Protein AF-A0A8T3QNW0-F1 (afdb_monomer_lite)

Foldseek 3Di:
DDDDDDPPPVVVVVVVVVVVVVVVVVVVPPDPPDDDDDDDDDDDDDDDDPPVVVVVVVCCVVCVVVVVVPDPPPPPDFDADPVRDGCADPNFGAAAQVSVVVCQVDQKGKHWAFKAFPCVQQPPPDPVSNVDRPGFIWGFGDDPVDGSDIETEDCQVVAAPRDLAGRKTWIFMFRHWDDDPDPPPHIYTYTNHTPDIDFFEEAQDPVQQPPVGDHGNLSSGTQWHFFDDPVRPDGQATFGCCLVRVQDWDPDDPVGHTARDWTFGAHPVNPHTQFTQHPPQGTDGPPPDDDDPDPDPPPDDDDDDDDDDDDDDDDQAAEAQDPADPVLSVQQVVQCCVVPVVLQVAFNYKYKDQFDPQDQDPVRDGDRDRPDPQFSFQMKIKTDHPDLPSPDIWIWGFGDPHRSHTDDIDTDDDDDPVVSVVVVPDD

Radius of gyration: 30.7 Å; chains: 1; bounding box: 68×67×98 Å

Structure (mmCIF, N/CA/C/O backbone):
data_AF-A0A8T3QNW0-F1
#
_entry.id   AF-A0A8T3QNW0-F1
#
loop_
_atom_site.group_PDB
_atom_site.id
_atom_site.type_symbol
_atom_site.label_atom_id
_atom_site.label_alt_id
_atom_site.label_comp_id
_atom_site.label_asym_id
_atom_site.label_entity_id
_atom_site.label_seq_id
_atom_site.pdbx_PDB_ins_code
_atom_site.Cartn_x
_atom_site.Cartn_y
_atom_site.Cartn_z
_atom_site.occupancy
_atom_site.B_iso_or_equiv
_atom_site.auth_seq_id
_atom_site.auth_comp_id
_atom_site.auth_asym_id
_atom_site.auth_atom_id
_atom_site.pdbx_PDB_model_num
ATOM 1 N N . MET A 1 1 ? -9.417 35.039 -35.838 1.00 38.91 1 MET A N 1
ATOM 2 C CA . MET A 1 1 ? -9.108 34.206 -34.661 1.00 38.91 1 MET A CA 1
ATOM 3 C C . MET A 1 1 ? -10.439 33.762 -34.097 1.00 38.91 1 MET A C 1
ATOM 5 O O . MET A 1 1 ? -11.165 34.604 -33.591 1.00 38.91 1 MET A O 1
ATOM 9 N N . ALA A 1 2 ? -10.817 32.513 -34.361 1.00 36.44 2 ALA A N 1
ATOM 10 C CA . ALA A 1 2 ? -12.035 31.917 -33.829 1.00 36.44 2 ALA A CA 1
ATOM 11 C C . ALA A 1 2 ? -11.647 31.136 -32.572 1.00 36.44 2 ALA A C 1
ATOM 13 O O . ALA A 1 2 ? -10.723 30.326 -32.620 1.00 36.44 2 ALA A O 1
ATOM 14 N N . ASP A 1 3 ? -12.312 31.466 -31.474 1.00 40.50 3 ASP A N 1
ATOM 15 C CA . ASP A 1 3 ? -12.163 30.845 -30.166 1.00 40.50 3 ASP A CA 1
ATOM 16 C C . ASP A 1 3 ? -12.858 29.477 -30.211 1.00 40.50 3 ASP A C 1
ATOM 18 O O . ASP A 1 3 ? -14.054 29.396 -30.504 1.00 40.50 3 ASP A O 1
ATOM 22 N N . VAL A 1 4 ? -12.099 28.396 -30.029 1.00 44.06 4 VAL A N 1
ATOM 23 C CA . VAL A 1 4 ? -12.635 27.030 -29.963 1.00 44.06 4 VAL A CA 1
ATOM 24 C C . VAL A 1 4 ? -12.748 26.678 -28.491 1.00 44.06 4 VAL A C 1
ATOM 26 O O . VAL A 1 4 ? -11.758 26.381 -27.827 1.00 44.06 4 VAL A O 1
ATOM 29 N N . GLN A 1 5 ? -13.972 26.751 -27.987 1.00 44.12 5 GLN A N 1
ATOM 30 C CA . GLN A 1 5 ? -14.312 26.407 -26.618 1.00 44.12 5 GLN A CA 1
ATOM 31 C C . GLN A 1 5 ? -14.442 24.877 -26.515 1.00 44.12 5 GLN A C 1
ATOM 33 O O . GLN A 1 5 ? -15.215 24.296 -27.278 1.00 44.12 5 GLN A O 1
ATOM 38 N N . PRO A 1 6 ? -13.678 24.194 -25.644 1.00 50.41 6 PRO A N 1
ATOM 39 C CA . PRO A 1 6 ? -13.734 22.741 -25.552 1.00 50.41 6 PRO A CA 1
ATOM 40 C C . PRO A 1 6 ? -15.025 22.293 -24.851 1.00 50.41 6 PRO A C 1
ATOM 42 O O . PRO A 1 6 ? -15.368 22.790 -23.777 1.00 50.41 6 PRO A O 1
ATOM 45 N N . ASP A 1 7 ? -15.725 21.339 -25.471 1.00 60.53 7 ASP A N 1
ATOM 46 C CA . ASP A 1 7 ? -16.954 20.690 -24.995 1.00 60.53 7 ASP A CA 1
ATOM 47 C C . ASP A 1 7 ? -16.712 19.868 -23.708 1.00 60.53 7 ASP A C 1
ATOM 49 O O . ASP A 1 7 ? -16.688 18.637 -23.714 1.00 60.53 7 ASP A O 1
ATOM 53 N N . GLY A 1 8 ? -16.537 20.555 -22.578 1.00 59.50 8 GLY A N 1
ATOM 54 C CA . GLY A 1 8 ? -16.298 19.961 -21.257 1.00 59.50 8 GLY A CA 1
ATOM 55 C C . GLY A 1 8 ? -17.390 19.003 -20.742 1.00 59.50 8 GLY A C 1
ATOM 56 O O . GLY A 1 8 ? -17.051 17.908 -20.298 1.00 59.50 8 GLY A O 1
ATOM 57 N N . PRO A 1 9 ? -18.698 19.317 -20.828 1.00 69.62 9 PRO A N 1
ATOM 58 C CA . PRO A 1 9 ? -19.706 18.510 -20.133 1.00 69.62 9 PRO A CA 1
ATOM 59 C C . PRO A 1 9 ? -20.082 17.218 -20.875 1.00 69.62 9 PRO A C 1
ATOM 61 O O . PRO A 1 9 ? -20.486 16.237 -20.254 1.00 69.62 9 PRO A O 1
ATOM 64 N N . ALA A 1 10 ? -19.943 17.187 -22.203 1.00 66.38 10 ALA A N 1
ATOM 65 C CA . ALA A 1 10 ? -20.296 16.013 -23.004 1.00 66.38 10 ALA A CA 1
ATOM 66 C C . ALA A 1 10 ? -19.216 14.920 -22.951 1.00 66.38 10 ALA A C 1
ATOM 68 O O . ALA A 1 10 ? -19.533 13.733 -23.041 1.00 66.38 10 ALA A O 1
ATOM 69 N N . VAL A 1 11 ? -17.948 15.312 -22.799 1.00 64.94 11 VAL A N 1
ATOM 70 C CA . VAL A 1 11 ? -16.823 14.377 -22.660 1.00 64.94 11 VAL A CA 1
ATOM 71 C C . VAL A 1 11 ? -16.830 13.738 -21.273 1.00 64.94 11 VAL A C 1
ATOM 73 O O . VAL A 1 11 ? -16.671 12.525 -21.161 1.00 64.94 11 VAL A O 1
ATOM 76 N N . GLU A 1 12 ? -17.108 14.522 -20.232 1.00 68.88 12 GLU A N 1
ATOM 77 C CA . GLU A 1 12 ? -17.162 14.030 -18.854 1.00 68.88 12 GLU A CA 1
ATOM 78 C C . GLU A 1 12 ? -18.324 13.050 -18.627 1.00 68.88 12 GLU A C 1
ATOM 80 O O . GLU A 1 12 ? -18.143 12.007 -17.998 1.00 68.88 12 GLU A O 1
ATOM 85 N N . ALA A 1 13 ? -19.492 13.312 -19.227 1.00 73.00 13 ALA A N 1
ATOM 86 C CA . ALA A 1 13 ? -20.621 12.381 -19.196 1.00 73.00 13 ALA A CA 1
ATOM 87 C C . ALA A 1 13 ? -20.290 11.044 -19.887 1.00 73.00 13 ALA A C 1
ATOM 89 O O . ALA A 1 13 ? -20.547 9.981 -19.330 1.00 73.00 13 ALA A O 1
ATOM 90 N N . ARG A 1 14 ? -19.639 11.083 -21.060 1.00 73.50 14 ARG A N 1
ATOM 91 C CA . ARG A 1 14 ? -19.241 9.864 -21.788 1.00 73.50 14 ARG A CA 1
ATOM 92 C C . ARG A 1 14 ? -18.188 9.050 -21.046 1.00 73.50 14 ARG A C 1
ATOM 94 O O . ARG A 1 14 ? -18.232 7.826 -21.100 1.00 73.50 14 ARG A O 1
ATOM 101 N N . LEU A 1 15 ? -17.256 9.714 -20.362 1.00 63.12 15 LEU A N 1
ATOM 102 C CA . LEU A 1 15 ? -16.228 9.039 -19.574 1.00 63.12 15 LEU A CA 1
ATOM 103 C C . LEU A 1 15 ? -16.833 8.358 -18.339 1.00 63.12 15 LEU A C 1
ATOM 105 O O . LEU A 1 15 ? -16.478 7.224 -18.028 1.00 63.12 15 LEU A O 1
ATOM 109 N N . ARG A 1 16 ? -17.791 9.017 -17.675 1.00 77.12 16 ARG A N 1
ATOM 110 C CA . ARG A 1 16 ? -18.511 8.449 -16.530 1.00 77.12 16 ARG A CA 1
ATOM 111 C C . ARG A 1 16 ? -19.341 7.223 -16.930 1.00 77.12 16 ARG A C 1
ATOM 113 O O . ARG A 1 16 ? -19.276 6.209 -16.241 1.00 77.12 16 ARG A O 1
ATOM 120 N N . ASP A 1 17 ? -20.050 7.292 -18.056 1.00 77.88 17 ASP A N 1
ATOM 121 C CA . ASP A 1 17 ? -20.843 6.168 -18.570 1.00 77.88 17 ASP A CA 1
ATOM 122 C C . ASP A 1 17 ? -19.957 4.989 -19.009 1.00 77.88 17 ASP A C 1
ATOM 124 O O . ASP A 1 17 ? -20.300 3.831 -18.776 1.00 77.88 17 ASP A O 1
ATOM 128 N N . PHE A 1 18 ? -18.787 5.273 -19.594 1.00 80.06 18 PHE A N 1
ATOM 129 C CA . PHE A 1 18 ? -17.812 4.251 -19.978 1.00 80.06 18 PHE A CA 1
ATOM 130 C C . PHE A 1 18 ? -17.222 3.525 -18.759 1.00 80.06 18 PHE A C 1
ATOM 132 O O . PHE A 1 18 ? -17.182 2.298 -18.736 1.00 80.06 18 PHE A O 1
ATOM 139 N N . LEU A 1 19 ? -16.829 4.266 -17.717 1.00 70.25 19 LEU A N 1
ATOM 140 C CA . LEU A 1 19 ? -16.273 3.683 -16.490 1.00 70.25 19 LEU A CA 1
ATOM 141 C C . LEU A 1 19 ? -17.310 2.864 -15.708 1.00 70.25 19 LEU A C 1
ATOM 143 O O . LEU A 1 19 ? -16.975 1.813 -15.168 1.00 70.25 19 LEU A O 1
ATOM 147 N N . ALA A 1 20 ? -18.572 3.304 -15.679 1.00 73.75 20 ALA A N 1
ATOM 148 C CA . ALA A 1 20 ? -19.656 2.539 -15.064 1.00 73.75 20 ALA A CA 1
ATOM 149 C C . ALA A 1 20 ? -19.937 1.223 -15.813 1.00 73.75 20 ALA A C 1
ATOM 151 O O . ALA A 1 20 ? -20.217 0.203 -15.183 1.00 73.75 20 ALA A O 1
ATOM 152 N N . ALA A 1 21 ? -19.826 1.228 -17.146 1.00 71.50 21 ALA A N 1
ATOM 153 C CA . ALA A 1 21 ? -19.982 0.027 -17.962 1.00 71.50 21 ALA A CA 1
ATOM 154 C C . ALA A 1 21 ? -18.817 -0.964 -17.779 1.00 71.50 21 ALA A C 1
ATOM 156 O O . ALA A 1 21 ? -19.064 -2.159 -17.640 1.00 71.50 21 ALA A O 1
ATOM 157 N N . GLU A 1 22 ? -17.572 -0.481 -17.718 1.00 76.25 22 GLU A N 1
ATOM 158 C CA . GLU A 1 22 ? -16.380 -1.309 -17.457 1.00 76.25 22 GLU A CA 1
ATOM 159 C C . GLU A 1 22 ? -16.408 -1.936 -16.056 1.00 76.25 22 GLU A C 1
ATOM 161 O O . GLU A 1 22 ? -16.121 -3.122 -15.905 1.00 76.25 22 GLU A O 1
ATOM 166 N N . LEU A 1 23 ? -16.827 -1.182 -15.033 1.00 70.12 23 LEU A N 1
ATOM 167 C CA . LEU A 1 23 ? -16.947 -1.706 -13.670 1.00 70.12 23 LEU A CA 1
ATOM 168 C C . LEU A 1 23 ? -18.020 -2.803 -13.580 1.00 70.12 23 LEU A C 1
ATOM 170 O O . LEU A 1 23 ? -17.784 -3.848 -12.978 1.00 70.12 23 LEU A O 1
ATOM 174 N N . HIS A 1 24 ? -19.168 -2.605 -14.233 1.00 68.56 24 HIS A N 1
ATOM 175 C CA . HIS A 1 24 ? -20.226 -3.616 -14.284 1.00 68.56 24 HIS A CA 1
ATOM 176 C C . HIS A 1 24 ? -19.795 -4.873 -15.056 1.00 68.56 24 HIS A C 1
ATOM 178 O O . HIS A 1 24 ? -20.128 -5.992 -14.668 1.00 68.56 24 HIS A O 1
ATOM 184 N N . GLN A 1 25 ? -19.019 -4.706 -16.130 1.00 57.75 25 GLN A N 1
ATOM 185 C CA . GLN A 1 25 ? -18.450 -5.817 -16.889 1.00 57.75 25 GLN A CA 1
ATOM 186 C C . GLN A 1 25 ? -17.425 -6.598 -16.046 1.00 57.75 25 GLN A C 1
ATOM 188 O O . GLN A 1 25 ? -17.471 -7.824 -16.016 1.00 57.75 25 GLN A O 1
ATOM 193 N N . ALA A 1 26 ? -16.582 -5.905 -15.276 1.00 57.16 26 ALA A N 1
ATOM 194 C CA . ALA A 1 26 ? -15.629 -6.527 -14.355 1.00 57.16 26 ALA A CA 1
ATOM 195 C C . ALA A 1 26 ? -16.312 -7.289 -13.200 1.00 57.16 26 ALA A C 1
ATOM 197 O O . ALA A 1 26 ? -15.804 -8.321 -12.760 1.00 57.16 26 ALA A O 1
ATOM 198 N N . GLU A 1 27 ? -17.474 -6.825 -12.729 1.00 63.59 27 GLU A N 1
ATOM 199 C CA . GLU A 1 27 ? -18.303 -7.546 -11.749 1.00 63.59 27 GLU A CA 1
ATOM 200 C C . GLU A 1 27 ? -18.953 -8.806 -12.341 1.00 63.59 27 GLU A C 1
ATOM 202 O O . GLU A 1 27 ? -19.064 -9.822 -11.654 1.00 63.59 27 GLU A O 1
ATOM 207 N N . LEU A 1 28 ? -19.351 -8.767 -13.618 1.00 55.84 28 LEU A N 1
ATOM 208 C CA . LEU A 1 28 ? -19.893 -9.925 -14.340 1.00 55.84 28 LEU A CA 1
ATOM 209 C C . LEU A 1 28 ? -18.815 -10.962 -14.694 1.00 55.84 28 LEU A C 1
ATOM 211 O O . LEU A 1 28 ? -19.114 -12.157 -14.754 1.00 55.84 28 LEU A O 1
ATOM 215 N N . ASP A 1 29 ? -17.575 -10.516 -14.899 1.00 53.00 29 ASP A N 1
ATOM 216 C CA . ASP A 1 29 ? -16.433 -11.360 -15.263 1.00 53.00 29 ASP A CA 1
ATOM 217 C C . ASP A 1 29 ? -15.730 -11.995 -14.041 1.00 53.00 29 ASP A C 1
ATOM 219 O O . ASP A 1 29 ? -14.848 -12.845 -14.203 1.00 53.00 29 ASP A O 1
ATOM 223 N N . PHE A 1 30 ? -16.158 -11.673 -12.811 1.00 50.66 30 PHE A N 1
ATOM 224 C CA . PHE A 1 30 ? -15.755 -12.389 -11.594 1.00 50.66 30 PHE A CA 1
ATOM 225 C C . PHE A 1 30 ? -16.497 -13.741 -11.502 1.00 50.66 30 PHE A C 1
ATOM 227 O O . PHE A 1 30 ? -17.718 -13.780 -11.324 1.00 50.66 30 PHE A O 1
ATOM 234 N N . PRO A 1 31 ? -15.816 -14.897 -11.624 1.00 45.56 31 PRO A N 1
ATOM 235 C CA . PRO A 1 31 ? -16.507 -16.137 -11.937 1.00 45.56 31 PRO A CA 1
ATOM 236 C C . PRO A 1 31 ? -17.108 -16.804 -10.695 1.00 45.56 31 PRO A C 1
ATOM 238 O O . PRO A 1 31 ? -16.407 -17.315 -9.819 1.00 45.56 31 PRO A O 1
ATOM 241 N N . HIS A 1 32 ? -18.433 -16.955 -10.707 1.00 37.81 32 HIS A N 1
ATOM 242 C CA . HIS A 1 32 ? -19.098 -18.096 -10.084 1.00 37.81 32 HIS A CA 1
ATOM 243 C C . HIS A 1 32 ? -18.615 -19.396 -10.753 1.00 37.81 32 HIS A C 1
ATOM 245 O O . HIS A 1 32 ? -19.210 -19.892 -11.710 1.00 37.81 32 HIS A O 1
ATOM 251 N N . LEU A 1 33 ? -17.528 -19.973 -10.242 1.00 41.06 33 LEU A N 1
ATOM 252 C CA . LEU A 1 33 ? -17.101 -21.326 -10.588 1.00 41.06 33 LEU A CA 1
ATOM 253 C C . LEU A 1 33 ? -17.976 -22.358 -9.867 1.00 41.06 33 LEU A C 1
ATOM 255 O O . LEU A 1 33 ? -17.598 -22.872 -8.820 1.00 41.06 33 LEU A O 1
ATOM 259 N N . LEU A 1 34 ? -19.118 -22.714 -10.459 1.00 37.44 34 LEU A N 1
ATOM 260 C CA . LEU A 1 34 ? -19.675 -24.065 -10.334 1.00 37.44 34 LEU A CA 1
ATOM 261 C C . LEU A 1 34 ? -20.282 -24.511 -11.678 1.00 37.44 34 LEU A C 1
ATOM 263 O O . LEU A 1 34 ? -21.138 -23.814 -12.228 1.00 37.44 34 LEU A O 1
ATOM 267 N N . PRO A 1 35 ? -19.890 -25.679 -12.219 1.00 40.31 35 PRO A N 1
ATOM 268 C CA . PRO A 1 35 ? -20.395 -26.164 -13.494 1.00 40.31 35 PRO A CA 1
ATOM 269 C C . PRO A 1 35 ? -21.779 -26.793 -13.310 1.00 40.31 35 PRO A C 1
ATOM 271 O O . PRO A 1 35 ? -21.941 -27.798 -12.619 1.00 40.31 35 PRO A O 1
ATOM 274 N N . ARG A 1 36 ? -22.795 -26.229 -13.971 1.00 32.94 36 ARG A N 1
ATOM 275 C CA . ARG A 1 36 ? -24.092 -26.891 -14.138 1.00 32.94 36 ARG A CA 1
ATOM 276 C C . ARG A 1 36 ? -24.146 -27.538 -15.517 1.00 32.94 36 ARG A C 1
ATOM 278 O O . ARG A 1 36 ? -24.468 -26.889 -16.507 1.00 32.94 36 ARG A O 1
ATOM 285 N N . GLU A 1 37 ? -23.848 -28.834 -15.558 1.00 47.03 37 GLU A N 1
ATOM 286 C CA . GLU A 1 37 ? -24.196 -29.708 -16.677 1.00 47.03 37 GLU A CA 1
ATOM 287 C C . GLU A 1 37 ? -25.683 -29.562 -17.022 1.00 47.03 37 GLU A C 1
ATOM 289 O O . GLU A 1 37 ? -26.543 -29.641 -16.137 1.00 47.03 37 GLU A O 1
ATOM 294 N N . ARG A 1 38 ? -26.006 -29.432 -18.315 1.00 37.31 38 ARG A N 1
ATOM 295 C CA . ARG A 1 38 ? -27.269 -29.949 -18.853 1.00 37.31 38 ARG A CA 1
ATOM 296 C C . ARG A 1 38 ? -27.195 -30.258 -20.342 1.00 37.31 38 ARG A C 1
ATOM 298 O O . ARG A 1 38 ? -26.533 -29.596 -21.130 1.00 37.31 38 ARG A O 1
ATOM 305 N N . ALA A 1 39 ? -27.901 -31.336 -20.647 1.00 35.09 39 ALA A N 1
ATOM 306 C CA . ALA A 1 39 ? -27.828 -32.160 -21.828 1.00 35.09 39 ALA A CA 1
ATOM 307 C C . ALA A 1 39 ? -28.591 -31.632 -23.056 1.00 35.09 39 ALA A C 1
ATOM 309 O O . ALA A 1 39 ? -29.493 -30.803 -22.977 1.00 35.09 39 ALA A O 1
ATOM 310 N N . ALA A 1 40 ? -28.204 -32.243 -24.175 1.00 45.91 40 ALA A N 1
ATOM 311 C CA . ALA A 1 40 ? -28.780 -32.299 -25.514 1.00 45.91 40 ALA A CA 1
ATOM 312 C C . ALA A 1 40 ? -30.309 -32.141 -25.679 1.00 45.91 40 ALA A C 1
ATOM 314 O O . ALA A 1 40 ? -31.107 -32.726 -24.951 1.00 45.91 40 ALA A O 1
ATOM 315 N N . GLY A 1 41 ? -30.691 -31.518 -26.803 1.00 33.00 41 GLY A N 1
ATOM 316 C CA . GLY A 1 41 ? -32.023 -31.606 -27.411 1.00 33.00 41 GLY A CA 1
ATOM 317 C C . GLY A 1 41 ? -31.969 -31.398 -28.934 1.00 33.00 41 GLY A C 1
ATOM 318 O O . GLY A 1 41 ? -31.462 -30.393 -29.416 1.00 33.00 41 GLY A O 1
ATOM 319 N N . ARG A 1 42 ? -32.448 -32.393 -29.694 1.00 36.66 42 ARG A N 1
ATOM 320 C CA . ARG A 1 42 ? -32.467 -32.517 -31.171 1.00 36.66 42 ARG A CA 1
ATOM 321 C C . ARG A 1 42 ? -33.582 -31.681 -31.852 1.00 36.66 42 ARG A C 1
ATOM 323 O O . ARG A 1 42 ? -34.692 -31.723 -31.347 1.00 36.66 42 ARG A O 1
ATOM 330 N N . ARG A 1 43 ? -33.248 -31.069 -33.019 1.00 41.81 43 ARG A N 1
ATOM 331 C CA . ARG A 1 43 ? -33.853 -31.011 -34.409 1.00 41.81 43 ARG A CA 1
ATOM 332 C C . ARG A 1 43 ? -35.405 -31.098 -34.614 1.00 41.81 43 ARG A C 1
ATOM 334 O O . ARG A 1 43 ? -36.017 -31.682 -33.732 1.00 41.81 43 ARG A O 1
ATOM 341 N N . PRO A 1 44 ? -36.054 -30.742 -35.782 1.00 57.97 44 PRO A N 1
ATOM 342 C CA . PRO A 1 44 ? -35.531 -30.583 -37.178 1.00 57.97 44 PRO A CA 1
ATOM 343 C C . PRO A 1 44 ? -36.239 -29.587 -38.198 1.00 57.97 44 PRO A C 1
ATOM 345 O O . PRO A 1 44 ? -37.269 -29.003 -37.898 1.00 57.97 44 PRO A O 1
ATOM 348 N N . HIS A 1 45 ? -35.701 -29.544 -39.451 1.00 35.38 45 HIS A N 1
ATOM 349 C CA . HIS A 1 45 ? -36.282 -29.228 -40.809 1.00 35.38 45 HIS A CA 1
ATOM 350 C C . HIS A 1 45 ? -36.596 -27.750 -41.215 1.00 35.38 45 HIS A C 1
ATOM 352 O O . HIS A 1 45 ? -37.135 -27.026 -40.399 1.00 35.38 45 HIS A O 1
ATOM 358 N N . LEU A 1 46 ? -36.370 -27.189 -42.433 1.00 41.84 46 LEU A N 1
ATOM 359 C CA . LEU A 1 46 ? -36.066 -27.617 -43.836 1.00 41.84 46 LEU A CA 1
ATOM 360 C C . LEU A 1 46 ? -35.683 -26.329 -44.690 1.00 41.84 46 LEU A C 1
ATOM 362 O O . LEU A 1 46 ? -35.567 -25.264 -44.095 1.00 41.84 46 LEU A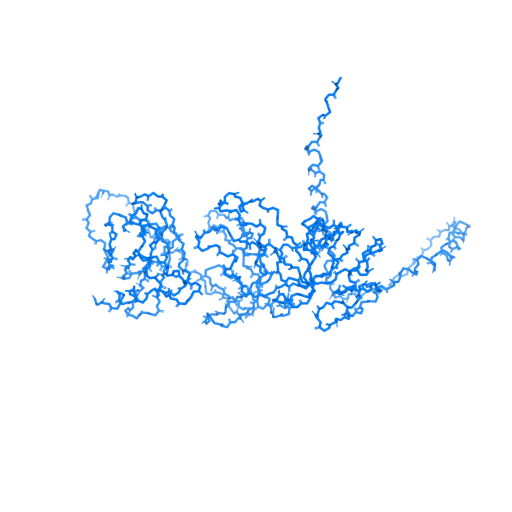 O 1
ATOM 366 N N . PRO A 1 47 ? -35.606 -26.343 -46.048 1.00 53.19 47 PRO A N 1
ATOM 367 C CA . PRO A 1 47 ? -34.443 -26.370 -46.972 1.00 53.19 47 PRO A CA 1
ATOM 368 C C . PRO A 1 47 ? -33.877 -25.011 -47.497 1.00 53.19 47 PRO A C 1
ATOM 370 O O . PRO A 1 47 ? -34.411 -23.941 -47.247 1.00 53.19 47 PRO A O 1
ATOM 373 N N . LEU A 1 48 ? -32.862 -25.117 -48.378 1.00 43.91 48 LEU A N 1
ATOM 374 C CA . LEU A 1 48 ? -32.421 -24.137 -49.401 1.00 43.91 48 LEU A CA 1
ATOM 375 C C . LEU A 1 48 ? -31.250 -23.180 -49.068 1.00 43.91 48 LEU A C 1
ATOM 377 O O . LEU A 1 48 ? -31.189 -22.072 -49.585 1.00 43.91 48 LEU A O 1
ATOM 381 N N . ALA A 1 49 ? -30.260 -23.626 -48.288 1.00 43.66 49 ALA A N 1
ATOM 382 C CA . ALA A 1 49 ? -29.025 -22.862 -48.017 1.00 43.66 49 ALA A CA 1
ATOM 383 C C . ALA A 1 49 ? -27.721 -23.632 -48.334 1.00 43.66 49 ALA A C 1
ATOM 385 O O . ALA A 1 49 ? -26.692 -23.418 -47.702 1.00 43.66 49 ALA A O 1
ATOM 386 N N . ILE A 1 50 ? -27.746 -24.577 -49.283 1.00 51.09 50 ILE A N 1
ATOM 387 C CA . ILE A 1 50 ? -26.656 -25.564 -49.437 1.00 51.09 50 ILE A CA 1
ATOM 388 C C . ILE A 1 50 ? -25.487 -25.077 -50.316 1.00 51.09 50 ILE A C 1
ATOM 390 O O . ILE A 1 50 ? -24.386 -25.599 -50.189 1.00 51.09 50 ILE A O 1
ATOM 394 N N . VAL A 1 51 ? -25.644 -24.032 -51.136 1.00 50.94 51 VAL A N 1
ATOM 395 C CA . VAL A 1 51 ? -24.544 -23.593 -52.025 1.00 50.94 51 VAL A CA 1
ATOM 396 C C . VAL A 1 51 ? -23.706 -22.451 -51.427 1.00 50.94 51 VAL A C 1
ATOM 398 O O . VAL A 1 51 ? -22.496 -22.415 -51.628 1.00 50.94 51 VAL A O 1
ATOM 401 N N . THR A 1 52 ? -24.283 -21.579 -50.596 1.00 49.72 52 THR A N 1
ATOM 402 C CA . THR A 1 52 ? -23.536 -20.518 -49.887 1.00 49.72 52 THR A CA 1
ATOM 403 C C . THR A 1 52 ? -22.892 -20.996 -48.582 1.00 49.72 52 THR A C 1
ATOM 405 O O . THR A 1 52 ? -21.816 -20.517 -48.225 1.00 49.72 52 THR A O 1
ATOM 408 N N . ALA A 1 53 ? -23.466 -22.000 -47.907 1.00 51.06 53 ALA A N 1
ATOM 409 C CA . ALA A 1 53 ? -22.858 -22.596 -46.716 1.00 51.06 53 ALA A CA 1
ATOM 410 C C . ALA A 1 53 ? -21.574 -23.382 -47.036 1.00 51.06 53 ALA A C 1
ATOM 412 O O . ALA A 1 53 ? -20.649 -23.380 -46.233 1.00 51.06 53 ALA A O 1
ATOM 413 N N . GLY A 1 54 ? -21.466 -24.000 -48.219 1.00 51.56 54 GLY A N 1
ATOM 414 C CA . GLY A 1 54 ? -20.265 -24.747 -48.611 1.00 51.56 54 GLY A CA 1
ATOM 415 C C . GLY A 1 54 ? -19.015 -23.870 -48.726 1.00 51.56 54 GLY A C 1
ATOM 416 O O . GLY A 1 54 ? -17.948 -24.261 -48.260 1.00 51.56 54 GLY A O 1
ATOM 417 N N . LEU A 1 55 ? -19.149 -22.656 -49.275 1.00 52.34 55 LEU A N 1
ATOM 418 C CA . LEU A 1 55 ? -18.024 -21.725 -49.410 1.00 52.34 55 LEU A CA 1
ATOM 419 C C . LEU A 1 55 ? -17.679 -21.044 -48.076 1.00 52.34 55 LEU A C 1
ATOM 421 O O . LEU A 1 55 ? -16.503 -20.890 -47.758 1.00 52.34 55 LEU A O 1
ATOM 425 N N . ALA A 1 56 ? -18.684 -20.703 -47.260 1.00 54.28 56 ALA A N 1
ATOM 426 C CA . ALA A 1 56 ? -18.463 -20.154 -45.922 1.00 54.28 56 ALA A CA 1
ATOM 427 C C . ALA A 1 56 ? -17.804 -21.180 -44.983 1.00 54.28 56 ALA A C 1
ATOM 429 O O . ALA A 1 56 ? -16.885 -20.826 -44.253 1.00 54.28 56 ALA A O 1
ATOM 430 N N . VAL A 1 57 ? -18.199 -22.458 -45.050 1.00 57.94 57 VAL A N 1
ATOM 431 C CA . VAL A 1 57 ? -17.587 -23.541 -44.263 1.00 57.94 57 VAL A CA 1
ATOM 432 C C . VAL A 1 57 ? -16.172 -23.859 -44.746 1.00 57.94 57 VAL A C 1
ATOM 434 O O . VAL A 1 57 ? -15.330 -24.157 -43.911 1.00 57.94 57 VAL A O 1
ATOM 437 N N . LEU A 1 58 ? -15.861 -23.745 -46.043 1.00 57.19 58 LEU A N 1
ATOM 438 C CA . LEU A 1 58 ? -14.491 -23.950 -46.532 1.00 57.19 58 LEU A CA 1
ATOM 439 C C . LEU A 1 58 ? -13.560 -22.786 -46.144 1.00 57.19 58 LEU A C 1
ATOM 441 O O . LEU A 1 58 ? -12.422 -23.018 -45.746 1.00 57.19 58 LEU A O 1
ATOM 445 N N . VAL A 1 59 ? -14.051 -21.542 -46.194 1.00 58.97 59 VAL A N 1
ATOM 446 C CA . VAL A 1 59 ? -13.301 -20.362 -45.729 1.00 58.97 59 VAL A CA 1
ATOM 447 C C . VAL A 1 59 ? -13.111 -20.407 -44.208 1.00 58.97 59 VAL A C 1
ATOM 449 O O . VAL A 1 59 ? -12.003 -20.174 -43.732 1.00 58.97 59 VAL A O 1
ATOM 452 N N . LEU A 1 60 ? -14.127 -20.812 -43.437 1.00 55.09 60 LEU A N 1
ATOM 453 C CA . LEU A 1 60 ? -13.977 -21.067 -42.001 1.00 55.09 60 LEU A CA 1
ATOM 454 C C . LEU A 1 60 ? -13.054 -22.261 -41.718 1.00 55.09 60 LEU A C 1
ATOM 456 O O . LEU A 1 60 ? -12.226 -22.159 -40.832 1.00 55.09 60 LEU A O 1
ATOM 460 N N . ALA A 1 61 ? -13.102 -23.358 -42.471 1.00 59.38 61 ALA A N 1
ATOM 461 C CA . ALA A 1 61 ? -12.248 -24.523 -42.215 1.00 59.38 61 ALA A CA 1
ATOM 462 C C . ALA A 1 61 ? -10.767 -24.286 -42.562 1.00 59.38 61 ALA A C 1
ATOM 464 O O . ALA A 1 61 ? -9.900 -24.927 -41.973 1.00 59.38 61 ALA A O 1
ATOM 465 N N . VAL A 1 62 ? -10.463 -23.368 -43.488 1.00 63.72 62 VAL A N 1
ATOM 466 C CA . VAL A 1 62 ? -9.080 -23.029 -43.872 1.00 63.72 62 VAL A CA 1
ATOM 467 C C . VAL A 1 62 ? -8.525 -21.854 -43.053 1.00 63.72 62 VAL A C 1
ATOM 469 O O . VAL A 1 62 ? -7.332 -21.843 -42.750 1.00 63.72 62 VAL A O 1
ATOM 472 N N . ILE A 1 63 ? -9.362 -20.891 -42.644 1.00 56.97 63 ILE A N 1
ATOM 473 C CA . ILE A 1 63 ? -8.926 -19.717 -41.865 1.00 56.97 63 ILE A CA 1
ATOM 474 C C . ILE A 1 63 ? -9.046 -19.944 -40.346 1.00 56.97 63 ILE A C 1
ATOM 476 O O . ILE A 1 63 ? -8.176 -19.491 -39.602 1.00 56.97 63 ILE A O 1
ATOM 480 N N . ALA A 1 64 ? -10.048 -20.685 -39.853 1.00 53.50 64 ALA A N 1
ATOM 481 C CA . ALA A 1 64 ? -10.220 -20.917 -38.414 1.00 53.50 64 ALA A CA 1
ATOM 482 C C . ALA A 1 64 ? -9.025 -21.611 -37.737 1.00 53.50 64 ALA A C 1
ATOM 484 O O . ALA A 1 64 ? -8.637 -21.135 -36.673 1.00 53.50 64 ALA A O 1
ATOM 485 N N . PRO A 1 65 ? -8.353 -22.634 -38.310 1.00 51.19 65 PRO A N 1
ATOM 486 C CA . PRO A 1 65 ? -7.185 -23.207 -37.645 1.00 51.19 65 PRO A CA 1
ATOM 487 C C . PRO A 1 65 ? -5.974 -22.260 -37.614 1.00 51.19 65 PRO A C 1
ATOM 489 O O . PRO A 1 65 ? -5.049 -22.513 -36.857 1.00 51.19 65 PRO A O 1
ATOM 492 N N . ARG A 1 66 ? -5.974 -21.153 -38.377 1.00 52.16 66 ARG A N 1
ATOM 493 C CA . ARG A 1 66 ? -4.935 -20.107 -38.290 1.00 52.16 66 ARG A CA 1
ATOM 494 C C . ARG A 1 66 ? -5.301 -18.924 -37.391 1.00 52.16 66 ARG A C 1
ATOM 496 O O . ARG A 1 66 ? -4.416 -18.156 -37.036 1.00 52.16 66 ARG A O 1
ATOM 503 N N . LEU A 1 67 ? -6.569 -18.778 -37.006 1.00 48.47 67 LEU A N 1
ATOM 504 C CA . LEU A 1 67 ? -7.019 -17.784 -36.018 1.00 48.47 67 LEU A CA 1
ATOM 505 C C . LEU A 1 67 ? -7.183 -18.373 -34.607 1.00 48.47 67 LEU A C 1
ATOM 507 O O . LEU A 1 67 ? -7.202 -17.618 -33.639 1.00 48.47 67 LEU A O 1
ATOM 511 N N . ILE A 1 68 ? -7.269 -19.701 -34.486 1.00 47.62 68 ILE A N 1
ATOM 512 C CA . ILE A 1 68 ? -7.369 -20.434 -33.209 1.00 47.62 68 ILE A CA 1
ATOM 513 C C . ILE A 1 68 ? -5.979 -20.845 -32.675 1.00 47.62 68 ILE A C 1
ATOM 515 O O . ILE A 1 68 ? -5.876 -21.456 -31.623 1.00 47.62 68 ILE A O 1
ATOM 519 N N . ASP A 1 69 ? -4.892 -20.418 -33.327 1.00 42.06 69 ASP A N 1
ATOM 520 C CA . ASP A 1 69 ? -3.535 -20.461 -32.750 1.00 42.06 69 ASP A CA 1
ATOM 521 C C . ASP A 1 69 ? -3.209 -19.177 -31.956 1.00 42.06 69 ASP A C 1
ATOM 523 O O . ASP A 1 69 ? -2.057 -18.809 -31.737 1.00 42.06 69 ASP A O 1
ATOM 527 N N . ARG A 1 70 ? -4.243 -18.448 -31.509 1.00 46.62 70 ARG A N 1
ATOM 528 C CA . ARG A 1 70 ? -4.116 -17.575 -30.339 1.00 46.62 70 ARG A CA 1
ATOM 529 C C . ARG A 1 70 ? -4.154 -18.490 -29.134 1.00 46.62 70 ARG A C 1
ATOM 531 O O . ARG A 1 70 ? -5.230 -18.900 -28.707 1.00 46.62 70 ARG A O 1
ATOM 538 N N . GLY A 1 71 ? -2.950 -18.851 -28.697 1.00 49.84 71 GLY A N 1
ATOM 539 C CA . GLY A 1 71 ? -2.683 -19.827 -27.659 1.00 49.84 71 GLY A CA 1
ATOM 540 C C . GLY A 1 71 ? -3.732 -19.797 -26.563 1.00 49.84 71 GLY A C 1
ATOM 541 O O . GLY A 1 71 ? -3.997 -18.756 -25.963 1.00 49.84 71 GLY A O 1
ATOM 542 N N . THR A 1 72 ? -4.315 -20.965 -26.301 1.00 46.94 72 THR A N 1
ATOM 543 C CA . THR A 1 72 ? -4.812 -21.305 -24.973 1.00 46.94 72 THR A CA 1
ATOM 544 C C . THR A 1 72 ? -3.800 -20.764 -23.977 1.00 46.94 72 THR A C 1
ATOM 546 O O . THR A 1 72 ? -2.696 -21.302 -23.879 1.00 46.94 72 THR A O 1
ATOM 549 N N . ILE A 1 73 ? -4.149 -19.656 -23.316 1.00 52.22 73 ILE A N 1
ATOM 550 C CA . ILE A 1 73 ? -3.400 -19.126 -22.187 1.00 52.22 73 ILE A CA 1
ATOM 551 C C . ILE A 1 73 ? -3.483 -20.254 -21.179 1.00 52.22 73 ILE A C 1
ATOM 553 O O . ILE A 1 73 ? -4.519 -20.463 -20.549 1.00 52.22 73 ILE A O 1
ATOM 557 N N . ALA A 1 74 ? -2.443 -21.083 -21.149 1.00 52.62 74 ALA A N 1
ATOM 558 C CA . ALA A 1 74 ? -2.329 -22.116 -20.156 1.00 52.62 74 ALA A CA 1
ATOM 559 C C . ALA A 1 74 ? -2.434 -21.375 -18.828 1.00 52.62 74 ALA A C 1
ATOM 561 O O . ALA A 1 74 ? -1.585 -20.543 -18.513 1.00 52.62 74 ALA A O 1
ATOM 562 N N . THR A 1 75 ? -3.490 -21.651 -18.070 1.00 62.84 75 THR A N 1
ATOM 563 C CA . THR A 1 75 ? -3.687 -21.211 -16.685 1.00 62.84 75 THR A CA 1
ATOM 564 C C . THR A 1 75 ? -2.691 -21.917 -15.760 1.00 62.84 75 THR A C 1
ATOM 566 O O . THR A 1 75 ? -3.024 -22.354 -14.661 1.00 62.84 75 THR A O 1
ATOM 569 N N . GLY A 1 76 ? -1.453 -22.085 -16.230 1.00 77.81 76 GLY A N 1
ATOM 570 C CA . GLY A 1 76 ? -0.340 -22.515 -15.418 1.00 77.81 76 GLY A CA 1
ATOM 571 C C . GLY A 1 76 ? -0.090 -21.458 -14.357 1.00 77.81 76 GLY A C 1
ATOM 572 O O . GLY A 1 76 ? -0.179 -20.259 -14.623 1.00 77.81 76 GLY A O 1
ATOM 573 N N . ALA A 1 77 ? 0.199 -21.919 -13.145 1.00 87.31 77 ALA A N 1
ATOM 574 C CA . ALA A 1 77 ? 0.729 -21.060 -12.104 1.00 87.31 77 ALA A CA 1
ATOM 575 C C . ALA A 1 77 ? 1.923 -20.271 -12.665 1.00 87.31 77 ALA A C 1
ATOM 577 O O . ALA A 1 77 ? 2.808 -20.853 -13.294 1.00 87.31 77 ALA A O 1
ATOM 578 N N . ILE A 1 78 ? 1.920 -18.952 -12.465 1.00 93.69 78 ILE A N 1
ATOM 579 C CA . ILE A 1 78 ? 3.032 -18.086 -12.857 1.00 93.69 78 ILE A CA 1
ATOM 580 C C . ILE A 1 78 ? 4.264 -18.539 -12.072 1.00 93.69 78 ILE A C 1
ATOM 582 O O . ILE A 1 78 ? 4.230 -18.607 -10.843 1.00 93.69 78 ILE A O 1
ATOM 586 N N . GLU A 1 79 ? 5.340 -18.875 -12.779 1.00 96.00 79 GLU A N 1
ATOM 587 C CA . GLU A 1 79 ? 6.599 -19.248 -12.144 1.00 96.00 79 GLU A CA 1
ATOM 588 C C . GLU A 1 79 ? 7.207 -18.022 -11.455 1.00 96.00 79 GLU A C 1
ATOM 590 O O . GLU A 1 79 ? 7.432 -16.981 -12.080 1.00 96.00 79 GLU A O 1
ATOM 595 N N . MET A 1 80 ? 7.458 -18.148 -10.154 1.00 96.69 80 MET A N 1
ATOM 596 C CA . MET A 1 80 ? 7.975 -17.073 -9.313 1.00 96.69 80 MET A CA 1
ATOM 597 C C . MET A 1 80 ? 9.477 -17.253 -9.094 1.00 96.69 80 MET A C 1
ATOM 599 O O . MET A 1 80 ? 9.938 -18.341 -8.754 1.00 96.69 80 MET A O 1
ATOM 603 N N . GLY A 1 81 ? 10.239 -16.173 -9.252 1.00 96.25 81 GLY A N 1
ATOM 604 C CA . GLY A 1 81 ? 11.657 -16.126 -8.913 1.00 96.25 81 GLY A CA 1
ATOM 605 C C . GLY A 1 81 ? 11.896 -16.069 -7.401 1.00 96.25 81 GLY A C 1
ATOM 606 O O . GLY A 1 81 ? 10.972 -15.901 -6.605 1.00 96.25 81 GLY A O 1
ATOM 607 N N . ALA A 1 82 ? 13.163 -16.169 -6.991 1.00 95.00 82 ALA A N 1
ATOM 608 C CA . ALA A 1 82 ? 13.561 -16.133 -5.576 1.00 95.00 82 ALA A CA 1
ATOM 609 C C . ALA A 1 82 ? 13.258 -14.788 -4.879 1.00 95.00 82 ALA A C 1
ATOM 611 O O . ALA A 1 82 ? 13.077 -14.727 -3.666 1.00 95.00 82 ALA A O 1
ATOM 612 N N . ASP A 1 83 ? 13.165 -13.714 -5.657 1.00 93.25 83 ASP A N 1
ATOM 613 C CA . ASP A 1 83 ? 12.720 -12.377 -5.252 1.00 93.25 83 ASP A CA 1
ATOM 614 C C . ASP A 1 83 ? 11.191 -12.248 -5.167 1.00 93.25 83 ASP A C 1
ATOM 616 O O . ASP A 1 83 ? 10.676 -11.178 -4.851 1.00 93.25 83 ASP A O 1
ATOM 620 N N . GLY A 1 84 ? 10.454 -13.324 -5.455 1.00 94.50 84 GLY A N 1
ATOM 621 C CA . GLY A 1 84 ? 8.998 -13.363 -5.524 1.00 94.50 84 GLY A CA 1
ATOM 622 C C . GLY A 1 84 ? 8.399 -12.411 -6.557 1.00 94.50 84 GLY A C 1
ATOM 623 O O . GLY A 1 84 ? 7.281 -11.940 -6.352 1.00 94.50 84 GLY A O 1
ATOM 624 N N . LEU A 1 85 ? 9.128 -12.138 -7.640 1.00 96.62 85 LEU A N 1
ATOM 625 C CA . LEU A 1 85 ? 8.602 -11.589 -8.889 1.00 96.62 85 LEU A CA 1
ATOM 626 C C . LEU A 1 85 ? 8.429 -12.725 -9.911 1.00 96.62 85 LEU A C 1
ATOM 628 O O . LEU A 1 85 ? 9.230 -13.665 -9.897 1.00 96.62 85 LEU A O 1
ATOM 632 N N . PRO A 1 86 ? 7.449 -12.653 -10.829 1.00 97.25 86 PRO A N 1
ATOM 633 C CA . PRO A 1 86 ? 7.360 -13.566 -11.964 1.00 97.25 86 PRO A CA 1
ATOM 634 C C . PRO A 1 86 ? 8.681 -13.651 -12.733 1.00 97.25 86 PRO A C 1
ATOM 636 O O . PRO A 1 86 ? 9.375 -12.646 -12.906 1.00 97.25 86 PRO A O 1
ATOM 639 N N . VAL A 1 87 ? 9.046 -14.844 -13.200 1.00 97.44 87 VAL A N 1
ATOM 640 C CA . VAL A 1 87 ? 10.195 -15.016 -14.109 1.00 97.44 87 VAL A CA 1
ATOM 641 C C . VAL A 1 87 ? 9.826 -14.562 -15.525 1.00 97.44 87 VAL A C 1
ATOM 643 O O . VAL A 1 87 ? 10.629 -13.933 -16.211 1.00 97.44 87 VAL A O 1
ATOM 646 N N . ALA A 1 88 ? 8.587 -14.829 -15.942 1.00 96.88 88 ALA A N 1
ATOM 647 C CA . ALA A 1 88 ? 8.021 -14.395 -17.213 1.00 96.88 88 ALA A CA 1
ATOM 648 C C . ALA A 1 88 ? 6.501 -14.192 -17.095 1.00 96.88 88 ALA A C 1
ATOM 650 O O . ALA A 1 88 ? 5.845 -14.835 -16.272 1.00 96.88 88 ALA A O 1
ATOM 651 N N . ILE A 1 89 ? 5.927 -13.336 -17.944 1.00 95.50 89 ILE A N 1
ATOM 652 C CA . ILE A 1 89 ? 4.475 -13.124 -18.058 1.00 95.50 89 ILE A CA 1
ATOM 653 C C . ILE A 1 89 ? 4.094 -13.265 -19.529 1.00 95.50 89 ILE A C 1
ATOM 655 O O . ILE A 1 89 ? 4.624 -12.568 -20.386 1.00 95.50 89 ILE A O 1
ATOM 659 N N . GLY A 1 90 ? 3.200 -14.206 -19.847 1.00 93.75 90 GLY A N 1
ATOM 660 C CA . GLY A 1 90 ? 2.820 -14.474 -21.240 1.00 93.75 90 GLY A CA 1
ATOM 661 C C . GLY A 1 90 ? 3.983 -14.947 -22.128 1.00 93.75 90 GLY A C 1
ATOM 662 O O . GLY A 1 90 ? 3.932 -14.769 -23.339 1.00 93.75 90 GLY A O 1
ATOM 663 N N . GLY A 1 91 ? 5.034 -15.525 -21.534 1.00 94.62 91 GLY A N 1
ATOM 664 C CA . GLY A 1 91 ? 6.257 -15.942 -22.231 1.00 94.62 91 GLY A CA 1
ATOM 665 C C . GLY A 1 91 ? 7.303 -14.835 -22.417 1.00 94.62 91 GLY A C 1
ATOM 666 O O . GLY A 1 91 ? 8.411 -15.134 -22.855 1.00 94.62 91 GLY A O 1
ATOM 667 N N . GLU A 1 92 ? 6.991 -13.587 -22.059 1.00 96.06 92 GLU A N 1
ATOM 668 C CA . GLU A 1 92 ? 7.945 -12.475 -22.057 1.00 96.06 92 GLU A CA 1
ATOM 669 C C . GLU A 1 92 ? 8.736 -12.472 -20.736 1.00 96.06 92 GLU A C 1
ATOM 671 O O . GLU A 1 92 ? 8.112 -12.484 -19.668 1.00 96.06 92 GLU A O 1
ATOM 676 N N . PRO A 1 93 ? 10.081 -12.494 -20.767 1.00 97.19 93 PRO A N 1
ATOM 677 C CA . PRO A 1 93 ? 10.897 -12.510 -19.557 1.00 97.19 93 PRO A CA 1
ATOM 678 C C . PRO A 1 93 ? 10.791 -11.185 -18.795 1.00 97.19 93 PRO A C 1
ATOM 680 O O . PRO A 1 93 ? 10.707 -10.113 -19.394 1.00 97.19 93 PRO A O 1
ATOM 683 N N . VAL A 1 94 ? 10.826 -11.260 -17.465 1.00 97.75 94 VAL A N 1
ATOM 684 C CA . VAL A 1 94 ? 10.859 -10.083 -16.588 1.00 97.75 94 VAL A CA 1
ATOM 685 C C . VAL A 1 94 ? 12.310 -9.718 -16.291 1.00 97.75 94 VAL A C 1
ATOM 687 O O . VAL A 1 94 ? 12.981 -10.441 -15.554 1.00 97.75 94 VAL A O 1
ATOM 690 N N . ALA A 1 95 ? 12.770 -8.592 -16.835 1.00 97.06 95 ALA A N 1
ATOM 691 C CA . ALA A 1 95 ? 14.118 -8.072 -16.638 1.00 97.06 95 ALA A CA 1
ATOM 692 C C . ALA A 1 95 ? 14.335 -7.596 -15.193 1.00 97.06 95 ALA A C 1
ATOM 694 O O . ALA A 1 95 ? 13.471 -6.928 -14.606 1.00 97.06 95 ALA A O 1
ATOM 695 N N . ARG A 1 96 ? 15.508 -7.917 -14.632 1.00 94.06 96 ARG A N 1
ATOM 696 C CA . ARG A 1 96 ? 15.917 -7.578 -13.257 1.00 94.06 96 ARG A CA 1
ATOM 697 C C . ARG A 1 96 ? 17.313 -6.958 -13.232 1.00 94.06 96 ARG A C 1
ATOM 699 O O . ARG A 1 96 ? 18.212 -7.411 -13.930 1.00 94.06 96 ARG A O 1
ATOM 706 N N . GLY A 1 97 ? 17.530 -5.971 -12.365 1.00 90.38 97 GLY A N 1
ATOM 707 C CA . GLY A 1 97 ? 18.860 -5.387 -12.132 1.00 90.38 97 GLY A CA 1
ATOM 708 C C . GLY A 1 97 ? 19.509 -4.904 -13.419 1.00 90.38 97 GLY A C 1
ATOM 709 O O . GLY A 1 97 ? 18.878 -4.178 -14.181 1.00 90.38 97 GLY A O 1
ATOM 710 N N . ASP A 1 98 ? 20.733 -5.352 -13.685 1.00 89.25 98 ASP A N 1
ATOM 711 C CA . ASP A 1 98 ? 21.480 -4.970 -14.887 1.00 89.25 98 ASP A CA 1
ATOM 712 C C . ASP A 1 98 ? 20.764 -5.371 -16.191 1.00 89.25 98 ASP A C 1
ATOM 714 O O . ASP A 1 98 ? 20.965 -4.732 -17.226 1.00 89.25 98 ASP A O 1
ATOM 718 N N . GLU A 1 99 ? 19.877 -6.374 -16.164 1.00 93.38 99 GLU A N 1
ATOM 719 C CA . GLU A 1 99 ? 19.085 -6.754 -17.340 1.00 93.38 99 GLU A CA 1
ATOM 720 C C . GLU A 1 99 ? 18.143 -5.624 -17.773 1.00 93.38 99 GLU A C 1
ATOM 722 O O . GLU A 1 99 ? 17.926 -5.441 -18.974 1.00 93.38 99 GLU A O 1
ATOM 727 N N . ILE A 1 100 ? 17.628 -4.828 -16.823 1.00 93.56 100 ILE A N 1
ATOM 728 C CA . ILE A 1 100 ? 16.804 -3.649 -17.126 1.00 93.56 100 ILE A CA 1
ATOM 729 C C . ILE A 1 100 ? 17.637 -2.661 -17.937 1.00 93.56 100 ILE A C 1
ATOM 731 O O . ILE A 1 100 ? 17.203 -2.265 -19.014 1.00 93.56 100 ILE A O 1
ATOM 735 N N . ALA A 1 101 ? 18.860 -2.354 -17.487 1.00 90.44 101 ALA A N 1
ATOM 736 C CA . ALA A 1 101 ? 19.772 -1.452 -18.193 1.00 90.44 101 ALA A CA 1
ATOM 737 C C . ALA A 1 101 ? 20.096 -1.953 -19.613 1.00 90.44 101 ALA A C 1
ATOM 739 O O . ALA A 1 101 ? 20.096 -1.177 -20.569 1.00 90.44 101 ALA A O 1
ATOM 740 N N . THR A 1 102 ? 20.309 -3.263 -19.795 1.00 91.81 102 THR A N 1
ATOM 741 C CA . THR A 1 102 ? 20.538 -3.828 -21.140 1.00 91.81 102 THR A CA 1
ATOM 742 C C . THR A 1 102 ? 19.300 -3.767 -22.043 1.00 91.81 102 THR A C 1
ATOM 744 O O . THR A 1 102 ? 19.429 -3.616 -23.262 1.00 91.81 102 THR A O 1
ATOM 747 N N . SER A 1 103 ? 18.103 -3.824 -21.452 1.00 92.81 103 SER A N 1
ATOM 748 C CA . SER A 1 103 ? 16.819 -3.828 -22.167 1.00 92.81 103 SER A CA 1
ATOM 749 C C . SER A 1 103 ? 16.373 -2.439 -22.627 1.00 92.81 103 SER A C 1
ATOM 751 O O . SER A 1 103 ? 15.502 -2.336 -23.487 1.00 92.81 103 SER A O 1
ATOM 753 N N . LEU A 1 104 ? 17.010 -1.368 -22.140 1.00 90.19 104 LEU A N 1
ATOM 754 C CA . LEU A 1 104 ? 16.699 0.014 -22.533 1.00 90.19 104 LEU A CA 1
ATOM 755 C C . LEU A 1 104 ? 16.915 0.300 -24.019 1.00 90.19 104 LEU A C 1
ATOM 757 O O . LEU A 1 104 ? 16.353 1.248 -24.556 1.00 90.19 104 LEU A O 1
ATOM 761 N N . SER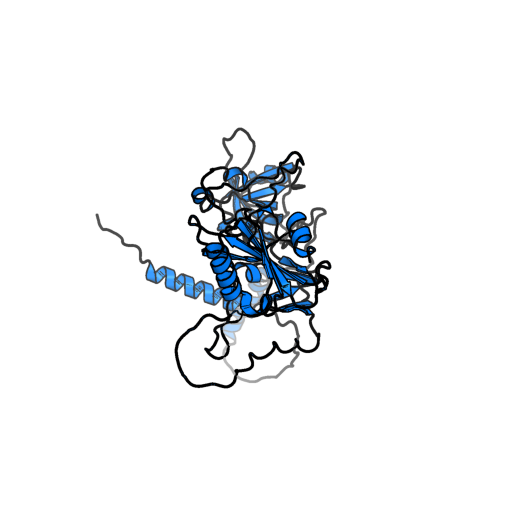 A 1 105 ? 17.713 -0.525 -24.693 1.00 88.69 105 SER A N 1
ATOM 762 C CA . SER A 1 105 ? 17.931 -0.428 -26.136 1.00 88.69 105 SER A CA 1
ATOM 763 C C . SER A 1 105 ? 16.762 -0.947 -26.990 1.00 88.69 105 SER A C 1
ATOM 765 O O . SER A 1 105 ? 16.785 -0.750 -28.205 1.00 88.69 105 SER A O 1
ATOM 767 N N . GLY A 1 106 ? 15.768 -1.611 -26.387 1.00 88.44 106 GLY A N 1
ATOM 768 C CA . GLY A 1 106 ? 14.594 -2.160 -27.073 1.00 88.44 106 GLY A CA 1
ATOM 769 C C . GLY A 1 106 ? 13.367 -1.238 -27.076 1.00 88.44 106 GLY A C 1
ATOM 770 O O . GLY A 1 106 ? 13.321 -0.240 -26.361 1.00 88.44 106 GLY A O 1
ATOM 771 N N . ASP A 1 107 ? 12.353 -1.611 -27.867 1.00 88.00 107 ASP A N 1
ATOM 772 C CA . ASP A 1 107 ? 11.101 -0.848 -28.019 1.00 88.00 107 ASP A CA 1
ATOM 773 C C . ASP A 1 107 ? 10.135 -1.025 -26.829 1.00 88.00 107 ASP A C 1
ATOM 775 O O . ASP A 1 107 ? 9.414 -0.100 -26.467 1.00 88.00 107 ASP A O 1
ATOM 779 N N . SER A 1 108 ? 10.100 -2.211 -26.208 1.00 95.69 108 SER A N 1
ATOM 780 C CA . SER A 1 108 ? 9.320 -2.470 -24.991 1.00 95.69 108 SER A CA 1
ATOM 781 C C . SER A 1 108 ? 9.824 -3.703 -24.246 1.00 95.69 108 SER A C 1
ATOM 783 O O . SER A 1 108 ? 10.245 -4.663 -24.894 1.00 95.69 108 SER A O 1
ATOM 785 N N . PHE A 1 109 ? 9.721 -3.717 -22.918 1.00 97.44 109 PHE A N 1
ATOM 786 C CA . PHE A 1 109 ? 10.072 -4.880 -22.096 1.00 97.44 109 PHE A CA 1
ATOM 787 C C . PHE A 1 109 ? 9.338 -4.874 -20.745 1.00 97.44 109 PHE A C 1
ATOM 789 O O . PHE A 1 109 ? 8.732 -3.873 -20.349 1.00 97.44 109 PHE A O 1
ATOM 796 N N . LEU A 1 110 ? 9.401 -5.992 -20.018 1.00 97.88 110 LEU A N 1
ATOM 797 C CA . LEU A 1 110 ? 8.905 -6.097 -18.645 1.00 97.88 110 LEU A CA 1
ATOM 798 C C . LEU A 1 110 ? 10.027 -5.818 -17.642 1.00 97.88 110 LEU A C 1
ATOM 800 O O . LEU A 1 110 ? 11.008 -6.553 -17.598 1.00 97.88 110 LEU A O 1
ATOM 804 N N . ALA A 1 111 ? 9.863 -4.797 -16.806 1.00 97.50 111 ALA A N 1
ATOM 805 C CA . ALA A 1 111 ? 10.780 -4.457 -15.721 1.00 97.50 111 ALA A CA 1
ATOM 806 C C . ALA A 1 111 ? 10.198 -4.907 -14.375 1.00 97.50 111 ALA A C 1
ATOM 808 O O . ALA A 1 111 ? 9.088 -4.510 -14.011 1.00 97.50 111 ALA A O 1
ATOM 809 N N . GLY A 1 112 ? 10.937 -5.733 -13.632 1.00 97.44 112 GLY A N 1
ATOM 810 C CA . GLY A 1 112 ? 10.544 -6.211 -12.307 1.00 97.44 112 GLY A CA 1
ATOM 811 C C . GLY A 1 112 ? 11.305 -5.515 -11.179 1.00 97.44 112 GLY A C 1
ATOM 812 O O . GLY A 1 112 ? 12.525 -5.376 -11.238 1.00 97.44 112 GLY A O 1
ATOM 813 N N . GLY A 1 113 ? 10.600 -5.126 -10.117 1.00 96.81 113 GLY A N 1
ATOM 814 C CA . GLY A 1 113 ? 11.219 -4.555 -8.920 1.00 96.81 113 GLY A CA 1
ATOM 815 C C . GLY A 1 113 ? 10.232 -4.315 -7.781 1.00 96.81 113 GLY A C 1
ATOM 816 O O . GLY A 1 113 ? 9.103 -4.806 -7.794 1.00 96.81 113 GLY A O 1
ATOM 817 N N . THR A 1 114 ? 10.661 -3.554 -6.781 1.00 96.75 114 THR A N 1
ATOM 818 C CA . THR A 1 114 ? 9.810 -3.055 -5.697 1.00 96.75 114 THR A CA 1
ATOM 819 C C . THR A 1 114 ? 9.470 -1.600 -5.976 1.00 96.75 114 THR A C 1
ATOM 821 O O . THR A 1 114 ? 10.364 -0.773 -6.136 1.00 96.75 114 THR A O 1
ATOM 824 N N . LEU A 1 115 ? 8.183 -1.283 -6.050 1.00 94.56 115 LEU A N 1
ATOM 825 C CA . LEU A 1 115 ? 7.706 0.079 -6.235 1.00 94.56 115 LEU A CA 1
ATOM 826 C C . LEU A 1 115 ? 7.879 0.854 -4.924 1.00 94.56 115 LEU A C 1
ATOM 828 O O . LEU A 1 115 ? 7.344 0.439 -3.899 1.00 94.56 115 LEU A O 1
ATOM 832 N N . VAL A 1 116 ? 8.616 1.960 -4.939 1.00 93.62 116 VAL A N 1
ATOM 833 C CA . VAL A 1 116 ? 8.901 2.776 -3.752 1.00 93.62 116 VAL A CA 1
ATOM 834 C C . VAL A 1 116 ? 8.550 4.230 -4.034 1.00 93.62 116 VAL A C 1
ATOM 836 O O . VAL A 1 116 ? 8.922 4.778 -5.069 1.00 93.62 116 VAL A O 1
ATOM 839 N N . LEU A 1 117 ? 7.836 4.858 -3.101 1.00 90.75 117 LEU A N 1
ATOM 840 C CA . LEU A 1 117 ? 7.603 6.299 -3.117 1.00 90.75 117 LEU A CA 1
ATOM 841 C C . LEU A 1 117 ? 8.887 7.036 -2.700 1.00 90.75 117 LEU A C 1
ATOM 843 O O . LEU A 1 117 ? 9.352 6.873 -1.570 1.00 90.75 117 LEU A O 1
ATOM 847 N N . ASP A 1 118 ? 9.439 7.880 -3.573 1.00 85.50 118 ASP A N 1
ATOM 848 C CA . ASP A 1 118 ? 10.563 8.754 -3.231 1.00 85.50 118 ASP A CA 1
ATOM 849 C C . ASP A 1 118 ? 10.066 10.010 -2.501 1.00 85.50 118 ASP A C 1
ATOM 851 O O . ASP A 1 118 ? 9.766 11.054 -3.087 1.00 85.50 118 ASP A O 1
ATOM 855 N N . THR A 1 119 ? 10.013 9.916 -1.174 1.00 74.56 119 THR A N 1
ATOM 856 C CA . THR A 1 119 ? 9.637 11.029 -0.293 1.00 74.56 119 THR A CA 1
ATOM 857 C C . THR A 1 119 ? 10.730 12.100 -0.179 1.00 74.56 119 THR A C 1
ATOM 859 O O . THR A 1 119 ? 10.465 13.200 0.316 1.00 74.56 119 THR A O 1
ATOM 862 N N . ARG A 1 120 ? 11.956 11.849 -0.674 1.00 70.94 120 ARG A N 1
ATOM 863 C CA . ARG A 1 120 ? 13.077 12.811 -0.619 1.00 70.94 120 ARG A CA 1
ATOM 864 C C . ARG A 1 120 ? 12.885 13.978 -1.578 1.00 70.94 120 ARG A C 1
ATOM 866 O O . ARG A 1 120 ? 13.510 15.021 -1.409 1.00 70.94 120 ARG A O 1
ATOM 873 N N . ILE A 1 121 ? 12.021 13.843 -2.579 1.00 60.84 121 ILE A N 1
ATOM 874 C CA . ILE A 1 121 ? 11.693 14.947 -3.490 1.00 60.84 121 ILE A CA 1
ATOM 875 C C . ILE A 1 121 ? 10.834 16.010 -2.762 1.00 60.84 121 ILE A C 1
ATOM 877 O O . ILE A 1 121 ? 10.753 17.159 -3.199 1.00 60.84 121 ILE A O 1
ATOM 881 N N . CYS A 1 122 ? 10.300 15.681 -1.578 1.00 56.78 122 CYS A N 1
ATOM 882 C CA . CYS A 1 122 ? 9.340 16.493 -0.831 1.00 56.78 122 CYS A CA 1
ATOM 883 C C . CYS A 1 122 ? 9.934 17.348 0.309 1.00 56.78 122 CYS A C 1
ATOM 885 O O . CYS A 1 122 ? 9.172 17.876 1.117 1.00 56.78 122 CYS A O 1
ATOM 887 N N . VAL A 1 123 ? 11.258 17.560 0.403 1.00 51.00 123 VAL A N 1
ATOM 888 C CA . VAL A 1 123 ? 11.884 18.326 1.524 1.00 51.00 123 VAL A CA 1
ATOM 889 C C . VAL A 1 123 ? 11.629 19.851 1.463 1.00 51.00 123 VAL A C 1
ATOM 891 O O . VAL A 1 123 ? 12.370 20.660 2.026 1.00 51.00 123 VAL A O 1
ATOM 894 N N . SER A 1 124 ? 10.554 20.297 0.814 1.00 47.78 124 SER A N 1
ATOM 895 C CA . SER A 1 124 ? 10.059 21.659 1.007 1.00 47.78 124 SER A CA 1
ATOM 896 C C . SER A 1 124 ? 9.412 21.771 2.393 1.00 47.78 124 SER A C 1
ATOM 898 O O . SER A 1 124 ? 8.442 21.085 2.696 1.00 47.78 124 SER A O 1
ATOM 900 N N . ARG A 1 125 ? 9.935 22.662 3.249 1.00 48.78 125 ARG A N 1
ATOM 901 C CA . ARG A 1 125 ? 9.488 22.861 4.647 1.00 48.78 125 ARG A CA 1
ATOM 902 C C . ARG A 1 125 ? 8.062 23.408 4.808 1.00 48.78 125 ARG A C 1
ATOM 904 O O . ARG A 1 125 ? 7.634 23.621 5.936 1.00 48.78 125 ARG A O 1
ATOM 911 N N . SER A 1 126 ? 7.342 23.707 3.730 1.00 47.47 126 SER A N 1
ATOM 912 C CA . SER A 1 126 ? 5.981 24.238 3.843 1.00 47.47 126 SER A CA 1
ATOM 913 C C . SER A 1 126 ? 4.937 23.113 3.763 1.00 47.47 126 SER A C 1
ATOM 915 O O . SER A 1 126 ? 4.928 22.412 2.750 1.00 47.47 126 SER A O 1
ATOM 917 N N . PRO A 1 127 ? 3.993 23.007 4.721 1.00 49.97 127 PRO A N 1
ATOM 918 C CA . PRO A 1 127 ? 2.889 22.034 4.689 1.00 49.97 127 PRO A CA 1
ATOM 919 C C . PRO A 1 127 ? 2.061 22.079 3.393 1.00 49.97 127 PRO A C 1
ATOM 921 O O . PRO A 1 127 ? 1.611 21.059 2.888 1.00 49.97 127 PRO A O 1
ATOM 924 N N . ARG A 1 128 ? 1.930 23.264 2.776 1.00 43.97 128 ARG A N 1
ATOM 925 C CA . ARG A 1 128 ? 1.260 23.437 1.473 1.00 43.97 128 ARG A CA 1
ATOM 926 C C . ARG A 1 128 ? 2.017 22.851 0.279 1.00 43.97 128 ARG A C 1
ATOM 928 O O . ARG A 1 128 ? 1.388 22.586 -0.733 1.00 43.97 128 ARG A O 1
ATOM 935 N N . ALA A 1 129 ? 3.336 22.680 0.367 1.00 46.62 129 ALA A N 1
ATOM 936 C CA . ALA A 1 129 ? 4.115 22.065 -0.709 1.00 46.62 129 ALA A CA 1
ATOM 937 C C . ALA A 1 129 ? 4.055 20.533 -0.659 1.00 46.62 129 ALA A C 1
ATOM 939 O O . ALA A 1 129 ? 4.188 19.902 -1.698 1.00 46.62 129 ALA A O 1
ATOM 940 N N . GLN A 1 130 ? 3.800 19.942 0.514 1.00 48.78 130 GLN A N 1
ATOM 941 C CA . GLN A 1 130 ? 3.605 18.494 0.647 1.00 48.78 130 GLN A CA 1
ATOM 942 C C . GLN A 1 130 ? 2.311 18.025 -0.037 1.00 48.78 130 GLN A C 1
ATOM 944 O O . GLN A 1 130 ? 2.300 16.960 -0.637 1.00 48.78 130 GLN A O 1
ATOM 949 N N . LEU A 1 131 ? 1.270 18.867 -0.054 1.00 43.44 131 LEU A N 1
ATOM 950 C CA . LEU A 1 131 ? -0.032 18.610 -0.693 1.00 43.44 131 LEU A CA 1
ATOM 951 C C . LEU A 1 131 ? -0.023 18.660 -2.240 1.00 43.44 131 LEU A C 1
ATOM 953 O O . LEU A 1 131 ? -1.080 18.631 -2.863 1.00 43.44 131 LEU A O 1
ATOM 957 N N . GLY A 1 132 ? 1.145 18.767 -2.882 1.00 43.09 132 GLY A N 1
ATOM 958 C CA . GLY A 1 132 ? 1.243 18.867 -4.343 1.00 43.09 132 GLY A CA 1
ATOM 959 C C . GLY A 1 132 ? 2.620 18.555 -4.923 1.00 43.09 132 GLY A C 1
ATOM 960 O O . GLY A 1 132 ? 2.896 18.923 -6.066 1.00 43.09 132 GLY A O 1
ATOM 961 N N . CYS A 1 133 ? 3.504 17.911 -4.159 1.00 52.88 133 CYS A N 1
ATOM 962 C CA . CYS A 1 133 ? 4.719 17.357 -4.740 1.00 52.88 133 CYS A CA 1
ATOM 963 C C . CYS A 1 133 ? 4.310 16.240 -5.710 1.00 52.88 133 CYS A C 1
ATOM 965 O O . CYS A 1 133 ? 3.568 15.349 -5.297 1.00 52.88 133 CYS A O 1
ATOM 967 N N . PRO A 1 134 ? 4.758 16.261 -6.980 1.00 58.34 134 PRO A N 1
ATOM 968 C CA . PRO A 1 134 ? 4.566 15.109 -7.843 1.00 58.34 134 PRO A CA 1
ATOM 969 C C . PRO A 1 134 ? 5.271 13.939 -7.164 1.00 58.34 134 PRO A C 1
ATOM 971 O O . PRO A 1 134 ? 6.483 13.983 -6.946 1.00 58.34 134 PRO A O 1
ATOM 974 N N . GLU A 1 135 ? 4.493 12.947 -6.748 1.00 68.81 135 GLU A N 1
ATOM 975 C CA . GLU A 1 135 ? 5.010 11.732 -6.143 1.00 68.81 135 GLU A CA 1
ATOM 976 C C . GLU A 1 135 ? 5.968 11.080 -7.134 1.00 68.81 135 GLU A C 1
ATOM 978 O O . GLU A 1 135 ? 5.552 10.548 -8.165 1.00 68.81 135 GLU A O 1
ATOM 983 N N . GLY A 1 136 ? 7.265 11.184 -6.851 1.00 85.44 136 GLY A N 1
ATOM 984 C CA . GLY A 1 136 ? 8.271 10.458 -7.601 1.00 85.44 136 GLY A CA 1
ATOM 985 C C . GLY A 1 136 ? 8.163 8.999 -7.210 1.00 85.44 136 GLY A C 1
ATOM 986 O O . GLY A 1 136 ? 8.404 8.651 -6.058 1.00 85.44 136 GLY A O 1
ATOM 987 N N . TRP A 1 137 ? 7.780 8.154 -8.154 1.00 90.88 137 TRP A N 1
ATOM 988 C CA . TRP A 1 137 ? 7.792 6.716 -7.955 1.00 90.88 137 TRP A CA 1
ATOM 989 C C . TRP A 1 137 ? 9.088 6.155 -8.516 1.00 90.88 137 TRP A C 1
ATOM 991 O O . TRP A 1 137 ? 9.517 6.533 -9.605 1.00 90.88 137 TRP A O 1
ATOM 1001 N N . THR A 1 138 ? 9.706 5.252 -7.770 1.00 92.88 138 THR A N 1
ATOM 1002 C CA . THR A 1 138 ? 10.949 4.594 -8.159 1.00 92.88 138 THR A CA 1
ATOM 1003 C C . THR A 1 138 ? 10.715 3.093 -8.185 1.00 92.88 138 THR A C 1
ATOM 1005 O O . THR A 1 138 ? 10.120 2.530 -7.266 1.00 92.88 138 THR A O 1
ATOM 1008 N N . LEU A 1 139 ? 11.190 2.428 -9.233 1.00 93.56 139 LEU A N 1
ATOM 1009 C CA . LEU A 1 139 ? 11.319 0.979 -9.255 1.00 93.56 139 LEU A CA 1
ATOM 1010 C C . LEU A 1 139 ? 12.693 0.615 -8.703 1.00 93.56 139 LEU A C 1
ATOM 1012 O O . LEU A 1 139 ? 13.727 0.891 -9.314 1.00 93.56 139 LEU A O 1
ATOM 1016 N N . VAL A 1 140 ? 12.689 0.011 -7.524 1.00 94.06 140 VAL A N 1
ATOM 1017 C CA . VAL A 1 140 ? 13.889 -0.405 -6.810 1.00 94.06 140 VAL A CA 1
ATOM 1018 C C . VAL A 1 140 ? 14.174 -1.871 -7.103 1.00 94.06 140 VAL A C 1
ATOM 1020 O O . VAL A 1 140 ? 13.324 -2.734 -6.865 1.00 94.06 140 VAL A O 1
ATOM 1023 N N . VAL A 1 141 ? 15.375 -2.173 -7.593 1.00 92.19 141 VAL A N 1
ATOM 1024 C CA . VAL A 1 141 ? 15.823 -3.556 -7.790 1.00 92.19 141 VAL A CA 1
ATOM 1025 C C . VAL A 1 141 ? 16.678 -3.993 -6.605 1.00 92.19 141 VAL A C 1
ATOM 1027 O O . VAL A 1 141 ? 17.628 -3.313 -6.220 1.00 92.19 141 VAL A O 1
ATOM 1030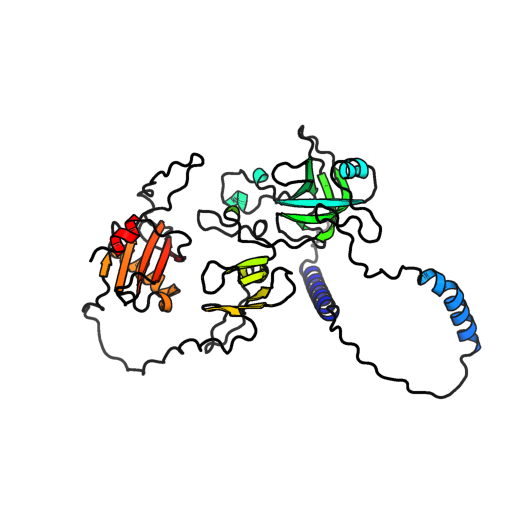 N N . GLY A 1 142 ? 16.359 -5.169 -6.063 1.00 90.50 142 GLY A N 1
ATOM 1031 C CA . GLY A 1 142 ? 17.047 -5.753 -4.918 1.00 90.50 142 GLY A CA 1
ATOM 1032 C C . GLY A 1 142 ? 16.386 -5.372 -3.589 1.00 90.50 142 GLY A C 1
ATOM 1033 O O . GLY A 1 142 ? 15.219 -4.971 -3.567 1.00 90.50 142 GLY A O 1
ATOM 1034 N N . PRO A 1 143 ? 17.093 -5.548 -2.461 1.00 91.19 143 PRO A N 1
ATOM 1035 C CA . PRO A 1 143 ? 16.596 -5.144 -1.151 1.00 91.19 143 PRO A CA 1
ATOM 1036 C C . PRO A 1 143 ? 16.419 -3.624 -1.077 1.00 91.19 143 PRO A C 1
ATOM 1038 O O . PRO A 1 143 ? 17.338 -2.886 -1.413 1.00 91.19 143 PRO A O 1
ATOM 1041 N N . VAL A 1 144 ? 15.276 -3.151 -0.570 1.00 88.44 144 VAL A N 1
ATOM 1042 C CA . VAL A 1 144 ? 14.970 -1.707 -0.481 1.00 88.44 144 VAL A CA 1
ATOM 1043 C C . VAL A 1 144 ? 16.010 -0.935 0.347 1.00 88.44 144 VAL A C 1
ATOM 1045 O O . VAL A 1 144 ? 16.310 0.209 0.032 1.00 88.44 144 VAL A O 1
ATOM 1048 N N . GLU A 1 145 ? 16.612 -1.560 1.363 1.00 88.81 145 GLU A N 1
ATOM 1049 C CA . GLU A 1 145 ? 17.645 -0.922 2.201 1.00 88.81 145 GLU A CA 1
ATOM 1050 C C . GLU A 1 145 ? 19.035 -0.848 1.551 1.00 88.81 145 GLU A C 1
ATOM 1052 O O . GLU A 1 145 ? 19.903 -0.105 2.004 1.00 88.81 145 GLU A O 1
ATOM 1057 N N . SER A 1 146 ? 19.274 -1.641 0.506 1.00 89.12 146 SER A N 1
ATOM 1058 C CA . SER A 1 146 ? 20.551 -1.688 -0.215 1.00 89.12 146 SER A CA 1
ATOM 1059 C C . SER A 1 146 ? 20.297 -2.008 -1.689 1.00 89.12 146 SER A C 1
ATOM 1061 O O . SER A 1 146 ? 20.617 -3.104 -2.161 1.00 89.12 146 SER A O 1
ATOM 1063 N N . PRO A 1 147 ? 19.660 -1.074 -2.412 1.00 90.38 147 PRO A N 1
ATOM 1064 C CA . PRO A 1 147 ? 19.215 -1.332 -3.767 1.00 90.38 147 PRO A CA 1
ATOM 1065 C C . PRO A 1 147 ? 20.415 -1.515 -4.692 1.00 90.38 147 PRO A C 1
ATOM 1067 O O . PRO A 1 147 ? 21.395 -0.772 -4.619 1.00 90.38 147 PRO A O 1
ATOM 1070 N N . SER A 1 148 ? 20.344 -2.512 -5.574 1.00 89.12 148 SER A N 1
ATOM 1071 C CA . SER A 1 148 ? 21.369 -2.708 -6.606 1.00 89.12 148 SER A CA 1
ATOM 1072 C C . SER A 1 148 ? 21.197 -1.720 -7.759 1.00 89.12 148 SER A C 1
ATOM 1074 O O . SER A 1 148 ? 22.174 -1.369 -8.411 1.00 89.12 148 SER A O 1
ATOM 1076 N N . ALA A 1 149 ? 19.960 -1.280 -8.005 1.00 90.56 149 ALA A N 1
ATOM 1077 C CA . ALA A 1 149 ? 19.615 -0.253 -8.980 1.00 90.56 149 ALA A CA 1
ATOM 1078 C C . ALA A 1 149 ? 18.315 0.464 -8.576 1.00 90.56 149 ALA A C 1
ATOM 1080 O O . ALA A 1 149 ? 17.431 -0.132 -7.954 1.00 90.56 149 ALA A O 1
ATOM 1081 N N . GLU A 1 150 ? 18.193 1.731 -8.968 1.00 92.12 150 GLU A N 1
ATOM 1082 C CA . GLU A 1 150 ? 17.002 2.562 -8.779 1.00 92.12 150 GLU A CA 1
ATOM 1083 C C . GLU A 1 150 ? 16.633 3.220 -10.110 1.00 92.12 150 GLU A C 1
ATOM 1085 O O . GLU A 1 150 ? 17.471 3.872 -10.738 1.00 92.12 150 GLU A O 1
ATOM 1090 N N . TYR A 1 151 ? 15.373 3.079 -10.516 1.00 91.69 151 TYR A N 1
ATOM 1091 C CA . TYR A 1 151 ? 14.855 3.654 -11.753 1.00 91.69 151 TYR A CA 1
ATOM 1092 C C . TYR A 1 151 ? 13.672 4.566 -11.459 1.00 91.69 151 TYR A C 1
ATOM 1094 O O . TYR A 1 151 ? 12.673 4.117 -10.899 1.00 91.69 151 TYR A O 1
ATOM 1102 N N . VAL A 1 152 ? 13.758 5.838 -11.845 1.00 91.94 152 VAL A N 1
ATOM 1103 C CA . VAL A 1 152 ? 12.635 6.772 -11.675 1.00 91.94 152 VAL A CA 1
ATOM 1104 C C . VAL A 1 152 ? 11.557 6.423 -12.694 1.00 91.94 152 VAL A C 1
ATOM 1106 O O . VAL A 1 152 ? 11.862 6.157 -13.853 1.00 91.94 152 VAL A O 1
ATOM 1109 N N . LEU A 1 153 ? 10.299 6.415 -12.276 1.00 90.19 153 LEU A N 1
ATOM 1110 C CA . LEU A 1 153 ? 9.169 6.043 -13.115 1.00 90.19 153 LEU A CA 1
ATOM 1111 C C . LEU A 1 153 ? 8.428 7.292 -13.583 1.00 90.19 153 LEU A C 1
ATOM 1113 O O . LEU A 1 153 ? 7.889 8.047 -12.772 1.00 90.19 153 LEU A O 1
ATOM 1117 N N . ASP A 1 154 ? 8.374 7.484 -14.897 1.00 89.12 154 ASP A N 1
ATOM 1118 C CA . ASP A 1 154 ? 7.531 8.491 -15.534 1.00 89.12 154 ASP A CA 1
ATOM 1119 C C . ASP A 1 154 ? 6.199 7.874 -15.981 1.00 89.12 154 ASP A C 1
ATOM 1121 O O . ASP A 1 154 ? 6.137 6.718 -16.410 1.00 89.12 154 ASP A O 1
ATOM 1125 N N . GLY A 1 155 ? 5.117 8.640 -15.839 1.00 83.94 155 GLY A N 1
ATOM 1126 C CA . GLY A 1 155 ? 3.756 8.203 -16.165 1.00 83.94 155 GLY A CA 1
ATOM 1127 C C . GLY A 1 155 ? 3.134 7.176 -15.208 1.00 83.94 155 GLY A C 1
ATOM 1128 O O . GLY A 1 155 ? 2.006 6.745 -15.451 1.00 83.94 155 GLY A O 1
ATOM 1129 N N . ALA A 1 156 ? 3.807 6.801 -14.110 1.00 81.69 156 ALA A N 1
ATOM 1130 C CA . ALA A 1 156 ? 3.338 5.744 -13.207 1.00 81.69 156 ALA A CA 1
ATOM 1131 C C . ALA A 1 156 ? 1.902 5.964 -12.684 1.00 81.69 156 ALA A C 1
ATOM 1133 O O . ALA A 1 156 ? 1.084 5.063 -12.866 1.00 81.69 156 ALA A O 1
ATOM 1134 N N . PRO A 1 157 ? 1.522 7.148 -12.149 1.00 85.06 157 PRO A N 1
ATOM 1135 C CA . PRO A 1 157 ? 0.173 7.361 -11.611 1.00 85.06 157 PRO A CA 1
ATOM 1136 C C . PRO A 1 157 ? -0.953 7.249 -12.646 1.00 85.06 157 PRO A C 1
ATOM 1138 O O . PRO A 1 157 ? -2.108 7.054 -12.281 1.00 85.06 157 PRO A O 1
ATOM 1141 N N . THR A 1 158 ? -0.624 7.393 -13.931 1.00 86.88 158 THR A N 1
ATOM 1142 C CA . THR A 1 158 ? -1.569 7.303 -15.054 1.00 86.88 158 THR A CA 1
ATOM 1143 C C . THR A 1 158 ? -1.538 5.950 -15.764 1.00 86.88 158 THR A C 1
ATOM 1145 O O . THR A 1 158 ? -2.377 5.703 -16.629 1.00 86.88 158 THR A O 1
ATOM 1148 N N . ALA A 1 159 ? -0.583 5.079 -15.429 1.00 87.88 159 ALA A N 1
ATOM 1149 C CA . ALA A 1 159 ? -0.438 3.777 -16.063 1.00 87.88 159 ALA A CA 1
ATOM 1150 C C . ALA A 1 159 ? -1.585 2.839 -15.627 1.00 87.88 159 ALA A C 1
ATOM 1152 O O . ALA A 1 159 ? -1.864 2.722 -14.429 1.00 87.88 159 ALA A O 1
ATOM 1153 N N . PRO A 1 160 ? -2.252 2.124 -16.553 1.00 92.44 160 PRO A N 1
ATOM 1154 C CA . PRO A 1 160 ? -3.269 1.140 -16.199 1.00 92.44 160 PRO A CA 1
ATOM 1155 C C . PRO A 1 160 ? -2.744 0.095 -15.206 1.00 92.44 160 PRO A C 1
ATOM 1157 O O . PRO A 1 160 ? -1.617 -0.388 -15.331 1.00 92.44 160 PRO A O 1
ATOM 1160 N N . GLY A 1 161 ? -3.568 -0.250 -14.213 1.00 88.25 161 GLY A N 1
ATOM 1161 C CA . GLY A 1 161 ? -3.224 -1.217 -13.163 1.00 88.25 161 GLY A CA 1
ATOM 1162 C C . GLY A 1 161 ? -2.322 -0.669 -12.051 1.00 88.25 161 GLY A C 1
ATOM 1163 O O . GLY A 1 161 ? -2.032 -1.391 -11.092 1.00 88.25 161 GLY A O 1
ATOM 1164 N N . PHE A 1 162 ? -1.886 0.589 -12.146 1.00 91.44 162 PHE A N 1
ATOM 1165 C CA . PHE A 1 162 ? -1.124 1.232 -11.089 1.00 91.44 162 PHE A CA 1
ATOM 1166 C C . PHE A 1 162 ? -1.968 1.413 -9.824 1.00 91.44 162 PHE A C 1
ATOM 1168 O O . PHE A 1 162 ? -3.128 1.818 -9.871 1.00 91.44 162 PHE A O 1
ATOM 1175 N N . VAL A 1 163 ? -1.359 1.127 -8.676 1.00 87.81 163 VAL A N 1
ATOM 1176 C CA . VAL A 1 163 ? -1.941 1.370 -7.357 1.00 87.81 163 VAL A CA 1
ATOM 1177 C C . VAL A 1 163 ? -0.906 2.121 -6.538 1.00 87.81 163 VAL A C 1
ATOM 1179 O O . VAL A 1 163 ? 0.243 1.686 -6.454 1.00 87.81 163 VAL A O 1
ATOM 1182 N N . ARG A 1 164 ? -1.319 3.238 -5.929 1.00 89.75 164 ARG A N 1
ATOM 1183 C CA . ARG A 1 164 ? -0.484 4.066 -5.047 1.00 89.75 164 ARG A CA 1
ATOM 1184 C C . ARG A 1 164 ? -0.203 3.316 -3.748 1.00 89.75 164 ARG A C 1
ATOM 1186 O O . ARG A 1 164 ? -0.878 3.543 -2.751 1.00 89.75 164 ARG A O 1
ATOM 1193 N N . THR A 1 165 ? 0.742 2.381 -3.781 1.00 90.25 165 THR A N 1
ATOM 1194 C CA . THR A 1 165 ? 1.193 1.609 -2.618 1.00 90.25 165 THR A CA 1
ATOM 1195 C C . THR A 1 165 ? 2.690 1.331 -2.733 1.00 90.25 165 THR A C 1
ATOM 1197 O O . THR A 1 165 ? 3.137 0.568 -3.591 1.00 90.25 165 THR A O 1
ATOM 1200 N N . SER A 1 166 ? 3.467 1.942 -1.845 1.00 92.25 166 SER A N 1
ATOM 1201 C CA . SER A 1 166 ? 4.903 1.721 -1.696 1.00 92.25 166 SER A CA 1
ATOM 1202 C C . SER A 1 166 ? 5.193 0.334 -1.111 1.00 92.25 166 SER A C 1
ATOM 1204 O O . SER A 1 166 ? 4.385 -0.244 -0.382 1.00 92.25 166 SER A O 1
ATOM 1206 N N . GLY A 1 167 ? 6.351 -0.224 -1.451 1.00 93.69 167 GLY A N 1
ATOM 1207 C CA . GLY A 1 167 ? 6.795 -1.558 -1.050 1.00 93.69 167 GLY A CA 1
ATOM 1208 C C . GLY A 1 167 ? 6.209 -2.707 -1.878 1.00 93.69 167 GLY A C 1
ATOM 1209 O O . GLY A 1 167 ? 6.541 -3.866 -1.626 1.00 93.69 167 GLY A O 1
ATOM 1210 N N . ALA A 1 168 ? 5.353 -2.429 -2.866 1.00 94.50 168 ALA A N 1
ATOM 1211 C CA . ALA A 1 168 ? 4.727 -3.469 -3.676 1.00 94.50 168 ALA A CA 1
ATOM 1212 C C . ALA A 1 168 ? 5.702 -4.046 -4.709 1.00 94.50 168 ALA A C 1
ATOM 1214 O O . ALA A 1 168 ? 6.252 -3.322 -5.545 1.00 94.50 168 ALA A O 1
ATOM 1215 N N . ARG A 1 169 ? 5.870 -5.373 -4.710 1.00 96.50 169 ARG A N 1
ATOM 1216 C CA . ARG A 1 169 ? 6.580 -6.066 -5.794 1.00 96.50 169 ARG A CA 1
ATOM 1217 C C . ARG A 1 169 ? 5.758 -5.943 -7.066 1.00 96.50 169 ARG A C 1
ATOM 1219 O O . ARG A 1 169 ? 4.597 -6.348 -7.096 1.00 96.50 169 ARG A O 1
ATOM 1226 N N . THR A 1 170 ? 6.361 -5.371 -8.093 1.00 96.94 170 THR A N 1
ATOM 1227 C CA . THR A 1 170 ? 5.666 -4.890 -9.282 1.00 96.94 170 THR A CA 1
ATOM 1228 C C . THR A 1 170 ? 6.439 -5.295 -10.528 1.00 96.94 170 THR A C 1
ATOM 1230 O O . THR A 1 170 ? 7.666 -5.196 -10.567 1.00 96.94 170 THR A O 1
ATOM 1233 N N . VAL A 1 171 ? 5.708 -5.739 -11.549 1.00 97.50 171 VAL A N 1
ATOM 1234 C CA . VAL A 1 171 ? 6.215 -5.867 -12.914 1.00 97.50 171 VAL A CA 1
ATOM 1235 C C . VAL A 1 171 ? 5.506 -4.835 -13.777 1.00 97.50 171 VAL A C 1
ATOM 1237 O O . VAL A 1 171 ? 4.280 -4.856 -13.928 1.00 97.50 171 VAL A O 1
ATOM 1240 N N . ALA A 1 172 ? 6.293 -3.925 -14.330 1.00 97.12 172 ALA A N 1
ATOM 1241 C CA . ALA A 1 172 ? 5.838 -2.859 -15.202 1.00 97.12 172 ALA A CA 1
ATOM 1242 C C . ALA A 1 172 ? 6.184 -3.187 -16.652 1.00 97.12 172 ALA A C 1
ATOM 1244 O O . ALA A 1 172 ? 7.290 -3.643 -16.939 1.00 97.12 172 ALA A O 1
ATOM 1245 N N . ARG A 1 173 ? 5.266 -2.909 -17.576 1.00 97.56 173 ARG A N 1
ATOM 1246 C CA . ARG A 1 173 ? 5.606 -2.790 -18.991 1.00 97.56 173 ARG A CA 1
ATOM 1247 C C . ARG A 1 173 ? 6.196 -1.406 -19.222 1.00 97.56 173 ARG A C 1
ATOM 1249 O O . ARG A 1 173 ? 5.567 -0.399 -18.892 1.00 97.56 173 ARG A O 1
ATOM 1256 N N . VAL A 1 174 ? 7.399 -1.376 -19.772 1.00 96.62 174 VAL A N 1
ATOM 1257 C CA . VAL A 1 174 ? 8.149 -0.165 -20.106 1.00 96.62 174 VAL A CA 1
ATOM 1258 C C . VAL A 1 174 ? 8.222 -0.081 -21.625 1.00 96.62 174 VAL A C 1
ATOM 1260 O O . VAL A 1 174 ? 8.573 -1.070 -22.262 1.00 96.62 174 VAL A O 1
ATOM 1263 N N . HIS A 1 175 ? 7.886 1.074 -22.199 1.00 95.06 175 HIS A N 1
ATOM 1264 C CA . HIS A 1 175 ? 7.887 1.300 -23.657 1.00 95.06 175 HIS A CA 1
ATOM 1265 C C . HIS A 1 175 ? 8.926 2.344 -24.100 1.00 95.06 175 HIS A C 1
ATOM 1267 O O . HIS A 1 175 ? 8.976 2.752 -25.258 1.00 95.06 175 HIS A O 1
ATOM 1273 N N . GLY A 1 176 ? 9.729 2.841 -23.160 1.00 92.31 176 GLY A N 1
ATOM 1274 C CA . GLY A 1 176 ? 10.752 3.834 -23.432 1.00 92.31 176 GLY A CA 1
ATOM 1275 C C . GLY A 1 176 ? 11.528 4.212 -22.182 1.00 92.31 176 GLY A C 1
ATOM 1276 O O . GLY A 1 176 ? 11.172 3.843 -21.061 1.00 92.31 176 GLY A O 1
ATOM 1277 N N . HIS A 1 177 ? 12.599 4.971 -22.378 1.00 93.06 177 HIS A N 1
ATOM 1278 C CA . HIS A 1 177 ? 13.394 5.520 -21.292 1.00 93.06 177 HIS A CA 1
ATOM 1279 C C . HIS A 1 177 ? 13.936 6.900 -21.663 1.00 93.06 177 HIS A C 1
ATOM 1281 O O . HIS A 1 177 ? 14.094 7.232 -22.841 1.00 93.06 177 HIS A O 1
ATOM 1287 N N . VAL A 1 178 ? 14.232 7.704 -20.647 1.00 89.81 178 VAL A N 1
ATOM 1288 C CA . VAL A 1 178 ? 14.874 9.009 -20.794 1.00 89.81 178 VAL A CA 1
ATOM 1289 C C . VAL A 1 178 ? 16.144 9.013 -19.957 1.00 89.81 178 VAL A C 1
ATOM 1291 O O . VAL A 1 178 ? 16.114 8.812 -18.741 1.00 89.81 178 VAL A O 1
ATOM 1294 N N . ALA A 1 179 ? 17.277 9.260 -20.612 1.00 85.12 179 ALA A N 1
ATOM 1295 C CA . ALA A 1 179 ? 18.539 9.452 -19.917 1.00 85.12 179 ALA A CA 1
ATOM 1296 C C . ALA A 1 179 ? 18.462 10.729 -19.067 1.00 85.12 179 ALA A C 1
ATOM 1298 O O . ALA A 1 179 ? 18.265 11.833 -19.582 1.00 85.12 179 ALA A O 1
ATOM 1299 N N . SER A 1 180 ? 18.632 10.587 -17.755 1.00 78.56 180 SER A N 1
ATOM 1300 C CA . SER A 1 180 ? 18.739 11.733 -16.859 1.00 78.56 180 SER A CA 1
ATOM 1301 C C . SER A 1 180 ? 20.115 12.373 -17.015 1.00 78.56 180 SER A C 1
ATOM 1303 O O . SER A 1 180 ? 21.144 11.714 -16.893 1.00 78.56 180 SER A O 1
ATOM 1305 N N . SER A 1 181 ? 20.158 13.688 -17.235 1.00 69.94 181 SER A N 1
ATOM 1306 C CA . SER A 1 181 ? 21.414 14.447 -17.270 1.00 69.94 181 SER A CA 1
ATOM 1307 C C . SER A 1 181 ? 22.024 14.662 -15.877 1.00 69.94 181 SER A C 1
ATOM 1309 O O . SER A 1 181 ? 23.019 15.379 -15.746 1.00 69.94 181 SER A O 1
ATOM 1311 N N . ARG A 1 182 ? 21.406 14.129 -14.812 1.00 64.81 182 ARG A N 1
ATOM 1312 C CA . ARG A 1 182 ? 21.915 14.275 -13.446 1.00 64.81 182 ARG A CA 1
ATOM 1313 C C . ARG A 1 182 ? 23.106 13.336 -13.218 1.00 64.81 182 ARG A C 1
ATOM 1315 O O . ARG A 1 182 ? 23.055 12.178 -13.612 1.00 64.81 182 ARG A O 1
ATOM 1322 N N . PRO A 1 183 ? 24.151 13.797 -12.508 1.00 53.41 183 PRO A N 1
ATOM 1323 C CA . PRO A 1 183 ? 25.392 13.045 -12.292 1.00 53.41 183 PRO A CA 1
ATOM 1324 C C . PRO A 1 183 ? 25.248 11.794 -11.400 1.00 53.41 183 PRO A C 1
ATOM 1326 O O . PRO A 1 183 ? 26.240 11.123 -11.143 1.00 53.41 183 PRO A O 1
ATOM 1329 N N . ALA A 1 184 ? 24.034 11.464 -10.949 1.00 54.59 184 ALA A N 1
ATOM 1330 C CA . ALA A 1 184 ? 23.710 10.245 -10.215 1.00 54.59 184 ALA A CA 1
ATOM 1331 C C . ALA A 1 184 ? 22.664 9.435 -11.005 1.00 54.59 184 ALA A C 1
ATOM 1333 O O . ALA A 1 184 ? 21.469 9.570 -10.754 1.00 54.59 184 ALA A O 1
ATOM 1334 N N . SER A 1 185 ? 23.150 8.728 -12.034 1.00 54.78 185 SER A N 1
ATOM 1335 C CA . SER A 1 185 ? 22.728 7.436 -12.633 1.00 54.78 185 SER A CA 1
ATOM 1336 C C . SER A 1 185 ? 21.265 6.950 -12.612 1.00 54.78 185 SER A C 1
ATOM 1338 O O . SER A 1 185 ? 21.032 5.770 -12.847 1.00 54.78 185 SER A O 1
ATOM 1340 N N . SER A 1 186 ? 20.274 7.790 -12.346 1.00 68.88 186 SER A N 1
ATOM 1341 C CA . SER A 1 186 ? 18.864 7.398 -12.350 1.00 68.88 186 SER A CA 1
ATOM 1342 C C . SER A 1 186 ? 18.323 7.536 -13.767 1.00 68.88 186 SER A C 1
ATOM 1344 O O . SER A 1 186 ? 17.979 8.630 -14.214 1.00 68.88 186 SER A O 1
ATOM 1346 N N . GLU A 1 187 ? 18.295 6.433 -14.505 1.00 87.00 187 GLU A N 1
ATOM 1347 C CA . GLU A 1 187 ? 17.535 6.356 -15.750 1.00 87.00 187 GLU A CA 1
ATOM 1348 C C . GLU A 1 187 ? 16.041 6.470 -15.431 1.00 87.00 187 GLU A C 1
ATOM 1350 O O . GLU A 1 187 ? 15.562 5.951 -14.416 1.00 87.00 187 GLU A O 1
ATOM 1355 N N . ILE A 1 188 ? 15.313 7.205 -16.273 1.00 90.94 188 ILE A N 1
ATOM 1356 C CA . ILE A 1 188 ? 13.870 7.376 -16.131 1.00 90.94 188 ILE A CA 1
ATOM 1357 C C . ILE A 1 188 ? 13.199 6.362 -17.054 1.00 90.94 188 ILE A C 1
ATOM 1359 O O . ILE A 1 188 ? 13.414 6.409 -18.265 1.00 90.94 188 ILE A O 1
ATOM 1363 N N . LEU A 1 189 ? 12.394 5.458 -16.505 1.00 92.50 189 LEU A N 1
ATOM 1364 C CA . LEU A 1 189 ? 11.600 4.501 -17.272 1.00 92.50 189 LEU A CA 1
ATOM 1365 C C . LEU A 1 189 ? 10.226 5.098 -17.553 1.00 92.50 189 LEU A C 1
ATOM 1367 O O . LEU A 1 189 ? 9.543 5.546 -16.632 1.00 92.50 189 LEU A O 1
ATOM 1371 N N . VAL A 1 190 ? 9.803 5.067 -18.814 1.00 93.62 190 VAL A N 1
ATOM 1372 C CA . VAL A 1 190 ? 8.464 5.510 -19.206 1.00 93.62 190 VAL A CA 1
ATOM 1373 C C . VAL A 1 190 ? 7.529 4.306 -19.139 1.00 93.62 190 VAL A C 1
ATOM 1375 O O . VAL A 1 190 ? 7.615 3.375 -19.951 1.00 93.62 190 VAL A O 1
ATOM 1378 N N . MET A 1 191 ? 6.664 4.294 -18.127 1.00 94.31 191 MET A N 1
ATOM 1379 C CA . MET A 1 191 ? 5.745 3.184 -17.896 1.00 94.31 191 MET A CA 1
ATOM 1380 C C . MET A 1 191 ? 4.586 3.208 -18.889 1.00 94.31 191 MET A C 1
ATOM 1382 O O . MET A 1 191 ? 3.960 4.238 -19.117 1.00 94.31 191 MET A O 1
ATOM 1386 N N . GLU A 1 192 ? 4.272 2.043 -19.450 1.00 94.56 192 GLU A N 1
ATOM 1387 C CA . GLU A 1 192 ? 3.045 1.821 -20.215 1.00 94.56 192 GLU A CA 1
ATOM 1388 C C . GLU A 1 192 ? 1.913 1.326 -19.309 1.00 94.56 192 GLU A C 1
ATOM 1390 O O . GLU A 1 192 ? 0.824 1.888 -19.320 1.00 94.56 192 GLU A O 1
ATOM 1395 N N . ALA A 1 193 ? 2.167 0.277 -18.517 1.00 95.31 193 ALA A N 1
ATOM 1396 C CA . ALA A 1 193 ? 1.172 -0.366 -17.660 1.00 95.31 193 ALA A CA 1
ATOM 1397 C C . ALA A 1 193 ? 1.835 -1.151 -16.520 1.00 95.31 193 ALA A C 1
ATOM 1399 O O . ALA A 1 193 ? 2.978 -1.598 -16.639 1.00 95.31 193 ALA A O 1
ATOM 1400 N N . VAL A 1 194 ? 1.096 -1.398 -15.441 1.00 95.62 194 VAL A N 1
ATOM 1401 C CA . VAL A 1 194 ? 1.455 -2.419 -14.449 1.00 95.62 194 VAL A CA 1
ATOM 1402 C C . VAL A 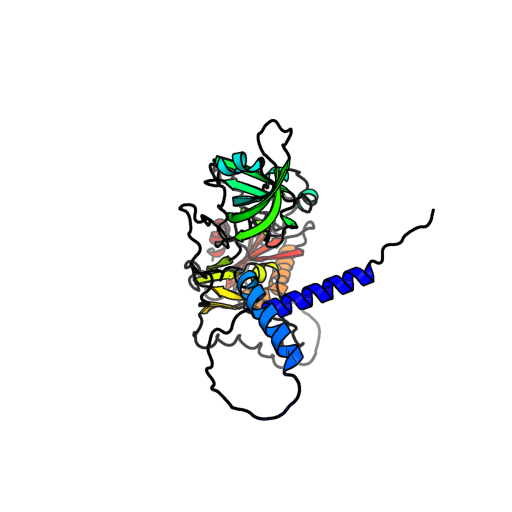1 194 ? 0.813 -3.734 -14.876 1.00 95.62 194 VAL A C 1
ATOM 1404 O O . VAL A 1 194 ? -0.405 -3.885 -14.822 1.00 95.62 194 VAL A O 1
ATOM 1407 N N . VAL A 1 195 ? 1.630 -4.693 -15.316 1.00 96.81 195 VAL A N 1
ATOM 1408 C CA . VAL A 1 195 ? 1.133 -5.985 -15.828 1.00 96.81 195 VAL A CA 1
ATOM 1409 C C . VAL A 1 195 ? 0.927 -7.013 -14.720 1.00 96.81 195 VAL A C 1
ATOM 1411 O O . VAL A 1 195 ? 0.161 -7.960 -14.886 1.00 96.81 195 VAL A O 1
ATOM 1414 N N . TRP A 1 196 ? 1.617 -6.843 -13.592 1.00 96.44 196 TRP A N 1
ATOM 1415 C CA . TRP A 1 196 ? 1.494 -7.706 -12.425 1.00 96.44 196 TRP A CA 1
ATOM 1416 C C . TRP A 1 196 ? 1.955 -6.970 -11.165 1.00 96.44 196 TRP A C 1
ATOM 1418 O O . TRP A 1 196 ? 2.919 -6.202 -11.200 1.00 96.44 196 TRP A O 1
ATOM 1428 N N . ARG A 1 197 ? 1.291 -7.233 -10.037 1.00 95.62 197 ARG A N 1
ATOM 1429 C CA . ARG A 1 197 ? 1.659 -6.710 -8.717 1.00 95.62 197 ARG A CA 1
ATOM 1430 C C . ARG A 1 197 ? 1.329 -7.734 -7.639 1.00 95.62 197 ARG A C 1
ATOM 1432 O O . ARG A 1 197 ? 0.251 -8.325 -7.672 1.00 95.62 197 ARG A O 1
ATOM 1439 N N . LEU A 1 198 ? 2.212 -7.882 -6.657 1.00 95.12 198 LEU A N 1
ATOM 1440 C CA . LEU A 1 198 ? 1.893 -8.554 -5.401 1.00 95.12 198 LEU A CA 1
ATOM 1441 C C . LEU A 1 198 ? 1.335 -7.528 -4.403 1.00 95.12 198 LEU A C 1
ATOM 1443 O O . LEU A 1 198 ? 2.050 -6.571 -4.086 1.00 95.12 198 LEU A O 1
ATOM 1447 N N . PRO A 1 199 ? 0.103 -7.705 -3.891 1.00 95.31 199 PRO A N 1
ATOM 1448 C CA . PRO A 1 199 ? -0.438 -6.823 -2.866 1.00 95.31 199 PRO A CA 1
ATOM 1449 C C . PRO A 1 199 ? 0.441 -6.789 -1.612 1.00 95.31 199 PRO A C 1
ATOM 1451 O O . PRO A 1 199 ? 0.943 -7.827 -1.170 1.00 95.31 199 PRO A O 1
ATOM 1454 N N . THR A 1 200 ? 0.612 -5.608 -1.022 1.00 96.00 200 THR A N 1
ATOM 1455 C CA . THR A 1 200 ? 1.328 -5.469 0.253 1.00 96.00 200 THR A CA 1
ATOM 1456 C C . THR A 1 200 ? 0.392 -5.691 1.435 1.00 96.00 200 THR A C 1
ATOM 1458 O O . THR A 1 200 ? -0.805 -5.407 1.374 1.00 96.00 200 THR A O 1
ATOM 1461 N N . LYS A 1 201 ? 0.943 -6.189 2.542 1.00 96.44 201 LYS A N 1
ATOM 1462 C CA . LYS A 1 201 ? 0.210 -6.343 3.797 1.00 96.44 201 LYS A CA 1
ATOM 1463 C C . LYS A 1 201 ? 1.082 -6.002 4.995 1.00 96.44 201 LYS A C 1
ATOM 1465 O O . LYS A 1 201 ? 2.290 -6.232 4.952 1.00 96.44 201 LYS A O 1
ATOM 1470 N N . GLY A 1 202 ? 0.478 -5.489 6.060 1.00 95.81 202 GLY A N 1
ATOM 1471 C CA . GLY A 1 202 ? 1.195 -5.129 7.286 1.00 95.81 202 GLY A CA 1
ATOM 1472 C C . GLY A 1 202 ? 0.494 -4.032 8.086 1.00 95.81 202 GLY A C 1
ATOM 1473 O O . GLY A 1 202 ? -0.612 -3.631 7.722 1.00 95.81 202 GLY A O 1
ATOM 1474 N N . PRO A 1 203 ? 1.103 -3.550 9.178 1.00 94.69 203 PRO A N 1
ATOM 1475 C CA . PRO A 1 203 ? 0.596 -2.385 9.893 1.00 94.69 203 PRO A CA 1
ATOM 1476 C C . PRO A 1 203 ? 0.740 -1.115 9.044 1.00 94.69 203 PRO A C 1
ATOM 1478 O O . PRO A 1 203 ? 1.545 -1.058 8.112 1.00 94.69 203 PRO A O 1
ATOM 1481 N N . ILE A 1 204 ? -0.028 -0.079 9.382 1.00 91.19 204 ILE A N 1
ATOM 1482 C CA . ILE A 1 204 ? 0.186 1.264 8.831 1.00 91.19 204 ILE A CA 1
ATOM 1483 C C . ILE A 1 204 ? 1.551 1.757 9.326 1.00 91.19 204 ILE A C 1
ATOM 1485 O O . ILE A 1 204 ? 1.809 1.723 10.528 1.00 91.19 204 ILE A O 1
ATOM 1489 N N . SER A 1 205 ? 2.423 2.184 8.408 1.00 89.62 205 SER A N 1
ATOM 1490 C CA . SER A 1 205 ? 3.729 2.740 8.777 1.00 89.62 205 SER A CA 1
ATOM 1491 C C . SER A 1 205 ? 3.557 4.003 9.625 1.00 89.62 205 SER A C 1
ATOM 1493 O O . SER A 1 205 ? 2.686 4.822 9.332 1.00 89.62 205 SER A O 1
ATOM 1495 N N . GLU A 1 206 ? 4.420 4.209 10.623 1.00 84.19 206 GLU A N 1
ATOM 1496 C CA . GLU A 1 206 ? 4.462 5.471 11.377 1.00 84.19 206 GLU A CA 1
ATOM 1497 C C . GLU A 1 206 ? 4.699 6.668 10.440 1.00 84.19 206 GLU A C 1
ATOM 1499 O O . GLU A 1 206 ? 4.106 7.724 10.630 1.00 84.19 206 GLU A O 1
ATOM 1504 N N . ASP A 1 207 ? 5.459 6.478 9.357 1.00 83.00 207 ASP A N 1
ATOM 1505 C CA . ASP A 1 207 ? 5.702 7.514 8.345 1.00 83.00 207 ASP A CA 1
ATOM 1506 C C . ASP A 1 207 ? 4.460 7.843 7.498 1.00 83.00 207 ASP A C 1
ATOM 1508 O O . ASP A 1 207 ? 4.411 8.889 6.848 1.00 83.00 207 ASP A O 1
ATOM 1512 N N . ALA A 1 208 ? 3.454 6.960 7.481 1.00 85.81 208 ALA A N 1
ATOM 1513 C CA . ALA A 1 208 ? 2.193 7.212 6.788 1.00 85.81 208 ALA A CA 1
ATOM 1514 C C . ALA A 1 208 ? 1.298 8.188 7.564 1.00 85.81 208 ALA A C 1
ATOM 1516 O O . ALA A 1 208 ? 0.460 8.849 6.956 1.00 85.81 208 ALA A O 1
ATOM 1517 N N . SER A 1 209 ? 1.469 8.294 8.887 1.00 81.38 209 SER A N 1
ATOM 1518 C CA . SER A 1 209 ? 0.692 9.190 9.743 1.00 81.38 209 SER A CA 1
ATOM 1519 C C . SER A 1 209 ? 1.577 10.337 10.234 1.00 81.38 209 SER A C 1
ATOM 1521 O O . SER A 1 209 ? 2.388 10.134 11.138 1.00 81.38 209 SER A O 1
ATOM 1523 N N . PRO A 1 210 ? 1.443 11.562 9.697 1.00 71.31 210 PRO A N 1
ATOM 1524 C CA . PRO A 1 210 ? 2.269 12.674 10.144 1.00 71.31 210 PRO A CA 1
ATOM 1525 C C . PRO A 1 210 ? 2.098 12.907 11.659 1.00 71.31 210 PRO A C 1
ATOM 1527 O O . PRO A 1 210 ? 0.965 12.927 12.150 1.00 71.31 210 PRO A O 1
ATOM 1530 N N . PRO A 1 211 ? 3.196 13.134 12.407 1.00 63.56 211 PRO A N 1
ATOM 1531 C CA . PRO A 1 211 ? 3.171 13.216 13.872 1.00 63.56 211 PRO A CA 1
ATOM 1532 C C . PRO A 1 211 ? 2.317 14.374 14.409 1.00 63.56 211 PRO A C 1
ATOM 1534 O O . PRO A 1 211 ? 1.926 14.362 15.567 1.00 63.56 211 PRO A O 1
ATOM 1537 N N . GLU A 1 212 ? 2.015 15.364 13.569 1.00 72.19 212 GLU A N 1
ATOM 1538 C CA . GLU A 1 212 ? 1.193 16.538 13.893 1.00 72.19 212 GLU A CA 1
ATOM 1539 C C . GLU A 1 212 ? -0.313 16.302 13.624 1.00 72.19 212 GLU A C 1
ATOM 1541 O O . GLU A 1 212 ? -1.114 17.233 13.682 1.00 72.19 212 GLU A O 1
ATOM 1546 N N . GLY A 1 213 ? -0.729 15.064 13.316 1.00 63.56 213 GLY A N 1
ATOM 1547 C CA . GLY A 1 213 ? -2.142 14.706 13.157 1.00 63.56 213 GLY A CA 1
ATOM 1548 C C . GLY A 1 213 ? -2.789 15.192 11.853 1.00 63.56 213 GLY A C 1
ATOM 1549 O O . GLY A 1 213 ? -3.952 15.607 11.867 1.00 63.56 213 GLY A O 1
ATOM 1550 N N . GLY A 1 214 ? -2.044 15.137 10.748 1.00 70.81 214 GLY A N 1
ATOM 1551 C CA . GLY A 1 214 ? -2.492 15.467 9.388 1.00 70.81 214 GLY A CA 1
ATOM 1552 C C . GLY A 1 214 ? -3.120 14.302 8.610 1.00 70.81 214 GLY A C 1
ATOM 1553 O O . GLY A 1 214 ? -3.451 13.260 9.172 1.00 70.81 214 GLY A O 1
ATOM 1554 N N . GLU A 1 215 ? -3.301 14.508 7.305 1.00 78.12 215 GLU A N 1
ATOM 1555 C CA . GLU A 1 215 ? -3.819 13.496 6.378 1.00 78.12 215 GLU A CA 1
ATOM 1556 C C . GLU A 1 215 ? -2.851 12.308 6.274 1.00 78.12 215 GLU A C 1
ATOM 1558 O O . GLU A 1 215 ? -1.633 12.492 6.213 1.00 78.12 215 GLU A O 1
ATOM 1563 N N . ILE A 1 216 ? -3.396 11.090 6.285 1.00 83.88 216 ILE A N 1
ATOM 1564 C CA . ILE A 1 216 ? -2.608 9.868 6.122 1.00 83.88 216 ILE A CA 1
ATOM 1565 C C . ILE A 1 216 ? -2.084 9.826 4.687 1.00 83.88 216 ILE A C 1
ATOM 1567 O O . ILE A 1 216 ? -2.853 9.953 3.736 1.00 83.88 216 ILE A O 1
ATOM 1571 N N . ASN A 1 217 ? -0.783 9.594 4.523 1.00 86.50 217 ASN A N 1
ATOM 1572 C CA . ASN A 1 217 ? -0.199 9.339 3.215 1.00 86.50 217 ASN A CA 1
ATOM 1573 C C . ASN A 1 217 ? -0.606 7.934 2.736 1.00 86.50 217 ASN A C 1
ATOM 1575 O O . ASN A 1 217 ? 0.018 6.932 3.094 1.00 86.50 217 ASN A O 1
ATOM 1579 N N . ASP A 1 218 ? -1.661 7.873 1.923 1.00 89.38 218 ASP A N 1
ATOM 1580 C CA . ASP A 1 218 ? -2.255 6.650 1.371 1.00 89.38 218 ASP A CA 1
ATOM 1581 C C . ASP A 1 218 ? -1.260 5.758 0.607 1.00 89.38 218 ASP A C 1
ATOM 1583 O O . ASP A 1 218 ? -1.418 4.531 0.582 1.00 89.38 218 ASP A O 1
ATOM 1587 N N . ALA A 1 219 ? -0.223 6.361 0.021 1.00 90.31 219 ALA A N 1
ATOM 1588 C CA . ALA A 1 219 ? 0.834 5.672 -0.704 1.00 90.31 219 ALA A CA 1
ATOM 1589 C C . ALA A 1 219 ? 1.777 4.887 0.217 1.00 90.31 219 ALA A C 1
ATOM 1591 O O . ALA A 1 219 ? 2.423 3.941 -0.236 1.00 90.31 219 ALA A O 1
ATOM 1592 N N . LEU A 1 220 ? 1.843 5.233 1.503 1.00 92.19 220 LEU A N 1
ATOM 1593 C CA . LEU A 1 220 ? 2.615 4.505 2.517 1.00 92.19 220 LEU A CA 1
ATOM 1594 C C . LEU A 1 220 ? 1.764 3.492 3.301 1.00 92.19 220 LEU A C 1
ATOM 1596 O O . LEU A 1 220 ? 2.300 2.729 4.106 1.00 92.19 220 LEU A O 1
ATOM 1600 N N . VAL A 1 221 ? 0.451 3.455 3.060 1.00 94.19 221 VAL A N 1
ATOM 1601 C CA . VAL A 1 221 ? -0.458 2.466 3.649 1.00 94.19 221 VAL A CA 1
ATOM 1602 C C . VAL A 1 221 ? -0.425 1.179 2.811 1.00 94.19 221 VAL A C 1
ATOM 1604 O O . VAL A 1 221 ? -0.664 1.248 1.600 1.00 94.19 221 VAL A O 1
ATOM 1607 N N . PRO A 1 222 ? -0.172 -0.001 3.418 1.00 96.12 222 PRO A N 1
ATOM 1608 C CA . PRO A 1 222 ? -0.218 -1.275 2.704 1.00 96.12 222 PRO A CA 1
ATOM 1609 C C . PRO A 1 222 ? -1.577 -1.524 2.047 1.00 96.12 222 PRO A C 1
ATOM 1611 O O . PRO A 1 222 ? -2.592 -1.051 2.546 1.00 96.12 222 PRO A O 1
ATOM 1614 N N . ASP A 1 223 ? -1.631 -2.326 0.981 1.00 96.31 223 ASP A N 1
ATOM 1615 C CA . ASP A 1 223 ? -2.902 -2.681 0.328 1.00 96.31 223 ASP A CA 1
ATOM 1616 C C . ASP A 1 223 ? -3.881 -3.355 1.300 1.00 96.31 223 ASP A C 1
ATOM 1618 O O . ASP A 1 223 ? -5.095 -3.156 1.208 1.00 96.31 223 ASP A O 1
ATOM 1622 N N . PHE A 1 224 ? -3.336 -4.123 2.244 1.00 97.62 224 PHE A N 1
ATOM 1623 C CA . PHE A 1 224 ? -4.055 -4.841 3.284 1.00 97.62 224 PHE A CA 1
ATOM 1624 C C . PHE A 1 224 ? -3.465 -4.531 4.667 1.00 97.62 224 PHE A C 1
ATOM 1626 O O . PHE A 1 224 ? -2.356 -4.947 5.008 1.00 97.62 224 PHE A O 1
ATOM 1633 N N . VAL A 1 225 ? -4.216 -3.812 5.493 1.00 96.75 225 VAL A N 1
ATOM 1634 C CA . VAL A 1 225 ? -3.771 -3.379 6.820 1.00 96.75 225 VAL A CA 1
ATOM 1635 C C . VAL A 1 225 ? -4.057 -4.459 7.859 1.00 96.75 225 VAL A C 1
ATOM 1637 O O . VAL A 1 225 ? -5.177 -4.967 7.949 1.00 96.75 225 VAL A O 1
ATOM 1640 N N . SER A 1 226 ? -3.052 -4.812 8.660 1.00 96.56 226 SER A N 1
ATOM 1641 C CA . SER A 1 226 ? -3.195 -5.798 9.733 1.00 96.56 226 SER A CA 1
ATOM 1642 C C . SER A 1 226 ? -4.210 -5.340 10.775 1.00 96.56 226 SER A C 1
ATOM 1644 O O . SER A 1 226 ? -4.143 -4.218 11.272 1.00 96.56 226 SER A O 1
ATOM 1646 N N . THR A 1 227 ? -5.110 -6.241 11.142 1.00 94.19 227 THR A N 1
ATOM 1647 C CA . THR A 1 227 ? -6.137 -6.038 12.160 1.00 94.19 227 THR A CA 1
ATOM 1648 C C . THR A 1 227 ? -5.844 -6.915 13.365 1.00 94.19 227 THR A C 1
ATOM 1650 O O . THR A 1 227 ? -5.549 -8.100 13.213 1.00 94.19 227 THR A O 1
ATOM 1653 N N . LEU A 1 228 ? -5.942 -6.339 14.560 1.00 91.44 228 LEU A N 1
ATOM 1654 C CA . LEU A 1 228 ? -5.722 -7.049 15.816 1.00 91.44 228 LEU A CA 1
ATOM 1655 C C . LEU A 1 228 ? -7.007 -7.750 16.276 1.00 91.44 228 LEU A C 1
ATOM 1657 O O . LEU A 1 228 ? -8.117 -7.270 16.039 1.00 91.44 228 LEU A O 1
ATOM 1661 N N . GLY A 1 229 ? -6.851 -8.905 16.913 1.00 89.50 229 GLY A N 1
ATOM 1662 C CA . GLY A 1 229 ? -7.931 -9.623 17.575 1.00 89.50 229 GLY A CA 1
ATOM 1663 C C . GLY A 1 229 ? -8.356 -8.948 18.878 1.00 89.50 229 GLY A C 1
ATOM 1664 O O . GLY A 1 229 ? -7.831 -7.908 19.271 1.00 89.50 229 GLY A O 1
ATOM 1665 N N . GLY A 1 230 ? -9.304 -9.569 19.583 1.00 82.12 230 GLY A N 1
ATOM 1666 C CA . GLY A 1 230 ? -9.824 -9.036 20.850 1.00 82.12 230 GLY A CA 1
ATOM 1667 C C . GLY A 1 230 ? -8.796 -8.960 21.987 1.00 82.12 230 GLY A C 1
ATOM 1668 O O . GLY A 1 230 ? -9.057 -8.305 22.987 1.00 82.12 230 GLY A O 1
ATOM 1669 N N . ASP A 1 231 ? -7.637 -9.609 21.845 1.00 83.31 231 ASP A N 1
ATOM 1670 C CA . ASP A 1 231 ? -6.520 -9.512 22.790 1.00 83.31 231 ASP A CA 1
ATOM 1671 C C . ASP A 1 231 ? -5.634 -8.274 22.562 1.00 83.31 231 ASP A C 1
ATOM 1673 O O . ASP A 1 231 ? -4.749 -8.004 23.371 1.00 83.31 231 ASP A O 1
ATOM 1677 N N . GLY A 1 232 ? -5.848 -7.537 21.466 1.00 84.81 232 GLY A N 1
ATOM 1678 C CA . GLY A 1 232 ? -5.061 -6.361 21.104 1.00 84.81 232 GLY A CA 1
ATOM 1679 C C . GLY A 1 232 ? -3.609 -6.657 20.715 1.00 84.81 232 GLY A C 1
ATOM 1680 O O . GLY A 1 232 ? -2.825 -5.720 20.602 1.00 84.81 232 GLY A O 1
ATOM 1681 N N . VAL A 1 233 ? -3.225 -7.923 20.515 1.00 86.94 233 VAL A N 1
ATOM 1682 C CA . VAL A 1 233 ? -1.831 -8.307 20.207 1.00 86.94 233 VAL A CA 1
ATOM 1683 C C . VAL A 1 233 ? -1.752 -9.272 19.028 1.00 86.94 233 VAL A C 1
ATOM 1685 O O . VAL A 1 233 ? -0.858 -9.153 18.189 1.00 86.94 233 VAL A O 1
ATOM 1688 N N . THR A 1 234 ? -2.680 -10.221 18.921 1.00 92.19 234 THR A N 1
ATOM 1689 C CA . THR A 1 234 ? -2.671 -11.212 17.844 1.00 92.19 234 THR A CA 1
ATOM 1690 C C . THR A 1 234 ? -3.266 -10.617 16.572 1.00 92.19 234 THR A C 1
ATOM 1692 O O . THR A 1 234 ? -4.347 -10.035 16.604 1.00 92.19 234 THR A O 1
ATOM 1695 N N . ILE A 1 235 ? -2.606 -10.796 15.424 1.00 96.19 235 ILE A N 1
ATOM 1696 C CA . ILE A 1 235 ? -3.178 -10.416 14.125 1.00 96.19 235 ILE A CA 1
ATOM 1697 C C . ILE A 1 235 ? -4.331 -11.374 13.805 1.00 96.19 235 ILE A C 1
ATOM 1699 O O . ILE A 1 235 ? -4.118 -12.564 13.579 1.00 96.19 235 ILE A O 1
ATOM 1703 N N . ALA A 1 236 ? -5.551 -10.846 13.776 1.00 95.62 236 ALA A N 1
ATOM 1704 C CA . ALA A 1 236 ? -6.757 -11.585 13.413 1.00 95.62 236 ALA A CA 1
ATOM 1705 C C . ALA A 1 236 ? -6.914 -11.754 11.893 1.00 95.62 236 ALA A C 1
ATOM 1707 O O . ALA A 1 236 ? -7.549 -12.702 11.434 1.00 95.62 236 ALA A O 1
ATOM 1708 N N . GLY A 1 237 ? -6.335 -10.840 11.114 1.00 97.50 237 GLY A N 1
ATOM 1709 C CA . GLY A 1 237 ? -6.322 -10.875 9.656 1.00 97.50 237 GLY A CA 1
ATOM 1710 C C . GLY A 1 237 ? -5.958 -9.516 9.070 1.00 97.50 237 GLY A C 1
ATOM 1711 O O . GLY A 1 237 ? -5.332 -8.693 9.742 1.00 97.50 237 GLY A O 1
ATOM 1712 N N . TYR A 1 238 ? -6.355 -9.269 7.825 1.00 98.19 238 TYR A N 1
ATOM 1713 C CA . TYR A 1 238 ? -6.014 -8.055 7.096 1.00 98.19 238 TYR A CA 1
ATOM 1714 C C . TYR A 1 238 ? -7.219 -7.430 6.390 1.00 98.19 238 TYR A C 1
ATOM 1716 O O . TYR A 1 238 ? -7.977 -8.114 5.702 1.00 98.19 238 TYR A O 1
ATOM 1724 N N . VAL A 1 239 ? -7.374 -6.115 6.533 1.00 96.69 239 VAL A N 1
ATOM 1725 C CA . VAL A 1 239 ? -8.470 -5.331 5.945 1.00 96.69 239 VAL A CA 1
ATOM 1726 C C . VAL A 1 239 ? -7.961 -4.583 4.714 1.00 96.69 239 VAL A C 1
ATOM 1728 O O . VAL A 1 239 ? -6.923 -3.927 4.807 1.00 96.69 239 VAL A O 1
ATOM 1731 N N . PRO A 1 240 ? -8.659 -4.619 3.564 1.00 96.19 240 PRO A N 1
ATOM 1732 C CA . PRO A 1 240 ? -8.244 -3.848 2.397 1.00 96.19 240 PRO A CA 1
ATOM 1733 C C . PRO A 1 240 ? -8.270 -2.343 2.693 1.00 96.19 240 PRO A C 1
ATOM 1735 O O . PRO A 1 240 ? -9.282 -1.824 3.170 1.00 96.19 240 PRO A O 1
ATOM 1738 N N . LYS A 1 241 ? -7.193 -1.625 2.354 1.00 93.81 241 LYS A N 1
ATOM 1739 C CA . LYS A 1 241 ? -6.995 -0.220 2.752 1.00 93.81 241 LYS A CA 1
ATOM 1740 C C . LYS A 1 241 ? -8.113 0.735 2.340 1.00 93.81 241 LYS A C 1
ATOM 1742 O O . LYS A 1 241 ? -8.409 1.666 3.077 1.00 93.81 241 LYS A O 1
ATOM 1747 N N . ARG A 1 242 ? -8.789 0.467 1.217 1.00 90.44 242 ARG A N 1
ATOM 1748 C CA . ARG A 1 242 ? -9.945 1.252 0.745 1.00 90.44 242 ARG A CA 1
ATOM 1749 C C . ARG A 1 242 ? -11.055 1.367 1.793 1.00 90.44 242 ARG A C 1
ATOM 1751 O O . ARG A 1 242 ? -11.675 2.408 1.923 1.00 90.44 242 ARG A O 1
ATOM 1758 N N . PHE A 1 243 ? -11.270 0.325 2.602 1.00 90.38 243 PHE A N 1
ATOM 1759 C CA . PHE A 1 243 ? -12.287 0.362 3.656 1.00 90.38 243 PHE A CA 1
ATOM 1760 C C . PHE A 1 243 ? -11.879 1.236 4.847 1.00 90.38 243 PHE A C 1
ATOM 1762 O O . PHE A 1 243 ? -12.739 1.647 5.618 1.00 90.38 243 PHE A O 1
ATOM 1769 N N . LEU A 1 244 ? -10.582 1.507 5.005 1.00 87.88 244 LEU A N 1
ATOM 1770 C CA . LEU A 1 244 ? -10.045 2.323 6.091 1.00 87.88 244 LEU A CA 1
ATOM 1771 C C . LEU A 1 244 ? -9.904 3.791 5.689 1.00 87.88 244 LEU A C 1
ATOM 1773 O O . LEU A 1 244 ? -10.126 4.665 6.519 1.00 87.88 244 LEU A O 1
ATOM 1777 N N . LEU A 1 245 ? -9.527 4.053 4.436 1.00 86.31 245 LEU A N 1
ATOM 1778 C CA . LEU A 1 245 ? -9.224 5.402 3.956 1.00 86.31 245 LEU A CA 1
ATOM 1779 C C . LEU A 1 245 ? -10.414 6.069 3.257 1.00 86.31 245 LEU A C 1
ATOM 1781 O O . LEU A 1 245 ? -10.639 7.258 3.462 1.00 86.31 245 LEU A O 1
ATOM 1785 N N . ASP A 1 246 ? -11.208 5.317 2.489 1.00 81.81 246 ASP A N 1
ATOM 1786 C CA . ASP A 1 246 ? -12.267 5.906 1.653 1.00 81.81 246 ASP A CA 1
ATOM 1787 C C . ASP A 1 246 ? -13.599 6.070 2.403 1.00 81.81 246 ASP A C 1
ATOM 1789 O O . ASP A 1 246 ? -14.536 6.658 1.867 1.00 81.81 246 ASP A O 1
ATOM 1793 N N . GLY A 1 247 ? -13.691 5.564 3.642 1.00 60.41 247 GLY A N 1
ATOM 1794 C CA . GLY A 1 247 ? -14.773 5.866 4.583 1.00 60.41 247 GLY A CA 1
ATOM 1795 C C . GLY A 1 247 ? -16.179 5.792 3.980 1.00 60.41 247 GLY A C 1
ATOM 1796 O O . GLY A 1 247 ? -16.936 6.760 4.050 1.00 60.41 247 GLY A O 1
ATOM 1797 N N . GLY A 1 248 ? -16.542 4.661 3.370 1.00 56.50 248 GLY A N 1
ATOM 1798 C CA . GLY A 1 248 ? -17.892 4.459 2.846 1.00 56.50 248 GLY A CA 1
ATOM 1799 C C . GLY A 1 248 ? -18.932 4.506 3.970 1.00 56.50 248 GLY A C 1
ATOM 1800 O O . GLY A 1 248 ? -18.917 3.671 4.874 1.00 56.50 248 GLY A O 1
ATOM 1801 N N . THR A 1 249 ? -19.849 5.473 3.922 1.00 55.59 249 THR A N 1
ATOM 1802 C CA . THR A 1 249 ? -21.021 5.513 4.810 1.00 55.59 249 THR A CA 1
ATOM 1803 C C . THR A 1 249 ? -22.233 4.956 4.073 1.00 55.59 249 THR A C 1
ATOM 1805 O O . THR A 1 249 ? -22.533 5.366 2.950 1.00 55.59 249 THR A O 1
ATOM 1808 N N . LEU A 1 250 ? -22.947 4.009 4.688 1.00 55.62 250 LEU A N 1
ATOM 1809 C CA . LEU A 1 250 ? -24.213 3.532 4.135 1.00 55.62 250 LEU A CA 1
ATOM 1810 C C . LEU A 1 250 ? -25.297 4.592 4.369 1.00 55.62 250 LEU A C 1
ATOM 1812 O O . LEU A 1 250 ? -25.365 5.145 5.469 1.00 55.62 250 LEU A O 1
ATOM 1816 N N . PRO A 1 251 ? -26.177 4.878 3.393 1.00 51.12 251 PRO A N 1
ATOM 1817 C CA . PRO A 1 251 ? -27.273 5.817 3.598 1.00 51.12 251 PRO A CA 1
ATOM 1818 C C . PRO A 1 251 ? -28.165 5.343 4.754 1.00 51.12 251 PRO A C 1
ATOM 1820 O O . PRO A 1 251 ? -28.796 4.290 4.690 1.00 51.12 251 PRO A O 1
ATOM 1823 N N . GLY A 1 252 ? -28.198 6.133 5.825 1.00 48.34 252 GLY A N 1
ATOM 1824 C CA . GLY A 1 252 ? -29.036 5.896 6.995 1.00 48.34 252 GLY A CA 1
ATOM 1825 C C . GLY A 1 252 ? -30.388 6.596 6.900 1.00 48.34 252 GLY A C 1
ATOM 1826 O O . GLY A 1 252 ? -30.569 7.568 6.167 1.00 48.34 252 GLY A O 1
ATOM 1827 N N . ASN A 1 253 ? -31.346 6.114 7.684 1.00 54.78 253 ASN A N 1
ATOM 1828 C CA . ASN A 1 253 ? -32.637 6.768 7.916 1.00 54.78 253 ASN A CA 1
ATOM 1829 C C . ASN A 1 253 ? -32.550 7.505 9.271 1.00 54.78 253 ASN A C 1
ATOM 1831 O O . ASN A 1 253 ? -31.816 7.042 10.136 1.00 54.78 253 ASN A O 1
ATOM 1835 N N . PRO A 1 254 ? -33.269 8.606 9.545 1.00 59.78 254 PRO A N 1
ATOM 1836 C CA . PRO A 1 254 ? -33.319 9.240 10.871 1.00 59.78 254 PRO A CA 1
ATOM 1837 C C . PRO A 1 254 ? -33.501 8.302 12.083 1.00 59.78 254 PRO A C 1
ATOM 1839 O O . PRO A 1 254 ? -33.072 8.650 13.177 1.00 59.78 254 PRO A O 1
ATOM 1842 N N . SER A 1 255 ? -34.102 7.117 11.919 1.00 63.31 255 SER A N 1
ATOM 1843 C CA . SER A 1 255 ? -34.224 6.103 12.987 1.00 63.31 255 SER A CA 1
ATOM 1844 C C . SER A 1 255 ? -33.034 5.134 13.102 1.00 63.31 255 SER A C 1
ATOM 1846 O O . SER A 1 255 ? -32.972 4.360 14.051 1.00 63.31 255 SER A O 1
ATOM 1848 N N . ALA A 1 256 ? -32.119 5.151 12.136 1.00 62.72 256 ALA A N 1
ATOM 1849 C CA . ALA A 1 256 ? -30.910 4.337 12.056 1.00 62.72 256 ALA A CA 1
ATOM 1850 C C . ALA A 1 256 ? -29.839 5.161 11.312 1.00 62.72 256 ALA A C 1
ATOM 1852 O O . ALA A 1 256 ? -29.774 5.093 10.076 1.00 62.72 256 ALA A O 1
ATOM 1853 N N . PRO A 1 257 ? -29.076 6.010 12.031 1.00 64.75 257 PRO A N 1
ATOM 1854 C CA . PRO A 1 257 ? -28.122 6.918 11.407 1.00 64.75 257 PRO A CA 1
ATOM 1855 C C . PRO A 1 257 ? -27.113 6.139 10.553 1.00 64.75 257 PRO A C 1
ATOM 1857 O O . PRO A 1 257 ? -26.825 4.987 10.890 1.00 64.75 257 PRO A O 1
ATOM 1860 N N . PRO A 1 258 ? -26.578 6.752 9.477 1.00 69.12 258 PRO A N 1
ATOM 1861 C CA . PRO A 1 258 ? -25.578 6.139 8.607 1.00 69.12 258 PRO A CA 1
ATOM 1862 C C . PRO A 1 258 ? -24.500 5.438 9.433 1.00 69.12 258 PRO A C 1
ATOM 1864 O O . PRO A 1 258 ? -23.824 6.083 10.232 1.00 69.12 258 PRO A O 1
ATOM 1867 N N . GLN A 1 259 ? -24.378 4.121 9.285 1.00 69.69 259 GLN A N 1
ATOM 1868 C CA . GLN A 1 259 ? -23.293 3.362 9.899 1.00 69.69 259 GLN A CA 1
ATOM 1869 C C . GLN A 1 259 ? -22.245 3.054 8.826 1.00 69.69 259 GLN A C 1
ATOM 1871 O O . GLN A 1 259 ? -22.615 2.844 7.663 1.00 69.69 259 GLN A O 1
ATOM 1876 N N . PRO A 1 260 ? -20.952 3.017 9.184 1.00 73.69 260 PRO A N 1
ATOM 1877 C CA . PRO A 1 260 ? -19.938 2.477 8.294 1.00 73.69 260 PRO A CA 1
ATOM 1878 C C . PRO A 1 260 ? -20.252 1.005 8.012 1.00 73.69 260 PRO A C 1
ATOM 1880 O O . PRO A 1 260 ? -20.660 0.261 8.910 1.00 73.69 260 PRO A O 1
ATOM 1883 N N . GLU A 1 261 ? -20.083 0.582 6.763 1.00 81.31 261 GLU A N 1
ATOM 1884 C CA . GLU A 1 261 ? -20.220 -0.830 6.417 1.00 81.31 261 GLU A CA 1
ATOM 1885 C C . GLU A 1 261 ? -19.118 -1.647 7.120 1.00 81.31 261 GLU A C 1
ATOM 1887 O O . GLU A 1 261 ? -17.969 -1.196 7.168 1.00 81.31 261 GLU A O 1
ATOM 1892 N N . PRO A 1 262 ? -19.424 -2.835 7.679 1.00 89.06 262 PRO A N 1
ATOM 1893 C CA . PRO A 1 262 ? -18.393 -3.701 8.231 1.00 89.06 262 PRO A CA 1
ATOM 1894 C C . PRO A 1 262 ? -17.333 -4.043 7.180 1.00 89.06 262 PRO A C 1
ATOM 1896 O O . PRO A 1 262 ? -17.646 -4.589 6.123 1.00 89.06 262 PRO A O 1
ATOM 1899 N N . ALA A 1 263 ? -16.066 -3.758 7.474 1.00 92.94 263 ALA A N 1
ATOM 1900 C CA . ALA A 1 263 ? -14.991 -3.995 6.518 1.00 92.94 263 ALA A CA 1
ATOM 1901 C C . ALA A 1 263 ? -14.587 -5.480 6.516 1.00 92.94 263 ALA A C 1
ATOM 1903 O O . ALA A 1 263 ? -14.378 -6.046 7.590 1.00 92.94 263 ALA A O 1
ATOM 1904 N N . PRO A 1 264 ? -14.443 -6.143 5.357 1.00 96.25 264 PRO A N 1
ATOM 1905 C CA . PRO A 1 264 ? -14.040 -7.544 5.303 1.00 96.25 264 PRO A CA 1
ATOM 1906 C C . PRO A 1 264 ? -12.600 -7.722 5.796 1.00 96.25 264 PRO A C 1
ATOM 1908 O O . PRO A 1 264 ? -11.718 -6.920 5.484 1.00 96.25 264 PRO A O 1
ATOM 1911 N N . VAL A 1 265 ? -12.361 -8.804 6.535 1.00 97.19 265 VAL A N 1
ATOM 1912 C CA . VAL A 1 265 ? -11.045 -9.170 7.070 1.00 97.19 265 VAL A CA 1
ATOM 1913 C C . VAL A 1 265 ? -10.634 -10.498 6.452 1.00 97.19 265 VAL A C 1
ATOM 1915 O O . VAL A 1 265 ? -11.346 -11.495 6.591 1.00 97.19 265 VAL A O 1
ATOM 1918 N N . TYR A 1 266 ? -9.488 -10.510 5.780 1.00 98.06 266 TYR A N 1
ATOM 1919 C CA . TYR A 1 266 ? -8.937 -11.672 5.087 1.00 98.06 266 TYR A CA 1
ATOM 1920 C C . TYR A 1 266 ? -7.809 -12.332 5.884 1.00 98.06 266 TYR A C 1
ATOM 1922 O O . TYR A 1 266 ? -7.148 -11.690 6.700 1.00 98.06 266 TYR A O 1
ATOM 1930 N N . ALA A 1 267 ? -7.587 -13.623 5.648 1.00 97.75 267 ALA A N 1
ATOM 1931 C CA . ALA A 1 267 ? -6.459 -14.369 6.186 1.00 97.75 267 ALA A CA 1
ATOM 1932 C C . ALA A 1 267 ? -5.126 -13.899 5.577 1.00 97.75 267 ALA A C 1
ATOM 1934 O O . ALA A 1 267 ? -5.058 -12.976 4.765 1.00 97.75 267 ALA A O 1
ATOM 1935 N N . ASP A 1 268 ? -4.047 -14.590 5.945 1.00 96.81 268 ASP A N 1
ATOM 1936 C CA . ASP A 1 268 ? -2.695 -14.318 5.455 1.00 96.81 268 ASP A CA 1
ATOM 1937 C C . ASP A 1 268 ? -2.550 -14.457 3.925 1.00 96.81 268 ASP A C 1
ATOM 1939 O O . ASP A 1 268 ? -1.725 -13.779 3.312 1.00 96.81 268 ASP A O 1
ATOM 1943 N N . ASP A 1 269 ? -3.387 -15.286 3.298 1.00 95.00 269 ASP A N 1
ATOM 1944 C CA . ASP A 1 269 ? -3.452 -15.479 1.843 1.00 95.00 269 ASP A CA 1
ATOM 1945 C C . ASP A 1 269 ? -4.179 -14.346 1.092 1.00 95.00 269 ASP A C 1
ATOM 1947 O O . ASP A 1 269 ? -4.277 -14.400 -0.135 1.00 95.00 269 ASP A O 1
ATOM 1951 N N . LEU A 1 270 ? -4.705 -13.345 1.814 1.00 96.44 270 LEU A N 1
ATOM 1952 C CA . LEU A 1 270 ? -5.450 -12.187 1.303 1.00 96.44 270 LEU A CA 1
ATOM 1953 C C . LEU A 1 270 ? -6.685 -12.534 0.452 1.00 96.44 270 LEU A C 1
ATOM 1955 O O . LEU A 1 270 ? -7.218 -11.674 -0.249 1.00 96.44 270 LEU A O 1
ATOM 1959 N N . THR A 1 271 ? -7.149 -13.783 0.503 1.00 95.31 271 THR A N 1
ATOM 1960 C CA . THR A 1 271 ? -8.255 -14.287 -0.329 1.00 95.31 271 THR A CA 1
ATOM 1961 C C . THR A 1 271 ? -9.308 -15.017 0.496 1.00 95.31 271 THR A C 1
ATOM 1963 O O . THR A 1 271 ? -10.499 -14.922 0.196 1.00 95.31 271 THR A O 1
ATOM 1966 N N . THR A 1 272 ? -8.911 -15.675 1.584 1.00 96.94 272 THR A N 1
ATOM 1967 C CA . THR A 1 272 ? -9.829 -16.333 2.511 1.00 96.94 272 THR A CA 1
ATOM 1968 C C . THR A 1 272 ? -10.439 -15.302 3.455 1.00 96.94 272 THR A C 1
ATOM 1970 O O . THR A 1 272 ? -9.744 -14.740 4.296 1.00 96.94 272 THR A O 1
ATOM 1973 N N . LEU A 1 273 ? -11.746 -15.053 3.349 1.00 97.00 273 LEU A N 1
ATOM 1974 C CA . LEU A 1 273 ? -12.469 -14.217 4.312 1.00 97.00 273 LEU A CA 1
ATOM 1975 C C . LEU A 1 273 ? -12.487 -14.918 5.681 1.00 97.00 273 LEU A C 1
ATOM 1977 O O . LEU A 1 273 ? -12.900 -16.072 5.771 1.00 97.00 273 LEU A O 1
ATOM 1981 N N . VAL A 1 274 ? -12.054 -14.229 6.740 1.00 96.81 274 VAL A N 1
ATOM 1982 C CA . VAL A 1 274 ? -12.002 -14.764 8.119 1.00 96.81 274 VAL A CA 1
ATOM 1983 C C . VAL A 1 274 ? -12.911 -14.024 9.090 1.00 96.81 274 VAL A C 1
ATOM 1985 O O . VAL A 1 274 ? -13.242 -14.559 10.148 1.00 96.81 274 VAL A O 1
ATOM 1988 N N . GLY A 1 275 ? -13.362 -12.819 8.744 1.00 95.88 275 GLY A N 1
ATOM 1989 C CA . GLY A 1 275 ? -14.263 -12.039 9.584 1.00 95.88 275 GLY A CA 1
ATOM 1990 C C . GLY A 1 275 ? -14.596 -10.681 8.991 1.00 95.88 275 GLY A C 1
ATOM 1991 O O . GLY A 1 275 ? -14.368 -10.431 7.807 1.00 95.88 275 GLY A O 1
ATOM 1992 N N . HIS A 1 276 ? -15.124 -9.806 9.839 1.00 94.75 276 HIS A N 1
ATOM 1993 C CA . HIS A 1 276 ? -15.389 -8.409 9.516 1.00 94.75 276 HIS A CA 1
ATOM 1994 C C . HIS A 1 276 ? -14.927 -7.507 10.659 1.00 94.75 276 HIS A C 1
ATOM 1996 O O . HIS A 1 276 ? -15.057 -7.865 11.828 1.00 94.75 276 HIS A O 1
ATOM 2002 N N . MET A 1 277 ? -14.424 -6.325 10.330 1.00 91.69 277 MET A N 1
ATOM 2003 C CA . MET A 1 277 ? -14.264 -5.224 11.268 1.00 91.69 277 MET A CA 1
ATOM 2004 C C . MET A 1 277 ? -15.589 -4.489 11.388 1.00 91.69 277 MET A C 1
ATOM 2006 O O . MET A 1 277 ? -16.041 -3.851 10.439 1.00 91.69 277 MET A O 1
ATOM 2010 N N . VAL A 1 278 ? -16.216 -4.597 12.554 1.00 89.44 278 VAL A N 1
ATOM 2011 C CA . VAL A 1 278 ? -17.503 -3.973 12.855 1.00 89.44 278 VAL A CA 1
ATOM 2012 C C . VAL A 1 278 ? -17.253 -2.688 13.654 1.00 89.44 278 VAL A C 1
ATOM 2014 O O . VAL A 1 278 ? -16.621 -2.753 14.715 1.00 89.44 278 VAL A O 1
ATOM 2017 N N . PRO A 1 279 ? -17.742 -1.523 13.193 1.00 81.75 279 PRO A N 1
ATOM 2018 C CA . PRO A 1 279 ? -17.621 -0.269 13.936 1.00 81.75 279 PRO A CA 1
ATOM 2019 C C . PRO A 1 279 ? -18.121 -0.400 15.383 1.00 81.75 279 PRO A C 1
ATOM 2021 O O . PRO A 1 279 ? -19.188 -0.960 15.629 1.00 81.75 279 PRO A O 1
ATOM 2024 N N . GLY A 1 280 ? -17.329 0.077 16.347 1.00 81.12 280 GLY A N 1
ATOM 2025 C CA . GLY A 1 280 ? -17.641 0.011 17.783 1.00 81.12 280 GLY A CA 1
ATOM 2026 C C . GLY A 1 280 ? -17.484 -1.368 18.443 1.00 81.12 280 GLY A C 1
ATOM 2027 O O . GLY A 1 280 ? -17.555 -1.458 19.664 1.00 81.12 280 GLY A O 1
ATOM 2028 N N . VAL A 1 281 ? -17.249 -2.435 17.672 1.00 85.12 281 VAL A N 1
ATOM 2029 C CA . VAL A 1 281 ? -17.055 -3.804 18.193 1.00 85.12 281 VAL A CA 1
ATOM 2030 C C . VAL A 1 281 ? -15.635 -4.313 17.928 1.00 85.12 281 VAL A C 1
ATOM 2032 O O . VAL A 1 281 ? -15.081 -5.041 18.746 1.00 85.12 281 VAL A O 1
ATOM 2035 N N . GLY A 1 282 ? -15.032 -3.925 16.802 1.00 87.88 282 GLY A N 1
ATOM 2036 C CA . GLY A 1 282 ? -13.742 -4.442 16.348 1.00 87.88 282 GLY A CA 1
ATOM 2037 C C . GLY A 1 282 ? -13.894 -5.700 15.492 1.00 87.88 282 GLY A C 1
ATOM 2038 O O . GLY A 1 282 ? -14.861 -5.842 14.740 1.00 87.88 282 GLY A O 1
ATOM 2039 N N . PHE A 1 283 ? -12.917 -6.604 15.566 1.00 92.44 283 PHE A N 1
ATOM 2040 C CA . PHE A 1 283 ? -12.895 -7.817 14.750 1.00 92.44 283 PHE A CA 1
ATOM 2041 C C . PHE A 1 283 ? -13.959 -8.830 15.200 1.00 92.44 283 PHE A C 1
ATOM 2043 O O . PHE A 1 283 ? -13.936 -9.321 16.328 1.00 92.44 283 PHE A O 1
ATOM 2050 N N . ALA A 1 284 ? -14.843 -9.207 14.279 1.00 92.00 284 ALA A N 1
ATOM 2051 C CA . ALA A 1 284 ? -15.830 -10.266 14.438 1.00 92.00 284 ALA A CA 1
ATOM 2052 C C . ALA A 1 284 ? -15.527 -11.422 13.469 1.00 92.00 284 ALA A C 1
ATOM 2054 O O . ALA A 1 284 ? -15.653 -11.278 12.251 1.00 92.00 284 ALA A O 1
ATOM 2055 N N . ALA A 1 285 ? -15.139 -12.580 14.008 1.00 93.75 285 ALA A N 1
ATOM 2056 C CA . ALA A 1 285 ? -14.818 -13.769 13.218 1.00 93.75 285 ALA A CA 1
ATOM 2057 C C . ALA A 1 285 ? -16.046 -14.338 12.481 1.00 93.75 285 ALA A C 1
ATOM 2059 O O . ALA A 1 285 ? -17.167 -14.326 12.999 1.00 93.75 285 ALA A O 1
ATOM 2060 N N . LEU A 1 286 ? -15.834 -14.902 11.288 1.00 92.88 286 LEU A N 1
ATOM 2061 C CA . LEU A 1 286 ? -16.883 -15.614 10.560 1.00 92.88 286 LEU A CA 1
ATOM 2062 C C . LEU A 1 286 ? -17.401 -16.808 11.369 1.00 92.88 286 LEU A C 1
ATOM 2064 O O . LEU A 1 286 ? -16.636 -17.597 11.916 1.00 92.88 286 LEU A O 1
ATOM 2068 N N . GLY A 1 287 ? -18.724 -16.961 11.407 1.00 87.88 287 GLY A N 1
ATOM 2069 C CA . GLY A 1 287 ? -19.379 -18.058 12.122 1.00 87.88 287 GLY A CA 1
ATOM 2070 C C . GLY A 1 287 ? -19.468 -17.870 13.639 1.00 87.88 287 GLY A C 1
ATOM 2071 O O . GLY A 1 287 ? -20.076 -18.710 14.303 1.00 87.88 287 GLY A O 1
ATOM 2072 N N . ALA A 1 288 ? -18.934 -16.777 14.196 1.00 83.12 288 ALA A N 1
ATOM 2073 C CA . ALA A 1 288 ? -19.248 -16.391 15.565 1.00 83.12 288 ALA A CA 1
ATOM 2074 C C . ALA A 1 288 ? -20.742 -16.013 15.665 1.00 83.12 288 ALA A C 1
ATOM 2076 O O . ALA A 1 288 ? -21.260 -15.244 14.855 1.00 83.12 288 ALA A O 1
ATOM 2077 N N . SER A 1 289 ? -21.443 -16.600 16.643 1.00 64.75 289 SER A N 1
ATOM 2078 C CA . SER A 1 289 ? -22.846 -16.294 16.971 1.00 64.75 289 SER A CA 1
ATOM 2079 C C . SER A 1 289 ? -23.055 -14.795 17.231 1.00 64.75 289 SER A C 1
ATOM 2081 O O . SER A 1 289 ? -22.097 -14.116 17.603 1.00 64.75 289 SER A O 1
ATOM 2083 N N . PRO A 1 290 ? -24.281 -14.268 17.025 1.00 50.84 290 PRO A N 1
ATOM 2084 C CA . PRO A 1 290 ? -24.506 -12.862 16.716 1.00 50.84 290 PRO A CA 1
ATOM 2085 C C . PRO A 1 290 ? -23.880 -11.920 17.738 1.00 50.84 290 PRO A C 1
ATOM 2087 O O . PRO A 1 290 ? -24.000 -12.123 18.947 1.00 50.84 290 PRO A O 1
ATOM 2090 N N . ILE A 1 291 ? -23.246 -10.883 17.183 1.00 55.94 291 ILE A N 1
ATOM 2091 C CA . ILE A 1 291 ? -22.739 -9.685 17.852 1.00 55.94 291 ILE A CA 1
ATOM 2092 C C . ILE A 1 291 ? -23.715 -9.324 18.981 1.00 55.94 291 ILE A C 1
ATOM 2094 O O . ILE A 1 291 ? -24.911 -9.187 18.692 1.00 55.94 291 ILE A O 1
ATOM 2098 N N . PRO A 1 292 ? -23.261 -9.206 20.247 1.00 47.12 292 PRO A N 1
ATOM 2099 C CA . PRO A 1 292 ? -24.107 -8.722 21.328 1.00 47.12 292 PRO A CA 1
ATOM 2100 C C . PRO A 1 292 ? -24.817 -7.464 20.845 1.00 47.12 292 PRO A C 1
ATOM 2102 O O . PRO A 1 292 ? -24.159 -6.527 20.397 1.00 47.12 292 PRO A O 1
ATOM 2105 N N . ALA A 1 293 ? -26.152 -7.485 20.845 1.00 47.94 293 ALA A N 1
ATOM 2106 C CA . ALA A 1 293 ? -26.932 -6.343 20.401 1.00 47.94 293 ALA A CA 1
ATOM 2107 C C . ALA A 1 293 ? -26.409 -5.111 21.142 1.00 47.94 293 ALA A C 1
ATOM 2109 O O . ALA A 1 293 ? -26.390 -5.114 22.377 1.00 47.94 293 ALA A O 1
ATOM 2110 N N . LEU A 1 294 ? -25.951 -4.101 20.389 1.00 50.03 294 LEU A N 1
ATOM 2111 C CA . LEU A 1 294 ? -25.619 -2.800 20.957 1.00 50.03 294 LEU A CA 1
ATOM 2112 C C . LEU A 1 294 ? -26.759 -2.424 21.910 1.00 50.03 294 LEU A C 1
ATOM 2114 O O . LEU A 1 294 ? -27.925 -2.580 21.516 1.00 50.03 294 LEU A O 1
ATOM 2118 N N . PRO A 1 295 ? -26.465 -2.006 23.155 1.00 39.38 295 PRO A N 1
ATOM 2119 C CA . PRO A 1 295 ? -27.509 -1.609 24.080 1.00 39.38 295 PRO A CA 1
ATOM 2120 C C . PRO A 1 295 ? -28.357 -0.562 23.367 1.00 39.38 295 PRO A C 1
ATOM 2122 O O . PRO A 1 295 ? -27.868 0.506 23.003 1.00 39.38 295 PRO A O 1
ATOM 2125 N N . SER A 1 296 ? -29.615 -0.912 23.084 1.00 38.03 296 SER A N 1
ATOM 2126 C CA . SER A 1 296 ? -30.552 0.038 22.498 1.00 38.03 296 SER A CA 1
ATOM 2127 C C . SER A 1 296 ? -30.546 1.263 23.403 1.00 38.03 296 SER A C 1
ATOM 2129 O O . SER A 1 296 ? -30.667 1.074 24.621 1.00 38.03 296 SER A O 1
ATOM 2131 N N . PRO A 1 297 ? -30.396 2.488 22.866 1.00 41.47 297 PRO A N 1
ATOM 2132 C CA . PRO A 1 297 ? -30.554 3.680 23.676 1.00 41.47 297 PRO A CA 1
ATOM 2133 C C . PRO A 1 297 ? -31.963 3.603 24.254 1.00 41.47 297 PRO A C 1
ATOM 2135 O O . PRO A 1 297 ? -32.959 3.733 23.541 1.00 41.47 297 PRO A O 1
ATOM 2138 N N . SER A 1 298 ? -32.052 3.254 25.537 1.00 37.47 298 SER A N 1
ATOM 2139 C CA . SER A 1 298 ? -33.322 3.215 26.236 1.00 37.47 298 SER A CA 1
ATOM 2140 C C . SER A 1 298 ? -33.836 4.637 26.209 1.00 37.47 298 SER A C 1
ATOM 2142 O O . SER A 1 298 ? -33.272 5.520 26.849 1.00 37.47 298 SER A O 1
ATOM 2144 N N . VAL A 1 299 ? -34.880 4.849 25.412 1.00 41.97 299 VAL A N 1
ATOM 2145 C CA . VAL A 1 299 ? -35.672 6.069 25.400 1.00 41.97 299 VAL A CA 1
ATOM 2146 C C . VAL A 1 299 ? -36.115 6.298 26.840 1.00 41.97 299 VAL A C 1
ATOM 2148 O O . VAL A 1 299 ? -37.011 5.620 27.345 1.00 41.97 299 VAL A O 1
ATOM 2151 N N . GLY A 1 300 ? -35.426 7.210 27.524 1.00 41.97 300 GLY A N 1
ATOM 2152 C CA . GLY A 1 300 ? -35.828 7.672 28.840 1.00 41.97 300 GLY A CA 1
ATOM 2153 C C . GLY A 1 300 ? -37.254 8.221 28.747 1.00 41.97 300 GLY A C 1
ATOM 2154 O O . GLY A 1 300 ? -37.593 8.875 27.754 1.00 41.97 300 GLY A O 1
ATOM 2155 N N . PRO A 1 301 ? -38.127 7.937 29.725 1.00 41.94 301 PRO A N 1
ATOM 2156 C CA . PRO A 1 301 ? -39.501 8.403 29.679 1.00 41.94 301 PRO A CA 1
ATOM 2157 C C . PRO A 1 301 ? -39.530 9.932 29.607 1.00 41.94 301 PRO A C 1
ATOM 2159 O O . PRO A 1 301 ? -38.903 10.625 30.405 1.00 41.94 301 PRO A O 1
ATOM 2162 N N . SER A 1 302 ? -40.273 10.439 28.623 1.00 40.06 302 SER A N 1
ATOM 2163 C CA . SER A 1 302 ? -40.564 11.856 28.429 1.00 40.06 302 SER A CA 1
ATOM 2164 C C . SER A 1 302 ? -41.153 12.451 29.711 1.00 40.06 302 SER A C 1
ATOM 2166 O O . SER A 1 302 ? -42.262 12.098 30.115 1.00 40.06 302 SER A O 1
ATOM 2168 N N . VAL A 1 303 ? -40.410 13.354 30.353 1.00 39.22 303 VAL A N 1
ATOM 2169 C CA . VAL A 1 303 ? -40.923 14.220 31.418 1.00 39.22 303 VAL A CA 1
ATOM 2170 C C . VAL A 1 303 ? -41.042 15.629 30.844 1.00 39.22 303 VAL A C 1
ATOM 2172 O O . VAL A 1 303 ? -40.077 16.190 30.329 1.00 39.22 303 VAL A O 1
ATOM 2175 N N . GLY A 1 304 ? -42.266 16.157 30.878 1.00 35.75 304 GLY A N 1
ATOM 2176 C CA . GLY A 1 304 ? -42.629 17.488 30.398 1.00 35.75 304 GLY A CA 1
ATOM 2177 C C . GLY A 1 304 ? -42.007 18.648 31.196 1.00 35.75 304 GLY A C 1
ATOM 2178 O O . GLY A 1 304 ? -41.283 18.436 32.168 1.00 35.75 304 GLY A O 1
ATOM 2179 N N . PRO A 1 305 ? -42.285 19.895 30.779 1.00 56.06 305 PRO A N 1
ATOM 2180 C CA . PRO A 1 305 ? -41.416 21.043 31.013 1.00 56.06 305 PRO A CA 1
ATOM 2181 C C . PRO A 1 305 ? -41.728 21.744 32.338 1.00 56.06 305 PRO A C 1
ATOM 2183 O O . PRO A 1 305 ? -42.895 22.002 32.625 1.00 56.06 305 PRO A O 1
ATOM 2186 N N . SER A 1 306 ? -40.707 22.136 33.111 1.00 39.72 306 SER A N 1
ATOM 2187 C CA . SER A 1 306 ? -40.845 23.259 34.052 1.00 39.72 306 SER A CA 1
ATOM 2188 C C . SER A 1 306 ? -39.523 23.713 34.689 1.00 39.72 306 SER A C 1
ATOM 2190 O O . SER A 1 306 ? -38.927 22.993 35.478 1.00 39.72 306 SER A O 1
ATOM 2192 N N . VAL A 1 307 ? -39.179 24.972 34.388 1.00 38.59 307 VAL A N 1
ATOM 2193 C CA . VAL A 1 307 ? -38.518 25.980 35.246 1.00 38.59 307 VAL A CA 1
ATOM 2194 C C . VAL A 1 307 ? -37.030 25.799 35.610 1.00 38.59 307 VAL A C 1
ATOM 2196 O O . VAL A 1 307 ? -36.680 25.070 36.523 1.00 38.59 307 VAL A O 1
ATOM 2199 N N . GLY A 1 308 ? -36.193 26.631 34.966 1.00 35.00 308 GLY A N 1
ATOM 2200 C CA . GLY A 1 308 ? -35.318 27.633 35.614 1.00 35.00 308 GLY A CA 1
ATOM 2201 C C . GLY A 1 308 ? -34.122 27.150 36.460 1.00 35.00 308 GLY A C 1
ATOM 2202 O O . GLY A 1 308 ? -34.336 26.553 37.510 1.00 35.00 308 GLY A O 1
ATOM 2203 N N . PRO A 1 309 ? -32.866 27.481 36.089 1.00 41.91 309 PRO A N 1
ATOM 2204 C CA . PRO A 1 309 ? -31.675 26.827 36.623 1.00 41.91 309 PRO A CA 1
ATOM 2205 C C . PRO A 1 309 ? -31.202 27.423 37.957 1.00 41.91 309 PRO A C 1
ATOM 2207 O O . PRO A 1 309 ? -31.081 28.638 38.117 1.00 41.91 309 PRO A O 1
ATOM 2210 N N . SER A 1 310 ? -30.839 26.541 38.886 1.00 30.59 310 SER A N 1
ATOM 2211 C CA . SER A 1 310 ? -29.935 26.837 39.999 1.00 30.59 310 SER A CA 1
ATOM 2212 C C . SER A 1 310 ? -28.866 25.735 40.027 1.00 30.59 310 SER A C 1
ATOM 2214 O O . SER A 1 310 ? -29.231 24.556 40.065 1.00 30.59 310 SER A O 1
ATOM 2216 N N . PRO A 1 311 ? -27.566 26.065 39.926 1.00 42.56 311 PRO A N 1
ATOM 2217 C CA . PRO A 1 311 ? -26.512 25.073 39.769 1.00 42.56 311 PRO A CA 1
ATOM 2218 C C . PRO A 1 311 ? -26.272 24.376 41.111 1.00 42.56 311 PRO A C 1
ATOM 2220 O O . PRO A 1 311 ? -25.788 24.979 42.066 1.00 42.56 311 PRO A O 1
ATOM 2223 N N . THR A 1 312 ? -26.632 23.098 41.181 1.00 36.66 312 THR A N 1
ATOM 2224 C CA . THR A 1 312 ? -26.306 22.200 42.299 1.00 36.66 312 THR A CA 1
ATOM 2225 C C . THR A 1 312 ? -25.530 21.020 41.698 1.00 36.66 312 THR A C 1
ATOM 2227 O O . THR A 1 312 ? -25.795 20.653 40.552 1.00 36.66 312 THR A O 1
ATOM 2230 N N . PRO A 1 313 ? -24.510 20.502 42.398 1.00 37.53 313 PRO A N 1
ATOM 2231 C CA . PRO A 1 313 ? -23.331 19.893 41.805 1.00 37.53 313 PRO A CA 1
ATOM 2232 C C . PRO A 1 313 ? -23.663 18.523 41.218 1.00 37.53 313 PRO A C 1
ATOM 2234 O O . PRO A 1 313 ? -24.174 17.636 41.902 1.00 37.53 313 PRO A O 1
ATOM 2237 N N . SER A 1 314 ? -23.360 18.363 39.938 1.00 43.44 314 SER A N 1
ATOM 2238 C CA . SER A 1 314 ? -23.331 17.081 39.251 1.00 43.44 314 SER A CA 1
ATOM 2239 C C . SER A 1 314 ? -22.336 16.137 39.934 1.00 43.44 314 SER A C 1
ATOM 2241 O O . SER A 1 314 ? -21.191 16.511 40.164 1.00 43.44 314 SER A O 1
ATOM 2243 N N . THR A 1 315 ? -22.846 14.954 40.291 1.00 55.31 315 THR A N 1
ATOM 2244 C CA . THR A 1 315 ? -22.228 13.615 40.236 1.00 55.31 315 THR A CA 1
ATOM 2245 C C . THR A 1 315 ? -20.714 13.543 40.467 1.00 55.31 315 THR A C 1
ATOM 2247 O O . THR A 1 315 ? -19.957 14.105 39.692 1.00 55.31 315 THR A O 1
ATOM 2250 N N . GLY A 1 316 ? -20.282 12.804 41.500 1.00 74.62 316 GLY A N 1
ATOM 2251 C CA . GLY A 1 316 ? -18.918 12.752 42.061 1.00 74.62 316 GLY A CA 1
ATOM 2252 C C . GLY A 1 316 ? -17.782 12.243 41.161 1.00 74.62 316 GLY A C 1
ATOM 2253 O O . GLY A 1 316 ? -17.048 11.343 41.557 1.00 74.62 316 GLY A O 1
ATOM 2254 N N . VAL A 1 317 ? -17.624 12.834 39.980 1.00 83.75 317 VAL A N 1
ATOM 2255 C CA . VAL A 1 317 ? -16.475 12.688 39.093 1.00 83.75 317 VAL A CA 1
ATOM 2256 C C . VAL A 1 317 ? -15.366 13.596 39.611 1.00 83.75 317 VAL A C 1
ATOM 2258 O O . VAL A 1 317 ? -15.534 14.815 39.692 1.00 83.75 317 VAL A O 1
ATOM 2261 N N . LEU A 1 318 ? -14.232 13.009 39.982 1.00 87.06 318 LEU A N 1
ATOM 2262 C CA . LEU A 1 318 ? -13.065 13.777 40.399 1.00 87.06 318 LEU A CA 1
ATOM 2263 C C . LEU A 1 318 ? -12.349 14.309 39.152 1.00 87.06 318 LEU A C 1
ATOM 2265 O O . LEU A 1 318 ? -11.845 13.524 38.352 1.00 87.06 318 LEU A O 1
ATOM 2269 N N . VAL A 1 319 ? -12.300 15.630 38.988 1.00 89.56 319 VAL A N 1
ATOM 2270 C CA . VAL A 1 319 ? -11.624 16.276 37.855 1.00 89.56 319 VAL A CA 1
ATOM 2271 C C . VAL A 1 319 ? -10.327 16.928 38.332 1.00 89.56 319 VAL A C 1
ATOM 2273 O O . VAL A 1 319 ? -10.359 17.841 39.155 1.00 89.56 319 VAL A O 1
ATOM 2276 N N . ASP A 1 320 ? -9.195 16.477 37.795 1.00 89.06 320 ASP A N 1
ATOM 2277 C CA . ASP A 1 320 ? -7.885 17.115 37.942 1.00 89.06 320 ASP A CA 1
ATOM 2278 C C . ASP A 1 320 ? -7.517 17.813 36.627 1.00 89.06 320 ASP A C 1
ATOM 2280 O O . ASP A 1 320 ? -7.112 17.174 35.658 1.00 89.06 320 ASP A O 1
ATOM 2284 N N . CYS A 1 321 ? -7.669 19.138 36.592 1.00 86.38 321 CYS A N 1
ATOM 2285 C CA . CYS A 1 321 ? -7.338 19.951 35.419 1.00 86.38 321 CYS A CA 1
ATOM 2286 C C . CYS A 1 321 ? -5.826 20.221 35.269 1.00 86.38 321 CYS A C 1
ATOM 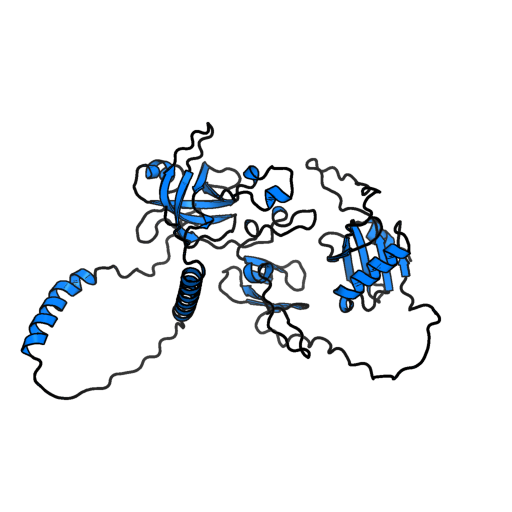2288 O O . CYS A 1 321 ? -5.418 20.913 34.331 1.00 86.38 321 CYS A O 1
ATOM 2290 N N . GLY A 1 322 ? -4.980 19.753 36.196 1.00 84.31 322 GLY A N 1
ATOM 2291 C CA . GLY A 1 322 ? -3.544 20.012 36.173 1.00 84.31 322 GLY A CA 1
ATOM 2292 C C . GLY A 1 322 ? -3.214 21.510 36.104 1.00 84.31 322 GLY A C 1
ATOM 2293 O O . GLY A 1 322 ? -3.550 22.282 37.002 1.00 84.31 322 GLY A O 1
ATOM 2294 N N . ARG A 1 323 ? -2.523 21.925 35.032 1.00 79.62 323 ARG A N 1
ATOM 2295 C CA . ARG A 1 323 ? -2.140 23.329 34.768 1.00 79.62 323 ARG A CA 1
ATOM 2296 C C . ARG A 1 323 ? -3.134 24.088 33.880 1.00 79.62 323 ARG A C 1
ATOM 2298 O O . ARG A 1 323 ? -2.947 25.282 33.645 1.00 79.62 323 ARG A O 1
ATOM 2305 N N . ILE A 1 324 ? -4.173 23.421 33.386 1.00 79.69 324 ILE A N 1
ATOM 2306 C CA . ILE A 1 324 ? -5.149 23.994 32.457 1.00 79.69 324 ILE A CA 1
ATOM 2307 C C . ILE A 1 324 ? -6.173 24.812 33.240 1.00 79.69 324 ILE A C 1
ATOM 2309 O O . ILE A 1 324 ? -6.595 24.438 34.335 1.00 79.69 324 ILE A O 1
ATOM 2313 N N . SER A 1 325 ? -6.581 25.957 32.684 1.00 83.00 325 SER A N 1
ATOM 2314 C CA . SER A 1 325 ? -7.606 26.783 33.327 1.00 83.00 325 SER A CA 1
ATOM 2315 C C . SER A 1 325 ? -8.915 25.993 33.494 1.00 83.00 325 SER A C 1
ATOM 2317 O O . SER A 1 325 ? -9.282 25.245 32.586 1.00 83.00 325 SER A O 1
ATOM 2319 N N . PRO A 1 326 ? -9.673 26.184 34.590 1.00 85.69 326 PRO A N 1
ATOM 2320 C CA . PRO A 1 326 ? -10.932 25.466 34.800 1.00 85.69 326 PRO A CA 1
ATOM 2321 C C . PRO A 1 326 ? -11.931 25.611 33.644 1.00 85.69 326 PRO A C 1
ATOM 2323 O O . PRO A 1 326 ? -12.646 24.667 33.330 1.00 85.69 326 PRO A O 1
ATOM 2326 N N . ALA A 1 327 ? -11.950 26.771 32.976 1.00 83.62 327 ALA A N 1
ATOM 2327 C CA . ALA A 1 327 ? -12.812 27.011 31.821 1.00 83.62 327 ALA A CA 1
ATOM 2328 C C . ALA A 1 327 ? -12.406 26.154 30.611 1.00 83.62 327 ALA A C 1
ATOM 2330 O O . ALA A 1 327 ? -13.244 25.457 30.055 1.00 83.62 327 ALA A O 1
ATOM 2331 N N . ALA A 1 328 ? -11.121 26.154 30.242 1.00 81.38 328 ALA A N 1
ATOM 2332 C CA . ALA A 1 328 ? -10.626 25.337 29.132 1.00 81.38 328 ALA A CA 1
ATOM 2333 C C . ALA A 1 328 ? -10.733 23.830 29.424 1.00 81.38 328 ALA A C 1
ATOM 2335 O O . ALA A 1 328 ? -11.024 23.048 28.523 1.00 81.38 328 ALA A O 1
ATOM 2336 N N . CYS A 1 329 ? -10.543 23.446 30.690 1.00 86.50 329 CYS A N 1
ATOM 2337 C CA . CYS A 1 329 ? -10.750 22.089 31.186 1.00 86.50 329 CYS A CA 1
ATOM 2338 C C . CYS A 1 329 ? -12.204 21.639 30.973 1.00 86.50 329 CYS A C 1
ATOM 2340 O O . CYS A 1 329 ? -12.443 20.598 30.366 1.00 86.50 329 CYS A O 1
ATOM 2342 N N . GLY A 1 330 ? -13.175 22.471 31.371 1.00 88.38 330 GLY A N 1
ATOM 2343 C CA . GLY A 1 330 ? -14.597 22.225 31.121 1.00 88.38 330 GLY A CA 1
ATOM 2344 C C . GLY A 1 330 ? -14.918 22.077 29.634 1.00 88.38 330 GLY A C 1
ATOM 2345 O O . GLY A 1 330 ? -15.480 21.064 29.237 1.00 88.38 330 GLY A O 1
ATOM 2346 N N . THR A 1 331 ? -14.468 23.016 28.794 1.00 86.06 331 THR A N 1
ATOM 2347 C CA . THR A 1 331 ? -14.723 22.956 27.344 1.00 86.06 331 THR A CA 1
ATOM 2348 C C . THR A 1 331 ? -14.151 21.694 26.702 1.00 86.06 331 THR A C 1
ATOM 2350 O O . THR A 1 331 ? -14.775 21.112 25.822 1.00 86.06 331 THR A O 1
ATOM 2353 N N . ALA A 1 332 ? -12.964 21.254 27.120 1.00 84.62 332 ALA A N 1
ATOM 2354 C CA . ALA A 1 332 ? -12.362 20.035 26.598 1.00 84.62 332 ALA A CA 1
ATOM 2355 C C . ALA A 1 332 ? -13.153 18.784 27.009 1.00 84.62 332 ALA A C 1
ATOM 2357 O O . ALA A 1 332 ? -13.349 17.897 26.183 1.00 84.62 332 ALA A O 1
ATOM 2358 N N . ILE A 1 333 ? -13.641 18.726 28.253 1.00 88.19 333 ILE A N 1
ATOM 2359 C CA . ILE A 1 333 ? -14.510 17.638 28.722 1.00 88.19 333 ILE A CA 1
ATOM 2360 C C . ILE A 1 333 ? -15.815 17.618 27.921 1.00 88.19 333 ILE A C 1
ATOM 2362 O O . ILE A 1 333 ? -16.189 16.559 27.421 1.00 88.19 333 ILE A O 1
ATOM 2366 N N . ASP A 1 334 ? -16.454 18.776 27.740 1.00 88.56 334 ASP A N 1
ATOM 2367 C CA . ASP A 1 334 ? -17.682 18.911 26.949 1.00 88.56 334 ASP A CA 1
ATOM 2368 C C . ASP A 1 334 ? -17.460 18.450 25.499 1.00 88.56 334 ASP A C 1
ATOM 2370 O O . ASP A 1 334 ? -18.292 17.752 24.920 1.00 88.56 334 ASP A O 1
ATOM 2374 N N . LEU A 1 335 ? -16.307 18.797 24.918 1.00 86.88 335 LEU A N 1
ATOM 2375 C CA . LEU A 1 335 ? -15.946 18.427 23.553 1.00 86.88 335 LEU A CA 1
ATOM 2376 C C . LEU A 1 335 ? -15.731 16.914 23.404 1.00 86.88 335 LEU A C 1
ATOM 2378 O O . LEU A 1 335 ? -16.183 16.331 22.418 1.00 86.88 335 LEU A O 1
ATOM 2382 N N . VAL A 1 336 ? -15.078 16.265 24.377 1.00 86.12 336 VAL A N 1
ATOM 2383 C CA . VAL A 1 336 ? -14.931 14.801 24.368 1.00 86.12 336 VAL A CA 1
ATOM 2384 C C . VAL A 1 336 ? -16.293 14.136 24.560 1.00 86.12 336 VAL A C 1
ATOM 2386 O O . VAL A 1 336 ? -16.630 13.227 23.806 1.00 86.12 336 VAL A O 1
ATOM 2389 N N . GLN A 1 337 ? -17.107 14.607 25.508 1.00 88.31 337 GLN A N 1
ATOM 2390 C CA . GLN A 1 337 ? -18.449 14.068 25.749 1.00 88.31 337 GLN A CA 1
ATOM 2391 C C . GLN A 1 337 ? -19.340 14.153 24.509 1.00 88.31 337 GLN A C 1
ATOM 2393 O O . GLN A 1 337 ? -20.040 13.191 24.204 1.00 88.31 337 GLN A O 1
ATOM 2398 N N . ALA A 1 338 ? -19.271 15.252 23.756 1.00 84.62 338 ALA A N 1
ATOM 2399 C CA . ALA A 1 338 ? -20.051 15.425 22.535 1.00 84.62 338 ALA A CA 1
ATOM 2400 C C . ALA A 1 338 ? -19.697 14.411 21.428 1.00 84.62 338 ALA A C 1
ATOM 2402 O O . ALA A 1 338 ? -20.567 14.059 20.632 1.00 84.62 338 ALA A O 1
ATOM 2403 N N . GLY A 1 339 ? -18.441 13.952 21.357 1.00 79.81 339 GLY A N 1
ATOM 2404 C CA . GLY A 1 339 ? -17.980 12.989 20.346 1.00 79.81 339 GLY A CA 1
ATOM 2405 C C . GLY A 1 339 ? -17.945 11.531 20.813 1.00 79.81 339 GLY A C 1
ATOM 2406 O O . GLY A 1 339 ? -18.027 10.627 19.986 1.00 79.81 339 GLY A O 1
ATOM 2407 N N . HIS A 1 340 ? -17.828 11.306 22.122 1.00 84.50 340 HIS A N 1
ATOM 2408 C CA . HIS A 1 340 ? -17.465 10.015 22.715 1.00 84.50 340 HIS A CA 1
ATOM 2409 C C . HIS A 1 340 ? -18.314 9.670 23.947 1.00 84.50 340 HIS A C 1
ATOM 2411 O O . HIS A 1 340 ? -17.838 9.003 24.864 1.00 84.50 340 HIS A O 1
ATOM 2417 N N . GLU A 1 341 ? -19.577 10.112 23.982 1.00 83.94 341 GLU A N 1
ATOM 2418 C CA . GLU A 1 341 ? -20.483 9.966 25.134 1.00 83.94 341 GLU A CA 1
ATOM 2419 C C . GLU A 1 341 ? -20.476 8.548 25.728 1.00 83.94 341 GLU A C 1
ATOM 2421 O O . GLU A 1 341 ? -20.354 8.398 26.938 1.00 83.94 341 GLU A O 1
ATOM 2426 N N . ALA A 1 342 ? -20.530 7.504 24.894 1.00 76.88 342 ALA A N 1
ATOM 2427 C CA . ALA A 1 342 ? -20.557 6.112 25.350 1.00 76.88 342 ALA A CA 1
ATOM 2428 C C . ALA A 1 342 ? -19.266 5.656 26.058 1.00 76.88 342 ALA A C 1
ATOM 2430 O O . ALA A 1 342 ? -19.330 4.800 26.937 1.00 76.88 342 ALA A O 1
ATOM 2431 N N . GLU A 1 343 ? -18.112 6.217 25.692 1.00 76.69 343 GLU A N 1
ATOM 2432 C CA . GLU A 1 343 ? -16.795 5.868 26.251 1.00 76.69 343 GLU A CA 1
ATOM 2433 C C . GLU A 1 343 ? -16.534 6.607 27.571 1.00 76.69 343 GLU A C 1
ATOM 2435 O O . GLU A 1 343 ? -15.840 6.107 28.455 1.00 76.69 343 GLU A O 1
ATOM 2440 N N . VAL A 1 344 ? -17.126 7.794 27.728 1.00 81.44 344 VAL A N 1
ATOM 2441 C CA . VAL A 1 344 ? -16.981 8.628 28.932 1.00 81.44 344 VAL A CA 1
ATOM 2442 C C . VAL A 1 344 ? -18.161 8.507 29.900 1.00 81.44 344 VAL A C 1
ATOM 2444 O O . VAL A 1 344 ? -18.069 8.956 31.049 1.00 81.44 344 VAL A O 1
ATOM 2447 N N . ALA A 1 345 ? -19.262 7.880 29.476 1.00 78.94 345 ALA A N 1
ATOM 2448 C CA . ALA A 1 345 ? -20.419 7.585 30.309 1.00 78.94 345 ALA A CA 1
ATOM 2449 C C . ALA A 1 345 ? -20.020 6.632 31.445 1.00 78.94 345 ALA A C 1
ATOM 2451 O O . ALA A 1 345 ? -19.841 5.433 31.258 1.00 78.94 345 ALA A O 1
ATOM 2452 N N . GLY A 1 346 ? -19.886 7.180 32.654 1.00 77.88 346 GLY A N 1
ATOM 2453 C CA . GLY A 1 346 ? -19.464 6.426 33.838 1.00 77.88 346 GLY A CA 1
ATOM 2454 C C . GLY A 1 346 ? -18.016 6.664 34.261 1.00 77.88 346 GLY A C 1
ATOM 2455 O O . GLY A 1 346 ? -17.522 5.943 35.130 1.00 77.88 346 GLY A O 1
ATOM 2456 N N . ALA A 1 347 ? -17.343 7.673 33.701 1.00 83.00 347 ALA A N 1
ATOM 2457 C CA . ALA A 1 347 ? -16.058 8.120 34.219 1.00 83.00 347 ALA A CA 1
ATOM 2458 C C . ALA A 1 347 ? -16.191 8.575 35.686 1.00 83.00 347 ALA A C 1
ATOM 2460 O O . ALA A 1 347 ? -17.012 9.431 36.008 1.00 83.00 347 ALA A O 1
ATOM 2461 N N . THR A 1 348 ? -15.376 8.018 36.581 1.00 84.19 348 THR A N 1
ATOM 2462 C CA . THR A 1 348 ? -15.278 8.437 37.992 1.00 84.19 348 THR A CA 1
ATOM 2463 C C . THR A 1 348 ? -14.139 9.416 38.235 1.00 84.19 348 THR A C 1
ATOM 2465 O O . THR A 1 348 ? -14.143 10.129 39.239 1.00 84.19 348 THR A O 1
ATOM 2468 N N . ARG A 1 349 ? -13.166 9.468 37.319 1.00 86.44 349 ARG A N 1
ATOM 2469 C CA . ARG A 1 349 ? -12.037 10.396 37.374 1.00 86.44 349 ARG A CA 1
ATOM 2470 C C . ARG A 1 349 ? -11.678 10.884 35.979 1.00 86.44 349 ARG A C 1
ATOM 2472 O O . ARG A 1 349 ? -11.644 10.089 35.040 1.00 86.44 349 ARG A O 1
ATOM 2479 N N . ILE A 1 350 ? -11.385 12.175 35.884 1.00 87.50 350 ILE A N 1
ATOM 2480 C CA . ILE A 1 350 ? -10.876 12.834 34.685 1.00 87.50 350 ILE A CA 1
ATOM 2481 C C . ILE A 1 350 ? -9.557 13.498 35.064 1.00 87.50 350 ILE A C 1
ATOM 2483 O O . ILE A 1 350 ? -9.524 14.320 35.979 1.00 87.50 350 ILE A O 1
ATOM 2487 N N . VAL A 1 351 ? -8.478 13.141 34.375 1.00 87.44 351 VAL A N 1
ATOM 2488 C CA . VAL A 1 351 ? -7.175 13.800 34.529 1.00 87.44 351 VAL A CA 1
ATOM 2489 C C . VAL A 1 351 ? -6.826 14.471 33.214 1.00 87.44 351 VAL A C 1
ATOM 2491 O O . VAL A 1 351 ? -6.795 13.818 32.170 1.00 87.44 351 VAL A O 1
ATOM 2494 N N . MET A 1 352 ? -6.565 15.773 33.271 1.00 86.25 352 MET A N 1
ATOM 2495 C CA . MET A 1 352 ? -6.061 16.541 32.144 1.00 86.25 352 MET A CA 1
ATOM 2496 C C . MET A 1 352 ? -4.607 16.916 32.373 1.00 86.25 352 MET A C 1
ATOM 2498 O O . MET A 1 352 ? -4.209 17.352 33.459 1.00 86.25 352 MET A O 1
ATOM 2502 N N . ASP A 1 353 ? -3.810 16.757 31.327 1.00 82.00 353 ASP A N 1
ATOM 2503 C CA . ASP A 1 353 ? -2.389 17.031 31.391 1.00 82.00 353 ASP A CA 1
ATOM 2504 C C . ASP A 1 353 ? -1.886 17.684 30.103 1.00 82.00 353 ASP A C 1
ATOM 2506 O O . ASP A 1 353 ? -2.167 17.231 28.996 1.00 82.00 353 ASP A O 1
ATOM 2510 N N . ASP A 1 354 ? -1.135 18.769 30.262 1.00 73.81 354 ASP A N 1
ATOM 2511 C CA . ASP A 1 354 ? -0.579 19.587 29.183 1.00 73.81 354 ASP A CA 1
ATOM 2512 C C . ASP A 1 354 ? 0.801 19.083 28.722 1.00 73.81 354 ASP A C 1
ATOM 2514 O O . ASP A 1 354 ? 1.666 19.877 28.348 1.00 73.81 354 ASP A O 1
ATOM 2518 N N . THR A 1 355 ? 1.052 17.772 28.806 1.00 63.84 355 THR A N 1
ATOM 2519 C CA . THR A 1 355 ? 2.338 17.195 28.396 1.00 63.84 355 THR A CA 1
ATOM 2520 C C . THR A 1 355 ? 2.306 16.756 26.942 1.00 63.84 355 THR A C 1
ATOM 2522 O O . THR A 1 355 ? 1.592 15.829 26.574 1.00 63.84 355 THR A O 1
ATOM 2525 N N . CYS A 1 356 ? 3.157 17.385 26.135 1.00 58.44 356 CYS A N 1
ATOM 2526 C CA . CYS A 1 356 ? 3.390 17.007 24.749 1.00 58.44 356 CYS A CA 1
ATOM 2527 C C . CYS A 1 356 ? 4.019 15.606 24.675 1.00 58.44 356 CYS A C 1
ATOM 2529 O O . CYS A 1 356 ? 4.849 15.259 25.529 1.00 58.44 356 CYS A O 1
ATOM 2531 N N . PRO A 1 357 ? 3.709 14.813 23.634 1.00 52.94 357 PRO A N 1
ATOM 2532 C CA . PRO A 1 357 ? 4.393 13.551 23.400 1.00 52.94 357 PRO A CA 1
ATOM 2533 C C . PRO A 1 357 ? 5.908 13.777 23.331 1.00 52.94 357 PRO A C 1
ATOM 2535 O O . PRO A 1 357 ? 6.403 14.702 22.682 1.00 52.94 357 PRO A O 1
ATOM 2538 N N . THR A 1 358 ? 6.671 12.935 24.032 1.00 51.34 358 THR A N 1
ATOM 2539 C CA . THR A 1 358 ? 8.134 13.016 23.977 1.00 51.34 358 THR A CA 1
ATOM 2540 C C . THR A 1 358 ? 8.598 12.748 22.548 1.00 51.34 358 THR A C 1
ATOM 2542 O O . THR A 1 358 ? 8.431 11.650 22.020 1.00 51.34 358 THR A O 1
ATOM 2545 N N . ARG A 1 359 ? 9.205 13.743 21.894 1.00 48.41 359 ARG A N 1
ATOM 2546 C CA . ARG A 1 359 ? 9.851 13.514 20.599 1.00 48.41 359 ARG A CA 1
ATOM 2547 C C . ARG A 1 359 ? 11.131 12.727 20.872 1.00 48.41 359 ARG A C 1
ATOM 2549 O O . ARG A 1 359 ? 12.071 13.269 21.460 1.00 48.41 359 ARG A O 1
ATOM 2556 N N . ARG A 1 360 ? 11.188 11.450 20.471 1.00 46.41 360 ARG A N 1
ATOM 2557 C CA . ARG A 1 360 ? 12.463 10.718 20.437 1.00 46.41 360 ARG A CA 1
ATOM 2558 C C . ARG A 1 360 ? 13.403 11.494 19.525 1.00 46.41 360 ARG A C 1
ATOM 2560 O O . ARG A 1 360 ? 13.153 11.633 18.331 1.00 46.41 360 ARG A O 1
ATOM 2567 N N . SER A 1 361 ? 14.480 12.029 20.092 1.00 46.41 361 SER A N 1
ATOM 2568 C CA . SER A 1 361 ? 15.585 12.495 19.264 1.00 46.41 361 SER A CA 1
ATOM 2569 C C . SER A 1 361 ? 16.198 11.284 18.557 1.00 46.41 361 SER A C 1
ATOM 2571 O O . SER A 1 361 ? 16.248 10.190 19.122 1.00 46.41 361 SER A O 1
ATOM 2573 N N . SER A 1 362 ? 16.718 11.476 17.346 1.00 47.09 362 SER A N 1
ATOM 2574 C CA . SER A 1 362 ? 17.454 10.446 16.595 1.00 47.09 362 SER A CA 1
ATOM 2575 C C . SER A 1 362 ? 18.679 9.885 17.341 1.00 47.09 362 SER A C 1
ATOM 2577 O O . SER A 1 362 ? 19.270 8.907 16.899 1.00 47.09 362 SER A O 1
ATOM 2579 N N . ALA A 1 363 ? 19.047 10.472 18.486 1.00 62.53 363 ALA A N 1
ATOM 2580 C CA . ALA A 1 363 ? 20.138 10.047 19.359 1.00 62.53 363 ALA A CA 1
ATOM 2581 C C . ALA A 1 363 ? 19.692 9.209 20.579 1.00 62.53 363 ALA A C 1
ATOM 2583 O O . ALA A 1 363 ? 20.519 8.911 21.436 1.00 62.53 363 ALA A O 1
ATOM 2584 N N . GLY A 1 364 ? 18.408 8.850 20.707 1.00 56.94 364 GLY A N 1
ATOM 2585 C CA . GLY A 1 364 ? 17.910 8.025 21.821 1.00 56.94 364 GLY A CA 1
ATOM 2586 C C . GLY A 1 364 ? 17.763 8.755 23.163 1.00 56.94 364 GLY A C 1
ATOM 2587 O O . GLY A 1 364 ? 17.377 8.141 24.154 1.00 56.94 364 GLY A O 1
ATOM 2588 N N . THR A 1 365 ? 18.017 10.065 23.213 1.00 52.44 365 THR A N 1
ATOM 2589 C CA . THR A 1 365 ? 17.774 10.888 24.405 1.00 52.44 365 THR A CA 1
ATOM 2590 C C . THR A 1 365 ? 16.320 11.352 24.423 1.00 52.44 365 THR A C 1
ATOM 2592 O O . THR A 1 365 ? 15.884 12.059 23.505 1.00 52.44 365 THR A O 1
ATOM 2595 N N . THR A 1 366 ? 15.585 10.987 25.475 1.00 47.78 366 THR A N 1
ATOM 2596 C CA . THR A 1 366 ? 14.246 11.511 25.771 1.00 47.78 366 THR A CA 1
ATOM 2597 C C . THR A 1 366 ? 14.375 12.952 26.256 1.00 47.78 366 THR A C 1
ATOM 2599 O O . THR A 1 366 ? 14.826 13.201 27.374 1.00 47.78 366 THR A O 1
ATOM 2602 N N . ILE A 1 367 ? 14.013 13.917 25.413 1.00 48.72 367 ILE A N 1
ATOM 2603 C CA . ILE A 1 367 ? 13.920 15.321 25.819 1.00 48.72 367 ILE A CA 1
ATOM 2604 C C . ILE A 1 367 ? 12.467 15.570 26.219 1.00 48.72 367 ILE A C 1
ATOM 2606 O O . ILE A 1 367 ? 11.567 15.479 25.386 1.00 48.72 367 ILE A O 1
ATOM 2610 N N . MET A 1 368 ? 12.240 15.876 27.496 1.00 46.12 368 MET A N 1
ATOM 2611 C CA . MET A 1 368 ? 10.954 16.386 27.977 1.00 46.12 368 MET A CA 1
ATOM 2612 C C . MET A 1 368 ? 10.772 17.795 27.405 1.00 46.12 368 MET A C 1
ATOM 2614 O O . MET A 1 368 ? 11.349 18.758 27.913 1.00 46.12 368 MET A O 1
ATOM 2618 N N . VAL A 1 369 ? 10.032 17.916 26.303 1.00 50.25 369 VAL A N 1
ATOM 2619 C CA . VAL A 1 369 ? 9.681 19.216 25.728 1.00 50.25 369 VAL A CA 1
ATOM 2620 C C . VAL A 1 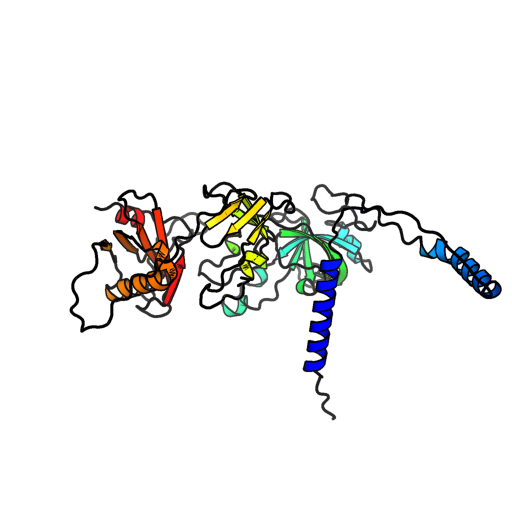369 ? 8.499 19.755 26.524 1.00 50.25 369 VAL A C 1
ATOM 2622 O O . VAL A 1 369 ? 7.405 19.204 26.478 1.00 50.25 369 VAL A O 1
ATOM 2625 N N . VAL A 1 370 ? 8.725 20.826 27.283 1.00 48.84 370 VAL A N 1
ATOM 2626 C CA . VAL A 1 370 ? 7.626 21.639 27.814 1.00 48.84 370 VAL A CA 1
ATOM 2627 C C . VAL A 1 370 ? 6.937 22.262 26.604 1.00 48.84 370 VAL A C 1
ATOM 2629 O O . VAL A 1 370 ? 7.607 22.966 25.846 1.00 48.84 370 VAL A O 1
ATOM 2632 N N . CYS A 1 371 ? 5.648 21.976 26.397 1.00 53.56 371 CYS A N 1
ATOM 2633 C CA . CYS A 1 371 ? 4.888 22.559 25.295 1.00 53.56 371 CYS A CA 1
ATOM 2634 C C . CYS A 1 371 ? 5.018 24.085 25.305 1.00 53.56 371 CYS A C 1
ATOM 2636 O O . CYS A 1 371 ? 5.119 24.718 26.364 1.00 53.56 371 CYS A O 1
ATOM 2638 N N . ASP A 1 372 ? 5.033 24.669 24.111 1.00 49.91 372 ASP A N 1
ATOM 2639 C CA . ASP A 1 372 ? 5.025 26.111 23.924 1.00 49.91 372 ASP A CA 1
ATOM 2640 C C . ASP A 1 372 ? 3.889 26.740 24.752 1.00 49.91 372 ASP A C 1
ATOM 2642 O O . ASP A 1 372 ? 2.718 26.402 24.589 1.00 49.91 372 ASP A O 1
ATOM 2646 N N . ARG A 1 373 ? 4.233 27.677 25.647 1.00 51.66 373 ARG A N 1
ATOM 2647 C CA . ARG A 1 373 ? 3.257 28.401 26.483 1.00 51.66 373 ARG A CA 1
ATOM 2648 C C . ARG A 1 373 ? 2.227 29.174 25.653 1.00 51.66 373 ARG A C 1
ATOM 2650 O O . ARG A 1 373 ? 1.227 29.615 26.215 1.00 51.66 373 ARG A O 1
ATOM 2657 N N . LEU A 1 374 ? 2.488 29.389 24.362 1.00 44.16 374 LEU A N 1
ATOM 2658 C CA . LEU A 1 374 ? 1.587 30.079 23.440 1.00 44.16 374 LEU A CA 1
ATOM 2659 C C . LEU A 1 374 ? 0.431 29.200 22.932 1.00 44.16 374 LEU A C 1
ATOM 2661 O O . LEU A 1 374 ? -0.612 29.759 22.596 1.00 44.16 374 LEU A O 1
ATOM 2665 N N . TYR A 1 375 ? 0.571 27.868 22.925 1.00 53.28 375 TYR A N 1
ATOM 2666 C CA . TYR A 1 375 ? -0.436 26.933 22.399 1.00 53.28 375 TYR A CA 1
ATOM 2667 C C . TYR A 1 375 ? -0.622 25.748 23.362 1.00 53.28 375 TYR A C 1
ATOM 2669 O O . TYR A 1 375 ? -0.044 24.685 23.159 1.00 53.28 375 TYR A O 1
ATOM 2677 N N . PRO A 1 376 ? -1.413 25.915 24.438 1.00 53.09 376 PRO A N 1
ATOM 2678 C CA . PRO A 1 376 ? -1.522 24.924 25.513 1.00 53.09 376 PRO A CA 1
ATOM 2679 C C . PRO A 1 376 ? -2.266 23.630 25.127 1.00 53.09 376 PRO A C 1
ATOM 2681 O O . PRO A 1 376 ? -2.363 22.727 25.955 1.00 53.09 376 PRO A O 1
ATOM 2684 N N . PHE A 1 377 ? -2.802 23.519 23.908 1.00 56.72 377 PHE A N 1
ATOM 2685 C CA . PHE A 1 377 ? -3.641 22.389 23.496 1.00 56.72 377 PHE A CA 1
ATOM 2686 C C . PHE A 1 377 ? -2.933 21.462 22.525 1.00 56.72 377 PHE A C 1
ATOM 2688 O O . PHE A 1 377 ? -3.232 21.421 21.333 1.00 56.72 377 PHE A O 1
ATOM 2695 N N . ASP A 1 378 ? -2.027 20.695 23.110 1.00 61.22 378 ASP A N 1
ATOM 2696 C CA . ASP A 1 378 ? -1.789 19.310 22.725 1.00 61.22 378 ASP A CA 1
ATOM 2697 C C . ASP A 1 378 ? -1.979 18.471 24.002 1.00 61.22 378 ASP A C 1
ATOM 2699 O O . ASP A 1 378 ? -1.043 17.944 24.601 1.00 61.22 378 ASP A O 1
ATOM 2703 N N . THR A 1 379 ? -3.196 18.546 24.552 1.00 62.59 379 THR A N 1
ATOM 2704 C CA . THR A 1 379 ? -3.524 18.076 25.906 1.00 62.59 379 THR A CA 1
ATOM 2705 C C . THR A 1 379 ? -3.986 16.626 25.878 1.00 62.59 379 THR A C 1
ATOM 2707 O O . THR A 1 379 ? -4.814 16.260 25.045 1.00 62.59 379 THR A O 1
ATOM 2710 N N . ILE A 1 380 ? -3.534 15.835 26.850 1.00 65.69 380 ILE A N 1
ATOM 2711 C CA . ILE A 1 380 ? -4.038 14.483 27.104 1.00 65.69 380 ILE A CA 1
ATOM 2712 C C . ILE A 1 380 ? -5.201 14.570 28.088 1.00 65.69 380 ILE A C 1
ATOM 2714 O O . ILE A 1 380 ? -5.057 15.126 29.180 1.00 65.69 380 ILE A O 1
ATOM 2718 N N . VAL A 1 381 ? -6.340 13.992 27.725 1.00 74.38 381 VAL A N 1
ATOM 2719 C CA . VAL A 1 381 ? -7.487 13.801 28.617 1.00 74.38 381 VAL A CA 1
ATOM 2720 C C . VAL A 1 381 ? -7.654 12.316 28.860 1.00 74.38 381 VAL A C 1
ATOM 2722 O O . VAL A 1 381 ? -7.886 11.571 27.912 1.00 74.38 381 VAL A O 1
ATOM 2725 N N . VAL A 1 382 ? -7.537 11.885 30.116 1.00 75.44 382 VAL A N 1
ATOM 2726 C CA . VAL A 1 382 ? -7.714 10.480 30.498 1.00 75.44 382 VAL A CA 1
ATOM 2727 C C . VAL A 1 382 ? -8.948 10.316 31.375 1.00 75.44 382 VAL A C 1
ATOM 2729 O O . VAL A 1 382 ? -9.081 10.979 32.406 1.00 75.44 382 VAL A O 1
ATOM 2732 N N . PHE A 1 383 ? -9.825 9.399 30.971 1.00 78.81 383 PHE A N 1
ATOM 2733 C CA . PHE A 1 383 ? -11.031 8.999 31.689 1.00 78.81 383 PHE A CA 1
ATOM 2734 C C . PHE A 1 383 ? -10.822 7.626 32.327 1.00 78.81 383 PHE A C 1
ATOM 2736 O O . PHE A 1 383 ? -10.317 6.712 31.674 1.00 78.81 383 PHE A O 1
ATOM 2743 N N . VAL A 1 384 ? -11.249 7.468 33.581 1.00 72.12 384 VAL A N 1
ATOM 2744 C CA . VAL A 1 384 ? -11.261 6.175 34.291 1.00 72.12 384 VAL A CA 1
ATOM 2745 C C . VAL A 1 384 ? -12.697 5.798 34.601 1.00 72.12 384 VAL A C 1
ATOM 2747 O O . VAL A 1 384 ? -13.393 6.569 35.267 1.00 72.12 384 VAL A O 1
ATOM 2750 N N . THR A 1 385 ? -13.144 4.634 34.140 1.00 62.97 385 THR A N 1
ATOM 2751 C CA . THR A 1 385 ? -14.505 4.136 34.375 1.00 62.97 385 THR A CA 1
ATOM 2752 C C . THR A 1 385 ? -14.704 3.627 35.805 1.00 62.97 385 THR A C 1
ATOM 2754 O O . THR A 1 385 ? -13.761 3.211 36.477 1.00 62.97 385 THR A O 1
ATOM 2757 N N . ALA A 1 386 ? -15.953 3.659 36.276 1.00 49.75 386 ALA A N 1
ATOM 2758 C CA . ALA A 1 386 ? -16.340 3.229 37.615 1.00 49.75 386 ALA A CA 1
ATOM 2759 C C . ALA A 1 386 ? -15.984 1.758 37.899 1.00 49.75 386 ALA A C 1
ATOM 2761 O O . ALA A 1 386 ? -16.525 0.844 37.282 1.00 49.75 386 ALA A O 1
ATOM 2762 N N . GLY A 1 387 ? -15.123 1.549 38.893 1.00 55.22 387 GLY A N 1
ATOM 2763 C CA . GLY A 1 387 ? -14.677 0.225 39.339 1.00 55.22 387 GLY A CA 1
ATOM 2764 C C . GLY A 1 387 ? -13.498 0.287 40.308 1.00 55.22 387 GLY A C 1
ATOM 2765 O O . GLY A 1 387 ? -13.328 -0.606 41.135 1.00 55.22 387 GLY A O 1
ATOM 2766 N N . GLY A 1 388 ? -12.714 1.374 40.269 1.00 51.00 388 GLY A N 1
ATOM 2767 C CA . GLY A 1 388 ? -11.503 1.525 41.088 1.00 51.00 388 GLY A CA 1
ATOM 2768 C C . GLY A 1 388 ? -10.373 0.578 40.671 1.00 51.00 388 GLY A C 1
ATOM 2769 O O . GLY A 1 388 ? -9.243 0.730 41.133 1.00 51.00 388 GLY A O 1
ATOM 2770 N N . ASP A 1 389 ? -10.653 -0.364 39.774 1.00 52.56 389 ASP A N 1
ATOM 2771 C CA . ASP A 1 389 ? -9.670 -1.113 39.035 1.00 52.56 389 ASP A CA 1
ATOM 2772 C C . ASP A 1 389 ? -9.260 -0.284 37.816 1.00 52.56 389 ASP A C 1
ATOM 2774 O O . ASP A 1 389 ? -10.042 0.112 36.961 1.00 52.56 389 ASP A O 1
ATOM 2778 N N . THR A 1 390 ? -7.979 0.034 37.759 1.00 53.56 390 THR A N 1
ATOM 2779 C CA . THR A 1 390 ? -7.304 0.756 36.679 1.00 53.56 390 THR A CA 1
ATOM 2780 C C . THR A 1 390 ? -7.249 -0.047 35.366 1.00 53.56 390 THR A C 1
ATOM 2782 O O . THR A 1 390 ? -6.260 0.009 34.647 1.00 53.56 390 THR A O 1
ATOM 2785 N N . THR A 1 391 ? -8.237 -0.897 35.089 1.00 54.12 391 THR A N 1
ATOM 2786 C CA . THR A 1 391 ? -8.207 -1.909 34.020 1.00 54.12 391 THR A CA 1
ATOM 2787 C C . THR A 1 391 ? -8.780 -1.397 32.699 1.00 54.12 391 THR A C 1
ATOM 2789 O O . THR A 1 391 ? -8.539 -2.016 31.665 1.00 54.12 391 THR A O 1
ATOM 2792 N N . GLY A 1 392 ? -9.465 -0.249 32.708 1.00 64.50 392 GLY A N 1
ATOM 2793 C CA . GLY A 1 392 ? -9.921 0.449 31.508 1.00 64.50 392 GLY A CA 1
ATOM 2794 C C . GLY A 1 392 ? -9.757 1.961 31.642 1.00 64.50 392 GLY A C 1
ATOM 2795 O O . GLY A 1 392 ? -10.328 2.586 32.536 1.00 64.50 392 GLY A O 1
ATOM 2796 N N . TRP A 1 393 ? -8.980 2.554 30.740 1.00 78.12 393 TRP A N 1
ATOM 2797 C CA . TRP A 1 393 ? -8.907 4.000 30.554 1.00 78.12 393 TRP A CA 1
ATOM 2798 C C . TRP A 1 393 ? -9.078 4.345 29.085 1.00 78.12 393 TRP A C 1
ATOM 2800 O O . TRP A 1 393 ? -8.552 3.660 28.207 1.00 78.12 393 TRP A O 1
ATOM 2810 N N . TYR A 1 394 ? -9.773 5.449 28.843 1.00 82.56 394 TYR A N 1
ATOM 2811 C CA . TYR A 1 394 ? -9.859 6.071 27.529 1.00 82.56 394 TYR A CA 1
ATOM 2812 C C . TYR A 1 394 ? -9.034 7.346 27.568 1.00 82.56 394 TYR A C 1
ATOM 2814 O O . TYR A 1 394 ? -9.195 8.163 28.477 1.00 82.56 394 TYR A O 1
ATOM 2822 N N . ALA A 1 395 ? -8.128 7.498 26.611 1.00 86.06 395 ALA A N 1
ATOM 2823 C CA . ALA A 1 395 ? -7.288 8.674 26.493 1.00 86.06 395 ALA A CA 1
ATOM 2824 C C . ALA A 1 395 ? -7.591 9.387 25.175 1.00 86.06 395 ALA A C 1
ATOM 2826 O O . ALA A 1 395 ? -7.771 8.747 24.139 1.00 86.06 395 ALA A O 1
ATOM 2827 N N . PHE A 1 396 ? -7.629 10.714 25.218 1.00 84.88 396 PHE A N 1
ATOM 2828 C CA . PHE A 1 396 ? -7.915 11.565 24.071 1.00 84.88 396 PHE A CA 1
ATOM 2829 C C . PHE A 1 396 ? -6.889 12.692 23.983 1.00 84.88 396 PHE A C 1
ATOM 2831 O O . PHE A 1 396 ? -6.498 13.258 25.002 1.00 84.88 396 PHE A O 1
ATOM 2838 N N . SER A 1 397 ? -6.478 13.031 22.765 1.00 83.88 397 SER A N 1
ATOM 2839 C CA . SER A 1 397 ? -5.790 14.281 22.456 1.00 83.88 397 SER A CA 1
ATOM 2840 C C . SER A 1 397 ? -6.830 15.363 22.174 1.00 83.88 397 SER A C 1
ATOM 2842 O O . SER A 1 397 ? -7.722 15.184 21.337 1.00 83.88 397 SER A O 1
ATOM 2844 N N . VAL A 1 398 ? -6.716 16.487 22.877 1.00 81.50 398 VAL A N 1
ATOM 2845 C CA . VAL A 1 398 ? -7.525 17.680 22.634 1.00 81.50 398 VAL A CA 1
ATOM 2846 C C . VAL A 1 398 ? -6.638 18.761 22.039 1.00 81.50 398 VAL A C 1
ATOM 2848 O O . VAL A 1 398 ? -5.698 19.237 22.680 1.00 81.50 398 VAL A O 1
ATOM 2851 N N . VAL A 1 399 ? -6.980 19.155 20.813 1.00 78.31 399 VAL A N 1
ATOM 2852 C CA . VAL A 1 399 ? -6.229 20.119 20.007 1.00 78.31 399 VAL A CA 1
ATOM 2853 C C . VAL A 1 399 ? -7.027 21.411 19.892 1.00 78.31 399 VAL A C 1
ATOM 2855 O O . VAL A 1 399 ? -8.234 21.389 19.622 1.00 78.31 399 VAL A O 1
ATOM 2858 N N . GLY A 1 400 ? -6.352 22.540 20.087 1.00 73.69 400 GLY A N 1
ATOM 2859 C CA . GLY A 1 400 ? -6.923 23.882 20.000 1.00 73.69 400 GLY A CA 1
ATOM 2860 C C . GLY A 1 400 ? -6.092 24.764 19.078 1.00 73.69 400 GLY A C 1
ATOM 2861 O O . GLY A 1 400 ? -4.894 24.935 19.292 1.00 73.69 400 GLY A O 1
ATOM 2862 N N . LEU A 1 401 ? -6.732 25.328 18.053 1.00 59.25 401 LEU A N 1
ATOM 2863 C CA . LEU A 1 401 ? -6.091 26.255 17.108 1.00 59.25 401 LEU A CA 1
ATOM 2864 C C . LEU A 1 401 ? -5.980 27.687 17.658 1.00 59.25 401 LEU A C 1
ATOM 2866 O O . LEU A 1 401 ? -5.220 28.495 17.126 1.00 59.25 401 LEU A O 1
ATOM 2870 N N . GLU A 1 402 ? -6.725 28.001 18.722 1.00 67.19 402 GLU A N 1
ATOM 2871 C CA . GLU A 1 402 ? -6.751 29.318 19.357 1.00 67.19 402 GLU A CA 1
ATOM 2872 C C . GLU A 1 402 ? -6.206 29.269 20.795 1.00 67.19 402 GLU A C 1
ATOM 2874 O O . GLU A 1 402 ? -6.400 28.275 21.507 1.00 67.19 402 GLU A O 1
ATOM 2879 N N . PRO A 1 403 ? -5.559 30.350 21.278 1.00 62.84 403 PRO A N 1
ATOM 2880 C CA . PRO A 1 403 ? -5.116 30.437 22.661 1.00 62.84 403 PRO A CA 1
ATOM 2881 C C . PRO A 1 403 ? -6.311 30.294 23.609 1.00 62.84 403 PRO A C 1
ATOM 2883 O O . PRO A 1 403 ? -7.198 31.140 23.659 1.00 62.84 403 PRO A O 1
ATOM 2886 N N . ASN A 1 404 ? -6.282 29.248 24.424 1.00 63.88 404 ASN A N 1
ATOM 2887 C CA . ASN A 1 404 ? -7.279 28.905 25.447 1.00 63.88 404 ASN A CA 1
ATOM 2888 C C . ASN A 1 404 ? -8.644 28.334 24.987 1.00 63.88 404 ASN A C 1
ATOM 2890 O O . ASN A 1 404 ? -9.513 28.187 25.848 1.00 63.88 404 ASN A O 1
ATOM 2894 N N . MET A 1 405 ? -8.839 27.943 23.718 1.00 73.62 405 MET A N 1
ATOM 2895 C CA . MET A 1 405 ? -10.044 27.211 23.301 1.00 73.62 405 MET A CA 1
ATOM 2896 C C . MET A 1 405 ? -9.727 25.878 22.587 1.00 73.62 405 MET A C 1
ATOM 2898 O O . MET A 1 405 ? -9.132 25.891 21.508 1.00 73.62 405 MET A O 1
ATOM 2902 N N . PRO A 1 406 ? -10.129 24.722 23.152 1.00 76.88 406 PRO A N 1
ATOM 2903 C CA . PRO A 1 406 ? -10.050 23.443 22.452 1.00 76.88 406 PRO A CA 1
ATOM 2904 C C . PRO A 1 406 ? -11.078 23.399 21.313 1.00 76.88 406 PRO A C 1
ATOM 2906 O O . PRO A 1 406 ? -12.221 23.821 21.489 1.00 76.88 406 PRO A O 1
ATOM 2909 N N . THR A 1 407 ? -10.680 22.897 20.143 1.00 79.75 407 THR A N 1
ATOM 2910 C CA . THR A 1 407 ? -11.518 22.893 18.925 1.00 79.75 407 THR A CA 1
ATOM 2911 C C . THR A 1 407 ? -11.814 21.494 18.403 1.00 79.75 407 THR A C 1
ATOM 2913 O O . THR A 1 407 ? -12.813 21.292 17.718 1.00 79.75 407 THR A O 1
ATOM 2916 N N . THR A 1 408 ? -10.954 20.525 18.712 1.00 81.44 408 THR A N 1
ATOM 2917 C CA . THR A 1 408 ? -11.029 19.162 18.170 1.00 81.44 408 THR A CA 1
ATOM 2918 C C . THR A 1 408 ? -10.553 18.133 19.189 1.00 81.44 408 THR A C 1
ATOM 2920 O O . THR A 1 408 ? -9.647 18.408 19.972 1.00 81.44 408 THR A O 1
ATOM 2923 N N . VAL A 1 409 ? -11.146 16.940 19.144 1.00 83.94 409 VAL A N 1
ATOM 2924 C CA . VAL A 1 409 ? -10.794 15.772 19.968 1.00 83.94 409 VAL A CA 1
ATOM 2925 C C . VAL A 1 409 ? -10.412 14.626 19.041 1.00 83.94 409 VAL A C 1
ATOM 2927 O O . VAL A 1 409 ? -11.052 14.432 18.006 1.00 83.94 409 VAL A O 1
ATOM 2930 N N . LYS A 1 410 ? -9.381 13.866 19.405 1.00 83.88 410 LYS A N 1
ATOM 2931 C CA . LYS A 1 410 ? -8.991 12.616 18.744 1.00 83.88 410 LYS A CA 1
ATOM 2932 C C . LYS A 1 410 ? -8.648 11.562 19.802 1.00 83.88 410 LYS A C 1
ATOM 2934 O O . LYS A 1 410 ? -8.123 11.939 20.848 1.00 83.88 410 LYS A O 1
ATOM 2939 N N . PRO A 1 411 ? -8.881 10.262 19.565 1.00 82.69 411 PRO A N 1
ATOM 2940 C CA . PRO A 1 411 ? -8.349 9.215 20.435 1.00 82.69 411 PRO A CA 1
ATOM 2941 C C . PRO A 1 411 ? -6.823 9.325 20.563 1.00 82.69 411 PRO A C 1
ATOM 2943 O O . PRO A 1 411 ? -6.130 9.605 19.583 1.00 82.69 411 PRO A O 1
ATOM 2946 N N . TRP A 1 412 ? -6.296 9.126 21.769 1.00 82.69 412 TRP A N 1
ATOM 2947 C CA . TRP A 1 412 ? -4.857 9.085 22.012 1.00 82.69 412 TRP A CA 1
ATOM 2948 C C . TRP A 1 412 ? -4.292 7.757 21.507 1.00 82.69 412 TRP A C 1
ATOM 2950 O O . TRP A 1 412 ? -4.734 6.688 21.925 1.00 82.69 412 TRP A O 1
ATOM 2960 N N . ILE A 1 413 ? -3.302 7.829 20.618 1.00 72.62 413 ILE A N 1
ATOM 2961 C CA . ILE A 1 413 ? -2.626 6.658 20.058 1.00 72.62 413 ILE A CA 1
ATOM 2962 C C . ILE A 1 413 ? -1.206 6.629 20.625 1.00 72.62 413 ILE A C 1
ATOM 2964 O O . ILE A 1 413 ? -0.384 7.479 20.293 1.00 72.62 413 ILE A O 1
ATOM 2968 N N . GLY A 1 414 ? -0.931 5.663 21.500 1.00 75.69 414 GLY A N 1
ATOM 2969 C CA . GLY A 1 414 ? 0.373 5.466 22.135 1.00 75.69 414 GLY A CA 1
ATOM 2970 C C . GLY A 1 414 ? 0.272 5.211 23.636 1.00 75.69 414 GLY A C 1
ATOM 2971 O O . GLY A 1 414 ? -0.812 5.235 24.219 1.00 75.69 414 GLY A O 1
ATOM 2972 N N . ASP A 1 415 ? 1.420 4.978 24.267 1.00 77.50 415 ASP A N 1
ATOM 2973 C CA . ASP A 1 415 ? 1.489 4.789 25.714 1.00 77.50 415 ASP A CA 1
ATOM 2974 C C . ASP A 1 415 ? 1.080 6.076 26.447 1.00 77.50 415 ASP A C 1
ATOM 2976 O O . ASP A 1 415 ? 1.479 7.186 26.076 1.00 77.50 415 ASP A O 1
ATOM 2980 N N . ILE A 1 416 ? 0.286 5.935 27.511 1.00 79.06 416 ILE A N 1
ATOM 2981 C CA . ILE A 1 416 ? -0.038 7.053 28.402 1.00 79.06 416 ILE A CA 1
ATOM 2982 C C . ILE A 1 416 ? 1.243 7.432 29.159 1.00 79.06 416 ILE A C 1
ATOM 2984 O O . ILE A 1 416 ? 1.867 6.551 29.763 1.00 79.06 416 ILE A O 1
ATOM 2988 N N . PRO A 1 417 ? 1.649 8.715 29.182 1.00 77.94 417 PRO A N 1
ATOM 2989 C CA . PRO A 1 417 ? 2.842 9.121 29.910 1.00 77.94 417 PRO A CA 1
ATOM 2990 C C . PRO A 1 417 ? 2.798 8.700 31.384 1.00 77.94 417 PRO A C 1
ATOM 2992 O O . PRO A 1 417 ? 1.780 8.860 32.062 1.00 77.94 417 PRO A O 1
ATOM 2995 N N . THR A 1 418 ? 3.918 8.189 31.902 1.00 77.81 418 THR A N 1
ATOM 2996 C CA . THR A 1 418 ? 3.993 7.603 33.252 1.00 77.81 418 THR A CA 1
ATOM 2997 C C . THR A 1 418 ? 3.514 8.557 34.348 1.00 77.81 418 THR A C 1
ATOM 2999 O O . THR A 1 418 ? 2.829 8.124 35.267 1.00 77.81 418 THR A O 1
ATOM 3002 N N . HIS A 1 419 ? 3.777 9.863 34.238 1.00 78.25 419 HIS A N 1
ATOM 3003 C CA . HIS A 1 419 ? 3.323 10.846 35.231 1.00 78.25 419 HIS A CA 1
ATOM 3004 C C . HIS A 1 419 ? 1.801 11.064 35.216 1.00 78.25 419 HIS A C 1
ATOM 3006 O O . HIS A 1 419 ? 1.224 11.422 36.241 1.00 78.25 419 HIS A O 1
ATOM 3012 N N . VAL A 1 420 ? 1.128 10.833 34.083 1.00 81.81 420 VAL A N 1
ATOM 3013 C CA . VAL A 1 420 ? -0.343 10.834 34.015 1.00 81.81 420 VAL A CA 1
ATOM 3014 C C . VAL A 1 420 ? -0.882 9.582 34.702 1.00 81.81 420 VAL A C 1
ATOM 3016 O O . VAL A 1 420 ? -1.813 9.683 35.497 1.00 81.81 420 VAL A O 1
ATOM 3019 N N . LEU A 1 421 ? -0.251 8.421 34.491 1.00 82.62 421 LEU A N 1
ATOM 3020 C CA . LEU A 1 421 ? -0.590 7.189 35.217 1.00 82.62 421 LEU A CA 1
ATOM 3021 C C . LEU A 1 421 ? -0.410 7.347 36.735 1.00 82.62 421 LEU A C 1
ATOM 3023 O O . LEU A 1 421 ? -1.274 6.926 37.501 1.00 82.62 421 LEU A O 1
ATOM 3027 N N . GLU A 1 422 ? 0.654 8.016 37.182 1.00 82.56 422 GLU A N 1
ATOM 3028 C CA . GLU A 1 422 ? 0.866 8.338 38.599 1.00 82.56 422 GLU A CA 1
ATOM 3029 C C . GLU A 1 422 ? -0.257 9.224 39.160 1.00 82.56 422 GLU A C 1
ATOM 3031 O O . GLU A 1 422 ? -0.757 8.959 40.254 1.00 82.56 422 GLU A O 1
ATOM 3036 N N . LYS A 1 423 ? -0.714 10.237 38.409 1.00 80.56 423 LYS A N 1
ATOM 3037 C CA . LYS A 1 423 ? -1.864 11.074 38.801 1.00 80.56 423 LYS A CA 1
ATOM 3038 C C . LYS A 1 423 ? -3.167 10.284 38.898 1.00 80.56 423 LYS A C 1
ATOM 3040 O O . LYS A 1 423 ? -4.011 10.623 39.725 1.00 80.56 423 LYS A O 1
ATOM 3045 N N . LEU A 1 424 ? -3.344 9.244 38.084 1.00 79.69 424 LEU A N 1
ATOM 3046 C CA . LEU A 1 424 ? -4.520 8.368 38.139 1.00 79.69 424 LEU A CA 1
ATOM 3047 C C . LEU A 1 424 ? -4.505 7.448 39.368 1.00 79.69 424 LEU A C 1
ATOM 3049 O O . LEU A 1 424 ? -5.570 7.078 39.854 1.00 79.69 424 LEU A O 1
ATOM 3053 N N . GLN A 1 425 ? -3.320 7.113 39.886 1.00 81.06 425 GLN A N 1
ATOM 3054 C CA . GLN A 1 425 ? -3.138 6.252 41.063 1.00 81.06 425 GLN A CA 1
ATOM 3055 C C . GLN A 1 425 ? -3.240 6.998 42.403 1.00 81.06 425 GLN A C 1
ATOM 3057 O O . GLN A 1 425 ? -3.330 6.359 43.453 1.00 81.06 425 GLN A O 1
ATOM 3062 N N . GLN A 1 426 ? -3.206 8.333 42.401 1.00 78.56 426 GLN A N 1
ATOM 3063 C CA . GLN A 1 426 ? -3.355 9.122 43.626 1.00 78.56 426 GLN A CA 1
ATOM 3064 C C . GLN A 1 426 ? -4.808 9.054 44.127 1.00 78.56 426 GLN A C 1
ATOM 3066 O O . GLN A 1 426 ? -5.704 9.271 43.318 1.00 78.56 426 GLN A O 1
ATOM 3071 N N . PRO A 1 427 ? -5.061 8.761 45.413 1.00 69.75 427 PRO A N 1
ATOM 3072 C CA . PRO A 1 427 ? -6.412 8.578 45.952 1.00 69.75 427 PRO A CA 1
ATOM 3073 C C . PRO A 1 427 ? -7.301 9.823 45.863 1.00 69.75 427 PRO A C 1
ATOM 3075 O O . PRO A 1 427 ? -6.759 10.953 45.848 1.00 69.75 427 PRO A O 1
#

Sequence (427 aa):
MADVQPDGPAVEARLRDFLAAELHQAELDFPHLLPRERAAGRRPHLPLAIVTAGLAVLVLAVIAPRLIDRGTIATGAIEMGADGLPVAIGGEPVARGDEIATSLSGDSFLAGGTLVLDTRICVSRSPRAQLGCPEGWTLVVGPVESPSAEYVLDGAPTAPGFVRTSGARTVARVHGHVASSRPASSEILVMEAVVWRLPTKGPISEDASPPEGGEINDALVPDFVSTLGGDGVTIAGYVPKRFLLDGGTLPGNPSAPPQPEPAPVYADDLTTLVGHMVPGVGFAALGASPIPALPSPSVGPSVGPSVGPSPTPSTGVLVDCGRISPAACGTAIDLVQAGHEAEVAGATRIVMDDTCPTRRSSAGTTIMVVCDRLYPFDTIVVFVTAGGDTTGWYAFSVVGLEPNMPTTVKPWIGDIPTHVLEKLQQP

pLDDT: mean 73.76, std 19.52, range [30.59, 98.19]

Secondary structure (DSSP, 8-state):
-------HHHHHHHHHHHHHHHHHHHHHSS-------------------HHHHHHHHHHHHHHHHHHS-S-----PPPPBPTTSSBSEETTEEEE-THHHHHHTTSS-EEEEEEEEEEGGGG--S-HHHHTT---EEEEEES-TTS-SEEEEEESGGGSTT----TTEEEEEEEEEEE---SSS--PEEEEEEEEEEPPPEESPPGGGS-TTS----GGGS-SEEEEE-TTSSSEEEEEETHHHHS-PBP--BTTB--PBPPEEEE-TTSSSEEEEEETTTEEEETTPPP---------------------------EEE-TTS-HHHHHHHHHHHHHHHHHHHTTEEEEEEE-PPP--B-TTS-B---PPPTT---EEEEEEEETTS-TT-EEEEEEE-SBTTB--EEEE--SPPPHHHHHHHH--